Protein 8B5V (pdb70)

Structure (mmCIF, N/CA/C/O backbone):
data_8B5V
#
_entry.id   8B5V
#
_cell.length_a   40.398
_cell.length_b   83.427
_cell.length_c   152.131
_cell.angle_alpha   90.000
_cell.angle_beta   90.000
_cell.angle_gamma   90.000
#
_symmetry.space_group_name_H-M   'P 21 21 21'
#
loop_
_entity.id
_entity.type
_entity.pdbx_description
1 polymer Phosphomannomutase
2 non-polymer 'MAGNESIUM ION'
3 non-polymer 'PHOSPHATE ION'
4 water water
#
loop_
_atom_site.group_PDB
_atom_site.id
_atom_site.type_symbol
_atom_site.label_atom_id
_atom_site.label_alt_id
_atom_site.label_comp_id
_atom_site.label_asym_id
_atom_site.label_entity_id
_atom_site.label_seq_id
_atom_site.pdbx_PDB_ins_code
_atom_site.Cartn_x
_atom_site.Cartn_y
_atom_site.Cartn_z
_atom_site.occupancy
_atom_site.B_iso_or_equiv
_atom_site.auth_seq_id
_atom_site.auth_comp_id
_atom_site.auth_asym_id
_atom_site.auth_atom_id
_atom_site.pdbx_PDB_model_num
ATOM 1 N N . MET A 1 1 ? -0.806 -16.625 -1.425 1.00 55.89 1 MET A N 1
ATOM 2 C CA . MET A 1 1 ? -1.677 -15.428 -1.169 1.00 53.60 1 MET A CA 1
ATOM 3 C C . MET A 1 1 ? -1.853 -15.247 0.341 1.00 49.36 1 MET A C 1
ATOM 4 O O . MET A 1 1 ? -2.688 -15.965 0.937 1.00 46.77 1 MET A O 1
ATOM 9 N N . LYS A 1 2 ? -1.097 -14.317 0.927 1.00 45.80 2 LYS A N 1
ATOM 10 C CA . LYS A 1 2 ? -1.324 -13.814 2.310 1.00 46.36 2 LYS A CA 1
ATOM 11 C C . LYS A 1 2 ? -0.874 -12.351 2.381 1.00 43.29 2 LYS A C 1
ATOM 12 O O . LYS A 1 2 ? 0.009 -11.970 1.590 1.00 45.11 2 LYS A O 1
ATOM 18 N N . LYS A 1 3 ? -1.494 -11.563 3.265 1.00 40.01 3 LYS A N 1
ATOM 19 C CA . LYS A 1 3 ? -1.050 -10.180 3.612 1.00 37.68 3 LYS A CA 1
ATOM 20 C C . LYS A 1 3 ? -0.099 -10.282 4.816 1.00 31.75 3 LYS A C 1
ATOM 21 O O . LYS A 1 3 ? -0.514 -10.874 5.813 1.00 26.61 3 LYS A O 1
ATOM 27 N N . VAL A 1 4 ? 1.146 -9.825 4.691 1.00 27.38 4 VAL A N 1
ATOM 28 C CA . VAL A 1 4 ? 2.140 -9.859 5.802 1.00 26.25 4 VAL A CA 1
ATOM 29 C C . VAL A 1 4 ? 2.557 -8.428 6.166 1.00 24.57 4 VAL A C 1
ATOM 30 O O . VAL A 1 4 ? 2.918 -7.664 5.274 1.00 21.55 4 VAL A O 1
ATOM 34 N N . LEU A 1 5 ? 2.557 -8.103 7.464 1.00 23.64 5 LEU A N 1
ATOM 35 C CA . LEU A 1 5 ? 3.079 -6.807 7.991 1.00 22.69 5 LEU A CA 1
ATOM 36 C C . LEU A 1 5 ? 4.399 -7.046 8.720 1.00 20.48 5 LEU A C 1
ATOM 37 O O . LEU A 1 5 ? 4.465 -7.986 9.526 1.00 22.16 5 LEU A O 1
ATOM 42 N N . LEU A 1 6 ? 5.392 -6.220 8.435 1.00 19.32 6 LEU A N 1
ATOM 43 C CA . LEU A 1 6 ? 6.692 -6.155 9.146 1.00 19.85 6 LEU A CA 1
ATOM 44 C C . LEU A 1 6 ? 6.683 -4.854 9.951 1.00 20.02 6 LEU A C 1
ATOM 45 O O . LEU A 1 6 ? 6.626 -3.789 9.313 1.00 18.63 6 LEU A O 1
ATOM 50 N N . LEU A 1 7 ? 6.771 -4.951 11.282 1.00 19.70 7 LEU A N 1
ATOM 51 C CA . LEU A 1 7 ? 6.836 -3.776 12.186 1.00 17.50 7 LEU A CA 1
ATOM 52 C C . LEU A 1 7 ? 8.226 -3.663 12.799 1.00 17.42 7 LEU A C 1
ATOM 53 O O . LEU A 1 7 ? 8.727 -4.658 13.314 1.00 17.06 7 LEU A O 1
ATOM 58 N N . PHE A 1 8 ? 8.804 -2.475 12.752 1.00 16.61 8 PHE A N 1
ATOM 59 C CA . PHE A 1 8 ? 10.188 -2.209 13.189 1.00 17.87 8 PHE A CA 1
ATOM 60 C C . PHE A 1 8 ? 10.176 -1.189 14.329 1.00 19.14 8 PHE A C 1
ATOM 61 O O . PHE A 1 8 ? 9.662 -0.101 14.132 1.00 18.84 8 PHE A O 1
ATOM 69 N N . ASP A 1 9 ? 10.833 -1.526 15.441 1.00 22.30 9 ASP A N 1
ATOM 70 C CA . ASP A 1 9 ? 11.394 -0.512 16.373 1.00 23.80 9 ASP A CA 1
ATOM 71 C C . ASP A 1 9 ? 12.380 0.341 15.557 1.00 25.17 9 ASP A C 1
ATOM 72 O O . ASP A 1 9 ? 12.771 -0.120 14.442 1.00 24.82 9 ASP A O 1
ATOM 77 N N . ILE A 1 10 ? 12.785 1.524 16.011 1.00 23.52 10 ILE A N 1
ATOM 78 C CA . ILE A 1 10 ? 13.638 2.421 15.175 1.00 26.70 10 ILE A CA 1
ATOM 79 C C . ILE A 1 10 ? 15.082 2.416 15.690 1.00 31.19 10 ILE A C 1
ATOM 80 O O . ILE A 1 10 ? 15.962 1.908 14.991 1.00 30.73 10 ILE A O 1
ATOM 85 N N . ASP A 1 11 ? 15.326 2.936 16.887 1.00 28.77 11 ASP A N 1
ATOM 86 C CA . ASP A 1 11 ? 16.714 3.032 17.415 1.00 32.60 11 ASP A CA 1
ATOM 87 C C . ASP A 1 11 ? 17.279 1.628 17.624 1.00 30.56 11 ASP A C 1
ATOM 88 O O . ASP A 1 11 ? 16.613 0.818 18.294 1.00 31.87 11 ASP A O 1
ATOM 93 N N . GLY A 1 12 ? 18.457 1.343 17.047 1.00 31.61 12 GLY A N 1
ATOM 94 C CA . GLY A 1 12 ? 19.158 0.054 17.199 1.00 30.35 12 GLY A CA 1
ATOM 95 C C . GLY A 1 12 ? 18.555 -1.066 16.360 1.00 32.71 12 GLY A C 1
ATOM 96 O O . GLY A 1 12 ? 19.051 -2.224 16.445 1.00 35.17 12 GLY A O 1
ATOM 97 N N . THR A 1 13 ? 17.501 -0.777 15.591 1.00 29.81 13 THR A N 1
ATOM 98 C CA . THR A 1 13 ? 16.799 -1.784 14.754 1.00 27.93 13 THR A CA 1
ATOM 99 C C . THR A 1 13 ? 16.960 -1.337 13.298 1.00 28.94 13 THR A C 1
ATOM 100 O O . THR A 1 13 ? 17.384 -2.186 12.484 1.00 31.29 13 THR A O 1
ATOM 104 N N . LEU A 1 14 ? 16.632 -0.080 12.996 1.00 26.62 14 LEU A N 1
ATOM 105 C CA . LEU A 1 14 ? 16.754 0.551 11.649 1.00 29.39 14 LEU A CA 1
ATOM 106 C C . LEU A 1 14 ? 17.988 1.453 11.600 1.00 29.68 14 LEU A C 1
ATOM 107 O O . LEU A 1 14 ? 18.250 2.061 10.538 1.00 29.45 14 LEU A O 1
ATOM 112 N N . THR A 1 15 ? 18.653 1.642 12.745 1.00 33.83 15 THR A N 1
ATOM 113 C CA . THR A 1 15 ? 19.738 2.638 12.903 1.00 35.29 15 THR A CA 1
ATOM 114 C C . THR A 1 15 ? 20.837 2.054 13.781 1.00 36.29 15 THR A C 1
ATOM 115 O O . THR A 1 15 ? 20.585 1.124 14.548 1.00 32.25 15 THR A O 1
ATOM 119 N N . PRO A 1 16 ? 22.089 2.565 13.659 1.00 40.12 16 PRO A N 1
ATOM 120 C CA . PRO A 1 16 ? 23.129 2.315 14.654 1.00 42.74 16 PRO A CA 1
ATOM 121 C C . PRO A 1 16 ? 22.681 3.072 15.898 1.00 43.60 16 PRO A C 1
ATOM 122 O O . PRO A 1 16 ? 21.950 4.052 15.779 1.00 41.62 16 PRO A O 1
ATOM 126 N N . PRO A 1 17 ? 23.123 2.698 17.116 1.00 44.09 17 PRO A N 1
ATOM 127 C CA . PRO A 1 17 ? 22.591 3.332 18.328 1.00 41.93 17 PRO A CA 1
ATOM 128 C C . PRO A 1 17 ? 22.712 4.868 18.278 1.00 38.92 17 PRO A C 1
ATOM 129 O O . PRO A 1 17 ? 23.781 5.375 18.024 1.00 40.25 17 PRO A O 1
ATOM 133 N N . ARG A 1 18 ? 21.591 5.575 18.461 1.00 34.31 18 ARG A N 1
ATOM 134 C CA . ARG A 1 18 ? 21.509 7.060 18.573 1.00 36.19 18 ARG A CA 1
ATOM 135 C C . ARG A 1 18 ? 21.796 7.764 17.238 1.00 37.71 18 ARG A C 1
ATOM 136 O O . ARG A 1 18 ? 21.821 9.008 17.231 1.00 36.30 18 ARG A O 1
ATOM 144 N N . LEU A 1 19 ? 22.003 7.036 16.136 1.00 38.67 19 LEU A N 1
ATOM 145 C CA . LEU A 1 19 ? 22.275 7.663 14.812 1.00 41.83 19 LEU A CA 1
ATOM 146 C C . LEU A 1 19 ? 21.120 7.387 13.833 1.00 40.15 19 LEU A C 1
ATOM 147 O O . LEU A 1 19 ? 20.131 6.750 14.238 1.00 40.47 19 LEU A O 1
ATOM 152 N N . SER A 1 20 ? 21.234 7.915 12.611 1.00 39.85 20 SER A N 1
ATOM 153 C CA . SER A 1 20 ? 20.168 7.946 11.575 1.00 38.56 20 SER A CA 1
ATOM 154 C C . SER A 1 20 ? 20.227 6.686 10.708 1.00 35.74 20 SER A C 1
ATOM 155 O O . SER A 1 20 ? 21.209 5.919 10.781 1.00 36.34 20 SER A O 1
ATOM 158 N N . GLN A 1 21 ? 19.152 6.463 9.963 1.00 31.03 21 GLN A N 1
ATOM 159 C CA . GLN A 1 21 ? 18.989 5.302 9.059 1.00 31.61 21 GLN A CA 1
ATOM 160 C C . GLN A 1 21 ? 20.101 5.276 8.011 1.00 28.95 21 GLN A C 1
ATOM 161 O O . GLN A 1 21 ? 20.257 6.229 7.263 1.00 30.98 21 GLN A O 1
ATOM 167 N N . PRO A 1 22 ? 20.889 4.188 7.936 1.00 29.76 22 PRO A N 1
ATOM 168 C CA . PRO A 1 22 ? 21.844 3.998 6.846 1.00 33.64 22 PRO A CA 1
ATOM 169 C C . PRO A 1 22 ? 21.164 3.654 5.513 1.00 36.20 22 PRO A C 1
ATOM 170 O O . PRO A 1 22 ? 20.175 2.913 5.536 1.00 32.45 22 PRO A O 1
ATOM 174 N N . ASP A 1 23 ? 21.750 4.111 4.395 1.00 38.87 23 ASP A N 1
ATOM 175 C CA . ASP A 1 23 ? 21.238 3.837 3.020 1.00 40.37 23 ASP A CA 1
ATOM 176 C C . ASP A 1 23 ? 20.949 2.342 2.854 1.00 32.25 23 ASP A C 1
ATOM 177 O O . ASP A 1 23 ? 19.979 2.003 2.159 1.00 37.55 23 ASP A O 1
ATOM 182 N N . GLU A 1 24 ? 21.742 1.469 3.461 1.00 28.63 24 GLU A N 1
ATOM 183 C CA . GLU A 1 24 ? 21.531 0.009 3.350 1.00 28.92 24 GLU A CA 1
ATOM 184 C C . GLU A 1 24 ? 20.157 -0.378 3.884 1.00 31.05 24 GLU A C 1
ATOM 185 O O . GLU A 1 24 ? 19.512 -1.250 3.298 1.00 29.81 24 GLU A O 1
ATOM 191 N N . VAL A 1 25 ? 19.783 0.175 5.039 1.00 27.80 25 VAL A N 1
ATOM 192 C CA . VAL A 1 25 ? 18.480 -0.147 5.668 1.00 26.71 25 VAL A CA 1
ATOM 193 C C . VAL A 1 25 ? 17.366 0.393 4.768 1.00 22.87 25 VAL A C 1
ATOM 194 O O . VAL A 1 25 ? 16.426 -0.351 4.546 1.00 27.80 25 VAL A O 1
ATOM 198 N N . ARG A 1 26 ? 17.493 1.618 4.270 1.00 29.15 26 ARG A N 1
ATOM 199 C CA . ARG A 1 26 ? 16.562 2.227 3.285 1.00 29.40 26 ARG A CA 1
ATOM 200 C C . ARG A 1 26 ? 16.329 1.217 2.157 1.00 31.65 26 ARG A C 1
ATOM 201 O O . ARG A 1 26 ? 15.164 1.008 1.770 1.00 28.36 26 ARG A O 1
ATOM 209 N N . GLU A 1 27 ? 17.404 0.591 1.671 1.00 29.00 27 GLU A N 1
ATOM 210 C CA . GLU A 1 27 ? 17.372 -0.375 0.530 1.00 30.25 27 GLU A CA 1
ATOM 211 C C . GLU A 1 27 ? 16.567 -1.618 0.929 1.00 28.32 27 GLU A C 1
ATOM 212 O O . GLU A 1 27 ? 15.679 -2.003 0.158 1.00 26.73 27 GLU A O 1
ATOM 218 N N . VAL A 1 28 ? 16.834 -2.209 2.103 1.00 27.23 28 VAL A N 1
ATOM 219 C CA . VAL A 1 28 ? 16.196 -3.490 2.524 1.00 26.71 28 VAL A CA 1
ATOM 220 C C . VAL A 1 28 ? 14.696 -3.271 2.725 1.00 24.97 28 VAL A C 1
ATOM 221 O O . VAL A 1 28 ? 13.931 -4.223 2.470 1.00 24.51 28 VAL A O 1
ATOM 225 N N . ILE A 1 29 ? 14.283 -2.091 3.203 1.00 24.00 29 ILE A N 1
ATOM 226 C CA . ILE A 1 29 ? 12.837 -1.800 3.431 1.00 23.06 29 ILE A CA 1
ATOM 227 C C . ILE A 1 29 ? 12.184 -1.676 2.043 1.00 22.01 29 ILE A C 1
ATOM 228 O O . ILE A 1 29 ? 11.096 -2.226 1.829 1.00 20.31 29 ILE A O 1
ATOM 233 N N . ARG A 1 30 ? 12.858 -1.013 1.111 1.00 24.29 30 ARG A N 1
ATOM 234 C CA . ARG A 1 30 ? 12.355 -0.911 -0.279 1.00 24.67 30 ARG A CA 1
ATOM 235 C C . ARG A 1 30 ? 12.214 -2.329 -0.838 1.00 22.86 30 ARG A C 1
ATOM 236 O O . ARG A 1 30 ? 11.177 -2.610 -1.479 1.00 24.40 30 ARG A O 1
ATOM 244 N N . ARG A 1 31 ? 13.198 -3.188 -0.610 1.00 23.78 31 ARG A N 1
ATOM 245 C CA . ARG A 1 31 ? 13.189 -4.563 -1.185 1.00 23.78 31 ARG A CA 1
ATOM 246 C C . ARG A 1 31 ? 12.066 -5.384 -0.531 1.00 23.92 31 ARG A C 1
ATOM 247 O O . ARG A 1 31 ? 11.420 -6.200 -1.219 1.00 21.77 31 ARG A O 1
ATOM 255 N N . ALA A 1 32 ? 11.773 -5.171 0.763 1.00 22.38 32 ALA A N 1
ATOM 256 C CA . ALA A 1 32 ? 10.669 -5.869 1.454 1.00 20.77 32 ALA A CA 1
ATOM 257 C C . ALA A 1 32 ? 9.318 -5.438 0.848 1.00 18.94 32 ALA A C 1
ATOM 258 O O . ALA A 1 32 ? 8.424 -6.316 0.662 1.00 19.90 32 ALA A O 1
ATOM 260 N N . LYS A 1 33 ? 9.132 -4.146 0.589 1.00 19.17 33 LYS A N 1
ATOM 261 C CA . LYS A 1 33 ? 7.873 -3.629 -0.017 1.00 22.02 33 LYS A CA 1
ATOM 262 C C . LYS A 1 33 ? 7.711 -4.242 -1.413 1.00 20.89 33 LYS A C 1
ATOM 263 O O . LYS A 1 33 ? 6.611 -4.739 -1.744 1.00 20.82 33 LYS A O 1
ATOM 269 N N . SER A 1 34 ? 8.800 -4.297 -2.165 1.00 24.11 34 SER A N 1
ATOM 270 C CA . SER A 1 34 ? 8.802 -4.860 -3.539 1.00 24.49 34 SER A CA 1
ATOM 271 C C . SER A 1 34 ? 8.420 -6.342 -3.485 1.00 23.98 34 SER A C 1
ATOM 272 O O . SER A 1 34 ? 7.701 -6.815 -4.384 1.00 23.18 34 SER A O 1
ATOM 275 N N . ALA A 1 35 ? 8.831 -7.056 -2.437 1.00 22.92 35 ALA A N 1
ATOM 276 C CA . ALA A 1 35 ? 8.537 -8.494 -2.262 1.00 23.30 35 ALA A CA 1
ATOM 277 C C . ALA A 1 35 ? 7.078 -8.694 -1.819 1.00 20.95 35 ALA A C 1
ATOM 278 O O . ALA A 1 35 ? 6.628 -9.845 -1.797 1.00 25.88 35 ALA A O 1
ATOM 280 N N . GLY A 1 36 ? 6.340 -7.629 -1.475 1.00 20.39 36 GLY A N 1
ATOM 281 C CA . GLY A 1 36 ? 4.904 -7.730 -1.166 1.00 20.99 36 GLY A CA 1
ATOM 282 C C . GLY A 1 36 ? 4.608 -7.528 0.317 1.00 21.04 36 GLY A C 1
ATOM 283 O O . GLY A 1 36 ? 3.454 -7.686 0.708 1.00 24.30 36 GLY A O 1
ATOM 284 N N . PHE A 1 37 ? 5.620 -7.223 1.118 1.00 21.24 37 PHE A N 1
ATOM 285 C CA . PHE A 1 37 ? 5.427 -6.937 2.567 1.00 20.09 37 PHE A CA 1
ATOM 286 C C . PHE A 1 37 ? 4.864 -5.526 2.731 1.00 21.08 37 PHE A C 1
ATOM 287 O O . PHE A 1 37 ? 5.335 -4.580 2.040 1.00 19.47 37 PHE A O 1
ATOM 295 N N . THR A 1 38 ? 3.932 -5.375 3.672 1.00 19.02 38 THR A N 1
ATOM 296 C CA . THR A 1 38 ? 3.546 -4.040 4.205 1.00 18.22 38 THR A CA 1
ATOM 297 C C . THR A 1 38 ? 4.511 -3.758 5.362 1.00 16.36 38 THR A C 1
ATOM 298 O O . THR A 1 38 ? 4.922 -4.745 6.030 1.00 16.68 38 THR A O 1
ATOM 302 N N . VAL A 1 39 ? 4.980 -2.529 5.480 1.00 16.28 39 VAL A N 1
ATOM 303 C CA . VAL A 1 39 ? 5.996 -2.217 6.515 1.00 16.38 39 VAL A CA 1
ATOM 304 C C . VAL A 1 39 ? 5.514 -1.067 7.384 1.00 15.19 39 VAL A C 1
ATOM 305 O O . VAL A 1 39 ? 4.789 -0.161 6.923 1.00 15.67 39 VAL A O 1
ATOM 309 N N . GLY A 1 40 ? 5.892 -1.110 8.648 1.00 15.55 40 GLY A N 1
ATOM 310 C CA . GLY A 1 40 ? 5.592 0.024 9.540 1.00 15.11 40 GLY A CA 1
ATOM 311 C C . GLY A 1 40 ? 6.656 0.186 10.611 1.00 14.46 40 GLY A C 1
ATOM 312 O O . GLY A 1 40 ? 7.398 -0.754 10.875 1.00 13.58 40 GLY A O 1
ATOM 313 N N . THR A 1 41 ? 6.674 1.367 11.207 1.00 13.82 41 THR A N 1
ATOM 314 C CA . THR A 1 41 ? 7.542 1.707 12.347 1.00 15.71 41 THR A CA 1
ATOM 315 C C . THR A 1 41 ? 6.696 1.799 13.597 1.00 16.37 41 THR A C 1
ATOM 316 O O . THR A 1 41 ? 5.549 2.169 13.499 1.00 14.19 41 THR A O 1
ATOM 320 N N . VAL A 1 42 ? 7.287 1.490 14.732 1.00 17.23 42 VAL A N 1
ATOM 321 C CA . VAL A 1 42 ? 6.624 1.750 16.039 1.00 18.00 42 VAL A CA 1
ATOM 322 C C . VAL A 1 42 ? 7.713 2.257 16.988 1.00 18.07 42 VAL A C 1
ATOM 323 O O . VAL A 1 42 ? 8.602 1.476 17.445 1.00 19.94 42 VAL A O 1
ATOM 327 N N . GLY A 1 43 ? 7.690 3.557 17.184 1.00 18.26 43 GLY A N 1
ATOM 328 C CA . GLY A 1 43 ? 8.585 4.286 18.080 1.00 19.16 43 GLY A CA 1
ATOM 329 C C . GLY A 1 43 ? 7.866 4.681 19.339 1.00 20.89 43 GLY A C 1
ATOM 330 O O . GLY A 1 43 ? 6.636 4.875 19.271 1.00 19.90 43 GLY A O 1
ATOM 331 N N . GLY A 1 44 ? 8.620 4.781 20.438 1.00 22.22 44 GLY A N 1
ATOM 332 C CA . GLY A 1 44 ? 8.123 5.275 21.734 1.00 25.11 44 GLY A CA 1
ATOM 333 C C . GLY A 1 44 ? 8.200 6.786 21.811 1.00 27.88 44 GLY A C 1
ATOM 334 O O . GLY A 1 44 ? 7.534 7.376 22.649 1.00 31.02 44 GLY A O 1
ATOM 335 N N . SER A 1 45 ? 8.963 7.425 20.938 1.00 31.05 45 SER A N 1
ATOM 336 C CA . SER A 1 45 ? 9.200 8.880 21.035 1.00 32.51 45 SER A CA 1
ATOM 337 C C . SER A 1 45 ? 8.218 9.601 20.113 1.00 30.25 45 SER A C 1
ATOM 338 O O . SER A 1 45 ? 7.390 8.933 19.447 1.00 30.43 45 SER A O 1
ATOM 341 N N . ASP A 1 46 ? 8.307 10.926 20.072 1.00 29.15 46 ASP A N 1
ATOM 342 C CA . ASP A 1 46 ? 7.474 11.786 19.202 1.00 29.80 46 ASP A CA 1
ATOM 343 C C . ASP A 1 46 ? 7.834 11.550 17.731 1.00 27.31 46 ASP A C 1
ATOM 344 O O . ASP A 1 46 ? 8.872 10.904 17.440 1.00 24.29 46 ASP A O 1
ATOM 349 N N . LEU A 1 47 ? 6.954 12.004 16.850 1.00 27.40 47 LEU A N 1
ATOM 350 C CA . LEU A 1 47 ? 7.081 11.878 15.381 1.00 28.33 47 LEU A CA 1
ATOM 351 C C . LEU A 1 47 ? 8.338 12.618 14.907 1.00 30.31 47 LEU A C 1
ATOM 352 O O . LEU A 1 47 ? 9.077 12.067 14.066 1.00 31.35 47 LEU A O 1
ATOM 357 N N . ALA A 1 48 ? 8.599 13.818 15.440 1.00 30.47 48 ALA A N 1
ATOM 358 C CA . ALA A 1 48 ? 9.770 14.634 15.034 1.00 27.94 48 ALA A CA 1
ATOM 359 C C . ALA A 1 48 ? 11.060 13.834 15.231 1.00 29.29 48 ALA A C 1
ATOM 360 O O . ALA A 1 48 ? 11.969 13.964 14.395 1.00 28.91 48 ALA A O 1
ATOM 362 N N . LYS A 1 49 ? 11.148 13.026 16.282 1.00 31.30 49 LYS A N 1
ATOM 363 C CA . LYS A 1 49 ? 12.32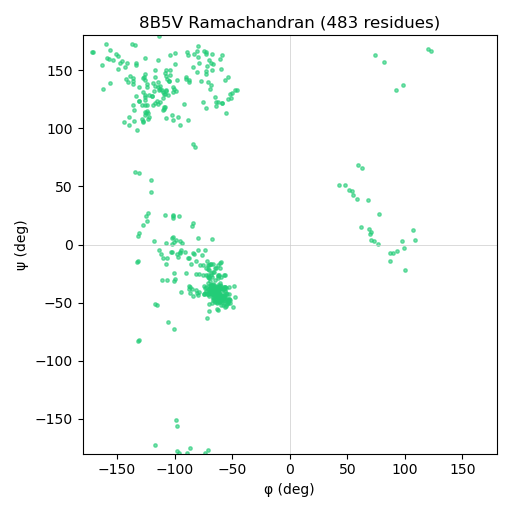7 12.159 16.514 1.00 31.17 49 LYS A CA 1
ATOM 364 C C . LYS A 1 49 ? 12.428 11.123 15.386 1.00 31.07 49 LYS A C 1
ATOM 365 O O . LYS A 1 49 ? 13.574 10.831 14.946 1.00 29.76 49 LYS A O 1
ATOM 371 N N . GLN A 1 50 ? 11.308 10.536 14.966 1.00 29.38 50 GLN A N 1
ATOM 372 C CA . GLN A 1 50 ? 11.315 9.525 13.874 1.00 31.30 50 GLN A CA 1
ATOM 373 C C . GLN A 1 50 ? 11.823 10.157 12.586 1.00 30.75 50 GLN A C 1
ATOM 374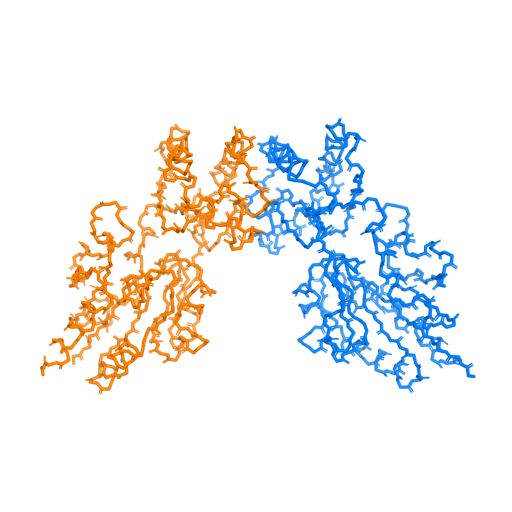 O O . GLN A 1 50 ? 12.571 9.478 11.874 1.00 32.95 50 GLN A O 1
ATOM 380 N N . ILE A 1 51 ? 11.387 11.379 12.286 1.00 31.76 51 ILE A N 1
ATOM 381 C CA . ILE A 1 51 ? 11.827 12.150 11.084 1.00 36.26 51 ILE A CA 1
ATOM 382 C C . ILE A 1 51 ? 13.346 12.398 11.160 1.00 39.79 51 ILE A C 1
ATOM 383 O O . ILE A 1 51 ? 14.014 12.271 10.120 1.00 38.01 51 ILE A O 1
ATOM 388 N N . GLU A 1 52 ? 13.886 12.734 12.334 1.00 38.82 52 GLU A N 1
ATOM 389 C CA . GLU A 1 52 ? 15.353 12.908 12.513 1.00 41.56 52 GLU A CA 1
ATOM 390 C C . GLU A 1 52 ? 16.048 11.575 12.202 1.00 38.56 52 GLU A C 1
ATOM 391 O O . GLU A 1 52 ? 17.003 11.581 11.425 1.00 42.31 52 GLU A O 1
ATOM 397 N N . GLN A 1 53 ? 15.561 10.469 12.765 1.00 34.42 53 GLN A N 1
ATOM 398 C CA . GLN A 1 53 ? 16.166 9.113 12.647 1.00 33.86 53 GLN A CA 1
ATOM 399 C C . GLN A 1 53 ? 16.035 8.555 11.221 1.00 33.06 53 GLN A C 1
ATOM 400 O O . GLN A 1 53 ? 16.979 7.863 10.776 1.00 35.13 53 GLN A O 1
ATOM 406 N N . LEU A 1 54 ? 14.895 8.759 10.561 1.00 32.30 54 LEU A N 1
ATOM 407 C CA . LEU A 1 54 ? 14.557 8.018 9.311 1.00 32.05 54 LEU A CA 1
ATOM 408 C C . LEU A 1 54 ? 14.567 8.939 8.087 1.00 33.29 54 LEU A C 1
ATOM 409 O O . LEU A 1 54 ? 14.848 8.422 6.992 1.00 33.46 54 LEU A O 1
ATOM 414 N N . GLY A 1 55 ? 14.244 10.223 8.251 1.00 32.91 55 GLY A N 1
ATOM 415 C CA . GLY A 1 55 ? 14.293 11.251 7.197 1.00 32.71 55 GLY A CA 1
ATOM 416 C C . GLY A 1 55 ? 12.934 11.874 6.965 1.00 32.81 55 GLY A C 1
ATOM 417 O O . GLY A 1 55 ? 11.939 11.281 7.417 1.00 32.43 55 GLY A O 1
ATOM 418 N N . GLU A 1 56 ? 12.877 12.981 6.219 1.00 35.00 56 GLU A N 1
ATOM 419 C CA . GLU A 1 56 ? 11.642 13.797 6.019 1.00 38.81 56 GLU A CA 1
ATOM 420 C C . GLU A 1 56 ? 10.587 13.003 5.231 1.00 35.41 56 GLU A C 1
ATOM 421 O O . GLU A 1 56 ? 9.401 13.388 5.261 1.00 32.99 56 GLU A O 1
ATOM 427 N N . ASP A 1 57 ? 10.983 11.925 4.553 1.00 34.61 57 ASP A N 1
ATOM 428 C CA . ASP A 1 57 ? 10.092 11.128 3.673 1.00 32.96 57 ASP A CA 1
ATOM 429 C C . ASP A 1 57 ? 9.645 9.852 4.404 1.00 28.81 57 ASP A C 1
ATOM 430 O O . ASP A 1 57 ? 9.251 8.896 3.749 1.00 28.68 57 ASP A O 1
ATOM 435 N N . VAL A 1 58 ? 9.668 9.825 5.740 1.00 27.10 58 VAL A N 1
ATOM 436 C CA . VAL A 1 58 ? 9.328 8.590 6.506 1.00 24.52 58 VAL A CA 1
ATOM 437 C C . VAL A 1 58 ? 7.931 8.099 6.092 1.00 22.25 58 VAL A C 1
ATOM 438 O O . VAL A 1 58 ? 7.740 6.865 6.056 1.00 23.82 58 VAL A O 1
ATOM 442 N N . PHE A 1 59 ? 6.975 8.987 5.827 1.00 24.83 59 PHE A N 1
ATOM 443 C CA . PHE A 1 59 ? 5.573 8.590 5.517 1.00 25.70 59 PHE A CA 1
ATOM 444 C C . PHE A 1 59 ? 5.485 7.911 4.143 1.00 26.42 59 PHE A C 1
ATOM 445 O O . PHE A 1 59 ? 4.522 7.173 3.932 1.00 25.10 59 PHE A O 1
ATOM 453 N N . GLN A 1 60 ? 6.449 8.150 3.262 1.00 27.30 60 GLN A N 1
ATOM 454 C CA . GLN A 1 60 ? 6.561 7.409 1.974 1.00 29.74 60 GLN A CA 1
ATOM 455 C C . GLN A 1 60 ? 7.371 6.121 2.174 1.00 27.26 60 GLN A C 1
ATOM 456 O O . GLN A 1 60 ? 7.028 5.140 1.535 1.00 28.72 60 GLN A O 1
ATOM 462 N N . GLN A 1 61 ? 8.393 6.115 3.029 1.00 22.27 61 GLN A N 1
ATOM 463 C CA . GLN A 1 61 ? 9.193 4.893 3.301 1.00 22.54 61 GLN A CA 1
ATOM 464 C C . GLN A 1 61 ? 8.299 3.782 3.861 1.00 21.64 61 GLN A C 1
ATOM 465 O O . GLN A 1 61 ? 8.482 2.630 3.457 1.00 21.92 61 GLN A O 1
ATOM 471 N N . PHE A 1 62 ? 7.403 4.099 4.803 1.00 19.18 62 PHE A N 1
ATOM 472 C CA . PHE A 1 62 ? 6.629 3.100 5.569 1.00 17.33 62 PHE A CA 1
ATOM 473 C C . PHE A 1 62 ? 5.137 3.278 5.318 1.00 16.50 62 PHE A C 1
ATOM 474 O O . PHE A 1 62 ? 4.694 4.410 5.225 1.00 19.91 62 PHE A O 1
ATOM 482 N N . ASP A 1 63 ? 4.415 2.181 5.169 1.00 16.39 63 ASP A N 1
ATOM 483 C CA . ASP A 1 63 ? 2.938 2.179 5.053 1.00 16.60 63 ASP A CA 1
ATOM 484 C C . ASP A 1 63 ? 2.321 2.726 6.357 1.00 16.98 63 ASP A C 1
ATOM 485 O O . ASP A 1 63 ? 1.448 3.608 6.308 1.00 18.48 63 ASP A O 1
ATOM 490 N N . TYR A 1 64 ?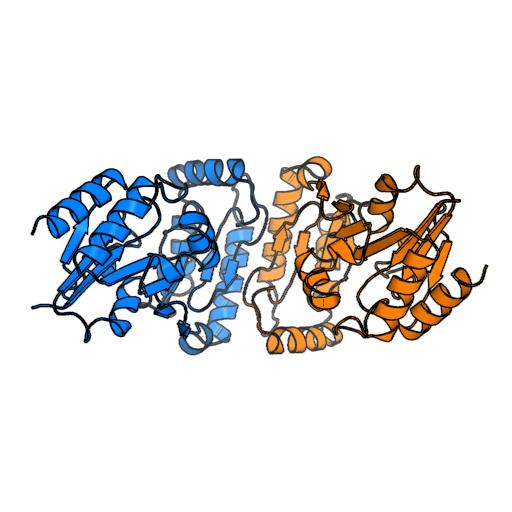 2.754 2.209 7.493 1.00 15.87 64 TYR A N 1
ATOM 491 C CA . TYR A 1 64 ? 2.275 2.687 8.821 1.00 16.15 64 TYR A CA 1
ATOM 492 C C . TYR A 1 64 ? 3.425 3.374 9.549 1.00 15.24 64 TYR A C 1
ATOM 493 O O . TYR A 1 64 ? 4.523 2.860 9.576 1.00 14.14 64 TYR A O 1
ATOM 502 N N . VAL A 1 65 ? 3.135 4.505 10.165 1.00 14.95 65 VAL A N 1
ATOM 503 C CA . VAL A 1 65 ? 4.068 5.162 11.104 1.00 14.75 65 VAL A CA 1
ATOM 504 C C . VAL A 1 65 ? 3.327 5.307 12.434 1.00 13.08 65 VAL A C 1
ATOM 505 O O . VAL A 1 65 ? 2.340 6.030 12.475 1.00 14.11 65 VAL A O 1
ATOM 509 N N . PHE A 1 66 ? 3.800 4.593 13.446 1.00 13.13 66 PHE A N 1
ATOM 510 C CA . PHE A 1 66 ? 3.264 4.600 14.830 1.00 13.08 66 PHE A CA 1
ATOM 511 C C . PHE A 1 66 ? 4.271 5.344 15.720 1.00 14.12 66 PHE A C 1
ATOM 512 O O . PHE A 1 66 ? 5.398 4.872 15.835 1.00 16.37 66 PHE A O 1
ATOM 520 N N . ALA A 1 67 ? 3.918 6.540 16.170 1.00 14.21 67 ALA A N 1
ATOM 521 C CA . ALA A 1 67 ? 4.738 7.301 17.127 1.00 13.97 67 ALA A CA 1
ATOM 522 C C . ALA A 1 67 ? 4.069 7.197 18.496 1.00 13.48 67 ALA A C 1
ATOM 523 O O . ALA A 1 67 ? 2.876 6.846 18.559 1.00 14.38 67 ALA A O 1
ATOM 525 N N . GLU A 1 68 ? 4.806 7.513 19.555 1.00 14.63 68 GLU A N 1
ATOM 526 C CA . GLU A 1 68 ? 4.280 7.348 20.942 1.00 14.65 68 GLU A CA 1
ATOM 527 C C . GLU A 1 68 ? 3.547 6.027 21.028 1.00 13.92 68 GLU A C 1
ATOM 528 O O . GLU A 1 68 ? 2.428 5.979 21.532 1.00 13.22 68 GLU A O 1
ATOM 534 N N . ASN A 1 69 ? 4.201 4.954 20.590 1.00 12.44 69 ASN A N 1
ATOM 535 C CA . ASN A 1 69 ? 3.709 3.564 20.817 1.00 13.15 69 ASN A CA 1
ATOM 536 C C . ASN A 1 69 ? 2.474 3.260 19.981 1.00 13.13 69 ASN A C 1
ATOM 537 O O . ASN A 1 69 ? 1.847 2.244 20.268 1.00 15.49 69 ASN A O 1
ATOM 542 N N . GLY A 1 70 ? 2.118 4.122 19.039 1.00 12.53 70 GLY A N 1
ATOM 543 C CA . GLY A 1 70 ? 0.837 3.978 18.334 1.00 13.94 70 GLY A CA 1
ATOM 544 C C . GLY A 1 70 ? -0.258 4.854 18.913 1.00 15.01 70 GLY A C 1
ATOM 545 O O . GLY A 1 70 ? -1.364 4.819 18.354 1.00 14.18 70 GLY A O 1
ATOM 546 N N . LEU A 1 71 ? 0.029 5.694 19.920 1.00 13.76 71 LEU A N 1
ATOM 547 C CA . LEU A 1 71 ? -0.984 6.660 20.423 1.00 14.11 71 LEU A CA 1
ATOM 548 C C . LEU A 1 71 ? -1.120 7.812 19.429 1.00 15.91 71 LEU A C 1
ATOM 549 O O . LEU A 1 71 ? -2.100 8.553 19.485 1.00 17.29 71 LEU A O 1
ATOM 554 N N . LEU A 1 72 ? -0.141 7.970 18.539 1.00 15.96 72 LEU A N 1
ATOM 555 C CA . LEU A 1 72 ? -0.273 8.827 17.343 1.00 17.40 72 LEU A CA 1
ATOM 556 C C . LEU A 1 72 ? 0.035 7.942 16.144 1.00 18.92 72 LEU A C 1
ATOM 557 O O . LEU A 1 72 ? 1.146 7.409 16.096 1.00 17.65 72 LEU A O 1
ATOM 562 N N . ALA A 1 73 ? -0.942 7.707 15.280 1.00 16.07 73 ALA A N 1
ATOM 563 C CA . ALA A 1 73 ? -0.793 6.685 14.222 1.00 17.27 73 ALA A CA 1
ATOM 564 C C . ALA A 1 73 ? -1.032 7.318 12.859 1.00 17.16 73 ALA A C 1
ATOM 565 O O . ALA A 1 73 ? -2.008 8.073 12.694 1.00 18.28 73 ALA A O 1
ATOM 567 N N . TYR A 1 74 ? -0.207 6.943 11.890 1.00 16.38 74 TYR A N 1
ATOM 568 C CA . TYR A 1 74 ? -0.375 7.380 10.482 1.00 17.77 74 TYR A CA 1
ATOM 569 C C . TYR A 1 74 ? -0.395 6.172 9.564 1.00 18.41 74 TYR A C 1
ATOM 570 O O . TYR A 1 74 ? 0.313 5.195 9.793 1.00 18.13 74 TYR A O 1
ATOM 579 N N . LYS A 1 75 ? -1.213 6.257 8.519 1.00 19.07 75 LYS A N 1
ATOM 580 C CA . LYS A 1 75 ? -1.217 5.263 7.427 1.00 21.18 75 LYS A CA 1
ATOM 581 C C . LYS A 1 75 ? -1.170 6.057 6.133 1.00 21.41 75 LYS A C 1
ATOM 582 O O . LYS A 1 75 ? -2.040 6.937 5.994 1.00 20.85 75 LYS A O 1
ATOM 588 N N . HIS A 1 76 ? -0.167 5.778 5.294 1.00 24.17 76 HIS A N 1
ATOM 589 C CA . HIS A 1 76 ? 0.129 6.516 4.031 1.00 24.85 76 HIS A CA 1
ATOM 590 C C . HIS A 1 76 ? 0.119 8.026 4.301 1.00 27.40 76 HIS A C 1
ATOM 591 O O . HIS A 1 76 ? -0.603 8.769 3.587 1.00 26.33 76 HIS A O 1
ATOM 598 N N . GLY A 1 77 ? 0.861 8.464 5.327 1.00 27.54 77 GLY A N 1
ATOM 599 C CA . GLY A 1 77 ? 1.000 9.880 5.708 1.00 29.57 77 GLY A CA 1
ATOM 600 C C . GLY A 1 77 ? -0.308 10.544 6.132 1.00 29.10 77 GLY A C 1
ATOM 601 O O . GLY A 1 77 ? -0.312 11.790 6.212 1.00 31.37 77 GLY A O 1
ATOM 602 N N . LYS A 1 78 ? -1.371 9.781 6.415 1.00 27.05 78 LYS A N 1
ATOM 603 C CA . LYS A 1 78 ? -2.636 10.342 6.948 1.00 28.35 78 LYS A CA 1
ATOM 604 C C . LYS A 1 78 ? -2.788 9.911 8.414 1.00 24.52 78 LYS A C 1
ATOM 605 O O . LYS A 1 78 ? -2.683 8.717 8.695 1.00 20.91 78 LYS A O 1
ATOM 611 N N . GLU A 1 79 ? -3.063 10.868 9.290 1.00 24.04 79 GLU A N 1
ATOM 612 C CA . GLU A 1 79 ? -3.335 10.583 10.723 1.00 23.32 79 GLU A CA 1
ATOM 613 C C . GLU A 1 79 ? -4.610 9.748 10.813 1.00 22.85 79 GLU A C 1
ATOM 614 O O . GLU A 1 79 ? -5.645 10.180 10.297 1.00 24.82 79 GLU A O 1
ATOM 620 N N . ILE A 1 80 ? -4.523 8.571 11.416 1.00 19.63 80 ILE A N 1
ATOM 621 C CA . ILE A 1 80 ? -5.677 7.677 11.667 1.00 20.88 80 ILE A CA 1
ATOM 622 C C . ILE A 1 80 ? -5.981 7.632 13.169 1.00 21.14 80 ILE A C 1
ATOM 623 O O . ILE A 1 80 ? -6.991 7.042 13.507 1.00 23.07 80 ILE A O 1
ATOM 628 N N . HIS A 1 81 ? -5.110 8.139 14.034 1.00 20.20 81 HIS A N 1
ATOM 629 C CA . HIS A 1 81 ? -5.380 8.007 15.497 1.00 19.00 81 HIS A CA 1
ATOM 630 C C . HIS A 1 81 ? -4.531 8.992 16.262 1.00 18.22 81 HIS A C 1
ATOM 631 O O . HIS A 1 81 ? -3.336 9.093 15.971 1.00 16.78 81 HIS A O 1
ATOM 638 N N . ARG A 1 82 ? -5.158 9.693 17.210 1.00 18.65 82 ARG A N 1
ATOM 639 C CA . ARG A 1 82 ? -4.400 10.515 18.171 1.00 19.29 82 ARG A CA 1
ATOM 640 C C . ARG A 1 82 ? -5.044 10.354 19.536 1.00 20.36 82 ARG A C 1
ATOM 641 O O . ARG A 1 82 ? -6.169 10.825 19.730 1.00 22.44 82 ARG A O 1
ATOM 649 N N . GLN A 1 83 ? -4.352 9.671 20.433 1.00 17.87 83 GLN A N 1
ATOM 650 C CA . GLN A 1 83 ? -4.914 9.416 21.763 1.00 18.09 83 GLN A CA 1
ATOM 651 C C . GLN A 1 83 ? -4.701 10.668 22.599 1.00 18.01 83 GLN A C 1
ATOM 652 O O . GLN A 1 83 ? -3.944 11.588 22.192 1.00 18.26 83 GLN A O 1
ATOM 658 N N . ASN A 1 84 ? -5.390 10.714 23.735 1.00 17.26 84 ASN A N 1
ATOM 659 C CA . ASN A 1 84 ? -5.362 11.870 24.648 1.00 18.95 84 ASN A CA 1
ATOM 660 C C . ASN A 1 84 ? -5.227 11.300 26.055 1.00 14.20 84 ASN A C 1
ATOM 661 O O . ASN A 1 84 ? -6.141 10.633 26.546 1.00 16.32 84 ASN A O 1
ATOM 666 N N . LEU A 1 85 ? -4.157 11.657 26.743 1.00 13.32 85 LEU A N 1
ATOM 667 C CA . LEU A 1 85 ? -3.924 11.207 28.116 1.00 11.79 85 LEU A CA 1
ATOM 668 C C . LEU A 1 85 ? -4.955 11.789 29.073 1.00 11.10 85 LEU A C 1
ATOM 669 O O . LEU A 1 85 ? -5.188 11.167 30.092 1.00 11.06 85 LEU A O 1
ATOM 674 N N . LEU A 1 86 ? -5.373 13.045 28.858 1.00 11.16 86 LEU A N 1
ATOM 675 C CA . LEU A 1 86 ? -6.309 13.730 29.777 1.00 12.89 86 LEU A CA 1
ATOM 676 C C . LEU A 1 86 ? -7.593 12.894 29.864 1.00 13.56 86 LEU A C 1
ATOM 677 O O . LEU A 1 86 ? -8.128 12.776 30.962 1.00 12.65 86 LEU A O 1
ATOM 682 N N . LYS A 1 87 ? -8.062 12.302 28.781 1.00 14.07 87 LYS A N 1
ATOM 683 C CA . LYS A 1 87 ? -9.353 11.583 28.910 1.00 15.40 87 LYS A CA 1
ATOM 684 C C . LYS A 1 87 ? -9.160 10.319 29.748 1.00 15.08 87 LYS A C 1
ATOM 685 O O . LYS A 1 87 ? -10.140 9.901 30.474 1.00 16.63 87 LYS A O 1
ATOM 691 N N . GLU A 1 88 ? -7.962 9.755 29.768 1.00 13.55 88 GLU A N 1
ATOM 692 C CA . GLU A 1 88 ? -7.714 8.541 30.556 1.00 14.55 88 GLU A CA 1
ATOM 693 C C . GLU A 1 88 ? -7.502 8.855 32.031 1.00 16.03 88 GLU A C 1
ATOM 694 O O . GLU A 1 88 ? -7.958 8.073 32.850 1.00 17.71 88 GLU A O 1
ATOM 700 N N . LEU A 1 89 ? -6.726 9.886 32.383 1.00 12.38 89 LEU A N 1
ATOM 701 C CA . LEU A 1 89 ? -6.316 10.131 33.790 1.00 13.45 89 LEU A CA 1
ATOM 702 C C . LEU A 1 89 ? -7.177 11.205 34.453 1.00 11.67 89 LEU A C 1
ATOM 703 O O . LEU A 1 89 ? -7.274 11.170 35.718 1.00 11.73 89 LEU A O 1
ATOM 708 N N . GLY A 1 90 ? -7.700 12.165 33.673 1.00 11.25 90 GLY A N 1
ATOM 709 C CA . GLY A 1 90 ? -8.321 13.394 34.162 1.00 10.63 90 GLY A CA 1
ATOM 710 C C . GLY A 1 90 ? -7.318 14.407 34.687 1.00 10.93 90 GLY A C 1
ATOM 711 O O . GLY A 1 90 ? -6.129 14.083 34.983 1.00 9.69 90 GLY A O 1
ATOM 712 N N . ASN A 1 91 ? -7.771 15.626 34.814 1.00 11.59 91 ASN A N 1
ATOM 713 C CA . ASN A 1 91 ? -6.880 16.753 35.172 1.00 11.15 91 ASN A CA 1
ATOM 714 C C . ASN A 1 91 ? -6.293 16.588 36.570 1.00 9.83 91 ASN A C 1
ATOM 715 O O . ASN A 1 91 ? -5.121 16.870 36.752 1.00 12.02 91 ASN A O 1
ATOM 720 N N . GLU A 1 92 ? -7.076 16.204 37.552 1.00 12.22 92 GLU A N 1
ATOM 721 C CA . GLU A 1 92 ? -6.595 16.108 38.948 1.00 13.99 92 GLU A CA 1
ATOM 722 C C . GLU A 1 92 ? -5.349 15.208 39.002 1.00 12.98 92 GLU A C 1
ATOM 723 O O . GLU A 1 92 ? -4.351 15.595 39.607 1.00 13.69 92 GLU A O 1
ATOM 729 N N . ARG A 1 93 ? -5.424 14.022 38.441 1.00 12.11 93 ARG A N 1
ATOM 730 C CA . ARG A 1 93 ? -4.284 13.094 38.523 1.00 10.88 93 ARG A CA 1
ATOM 731 C C . ARG A 1 93 ? -3.103 13.640 37.726 1.00 11.53 93 ARG A C 1
ATOM 732 O O . ARG A 1 93 ? -1.954 13.507 38.232 1.00 9.92 93 ARG A O 1
ATOM 740 N N . ILE A 1 94 ? -3.326 14.245 36.572 1.00 9.37 94 ILE A N 1
ATOM 741 C CA . ILE A 1 94 ? -2.164 14.779 35.796 1.00 9.33 94 ILE A CA 1
ATOM 742 C C . ILE A 1 94 ? -1.472 15.848 36.647 1.00 9.33 94 ILE A C 1
ATOM 743 O O . ILE A 1 94 ? -0.217 15.880 36.756 1.00 8.37 94 ILE A O 1
ATOM 748 N N . VAL A 1 95 ? -2.232 16.772 37.200 1.00 9.85 95 VAL A N 1
ATOM 749 C CA . VAL A 1 95 ? -1.634 17.879 37.994 1.00 10.28 95 VAL A CA 1
ATOM 750 C C . VAL A 1 95 ? -0.893 17.311 39.218 1.00 10.34 95 VAL A C 1
ATOM 751 O O . VAL A 1 95 ? 0.241 17.742 39.474 1.00 9.71 95 VAL A O 1
ATOM 755 N N . LYS A 1 96 ? -1.451 16.336 39.955 1.00 9.41 96 LYS A N 1
ATOM 756 C CA . LYS A 1 96 ? -0.772 15.782 41.160 1.00 10.72 96 LYS A CA 1
ATOM 757 C C . LYS A 1 96 ? 0.504 15.080 40.693 1.00 9.49 96 LYS A C 1
ATOM 758 O O . LYS A 1 96 ? 1.523 15.234 41.334 1.00 8.73 96 LYS A O 1
ATOM 764 N N . PHE A 1 97 ? 0.423 14.402 39.564 1.00 9.17 97 PHE A N 1
ATOM 765 C CA . PHE A 1 97 ? 1.558 13.618 39.031 1.00 8.57 97 PHE A CA 1
ATOM 766 C C . PHE A 1 97 ? 2.684 14.587 38.716 1.00 8.88 97 PHE A C 1
ATOM 767 O O . PHE A 1 97 ? 3.854 14.410 39.145 1.00 9.01 97 PHE A O 1
ATOM 775 N N . VAL A 1 98 ? 2.383 15.586 37.906 1.00 8.27 98 VAL A N 1
ATOM 776 C CA . VAL A 1 98 ? 3.479 16.473 37.416 1.00 8.17 98 VAL A CA 1
ATOM 777 C C . VAL A 1 98 ? 4.024 17.303 38.591 1.00 8.84 98 VAL A C 1
ATOM 778 O O . VAL A 1 98 ? 5.263 17.499 38.663 1.00 8.40 98 VAL A O 1
ATOM 782 N N . ARG A 1 99 ? 3.218 17.732 39.539 1.00 9.03 99 ARG A N 1
ATOM 783 C CA . ARG A 1 99 ? 3.743 18.409 40.758 1.00 10.44 99 ARG A CA 1
ATOM 784 C C . ARG A 1 99 ? 4.652 17.51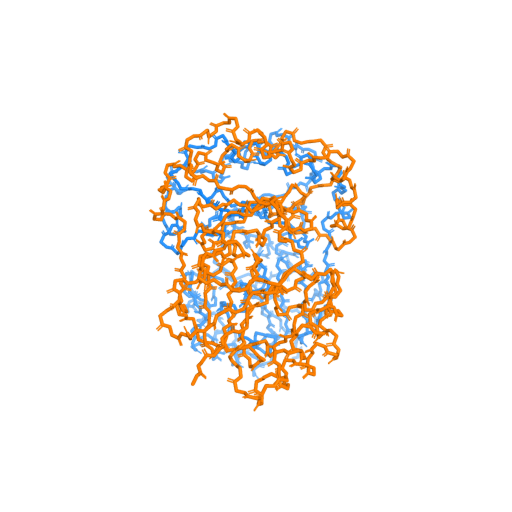8 41.589 1.00 9.04 99 ARG A C 1
ATOM 785 O O . ARG A 1 99 ? 5.711 17.983 42.043 1.00 9.96 99 ARG A O 1
ATOM 793 N N . ARG A 1 100 ? 4.366 16.228 41.680 1.00 8.52 100 ARG A N 1
ATOM 794 C CA . ARG A 1 100 ? 5.209 15.316 42.450 1.00 9.43 100 ARG A CA 1
ATOM 795 C C . ARG A 1 100 ? 6.493 15.105 41.654 1.00 7.99 100 ARG A C 1
ATOM 796 O O . ARG A 1 100 ? 7.556 15.104 42.275 1.00 8.94 100 ARG A O 1
ATOM 804 N N . ALA A 1 101 ? 6.399 14.976 40.327 1.00 7.34 101 ALA A N 1
ATOM 805 C CA . ALA A 1 101 ? 7.601 14.808 39.468 1.00 7.54 101 ALA A CA 1
ATOM 806 C C . ALA A 1 101 ? 8.473 16.037 39.638 1.00 6.98 101 ALA A C 1
ATOM 807 O O . ALA A 1 101 ? 9.697 15.890 39.793 1.00 8.57 101 ALA A O 1
ATOM 809 N N . LEU A 1 102 ? 7.881 17.218 39.558 1.00 7.85 102 LEU A N 1
ATOM 810 C CA . LEU A 1 102 ? 8.683 18.460 39.691 1.00 7.86 102 LEU A CA 1
ATOM 811 C C . LEU A 1 102 ? 9.404 18.485 41.042 1.00 7.57 102 LEU A C 1
ATOM 812 O O . LEU A 1 102 ? 10.563 18.895 41.101 1.00 7.80 102 LEU A O 1
ATOM 817 N N . ARG A 1 103 ? 8.748 18.090 42.106 1.00 7.86 103 ARG A N 1
ATOM 818 C CA . ARG A 1 103 ? 9.326 18.083 43.467 1.00 7.97 103 ARG A CA 1
ATOM 819 C C . ARG A 1 103 ? 10.532 17.124 43.442 1.00 8.55 103 ARG A C 1
ATOM 820 O O . ARG A 1 103 ? 11.606 17.472 43.931 1.00 9.00 103 ARG A O 1
ATOM 828 N N . LEU A 1 104 ? 10.335 15.949 42.928 1.00 7.93 104 LEU A N 1
ATOM 829 C CA . LEU A 1 104 ? 11.417 14.942 42.892 1.00 8.27 104 LEU A CA 1
ATOM 830 C C . LEU A 1 104 ? 12.587 15.401 42.041 1.00 7.90 104 LEU A C 1
ATOM 831 O O . LEU A 1 104 ? 13.764 15.166 42.452 1.00 8.30 104 LEU A O 1
ATOM 836 N N . LEU A 1 105 ? 12.326 15.984 40.885 1.00 8.01 105 LEU A N 1
ATOM 837 C CA . LEU A 1 105 ? 13.405 16.540 40.045 1.00 8.20 105 LEU A CA 1
ATOM 838 C C . LEU A 1 105 ? 14.129 17.633 40.817 1.00 8.29 105 LEU A C 1
ATOM 839 O O . LEU A 1 105 ? 15.354 17.741 40.676 1.00 7.34 105 LEU A O 1
ATOM 844 N N . SER A 1 106 ? 13.451 18.410 41.652 1.00 8.48 106 SER A N 1
ATOM 845 C CA . SER A 1 106 ? 14.085 19.530 42.395 1.00 8.02 106 SER A CA 1
ATOM 846 C C . SER A 1 106 ? 15.038 19.031 43.476 1.00 9.75 106 SER A C 1
ATOM 847 O O . SER A 1 106 ? 15.927 19.826 43.895 1.00 11.26 106 SER A O 1
ATOM 850 N N . GLU A 1 107 ? 14.932 17.752 43.879 1.00 10.25 107 GLU A N 1
ATOM 851 C CA . GLU A 1 107 ? 15.636 17.183 45.046 1.00 12.83 107 GLU A CA 1
ATOM 852 C C . GLU A 1 107 ? 16.829 16.381 44.521 1.00 12.98 107 GLU A C 1
ATOM 853 O O . GLU A 1 107 ? 17.592 15.847 45.364 1.00 14.98 107 GLU A O 1
ATOM 859 N N . LEU A 1 108 ? 17.029 16.346 43.197 1.00 11.28 108 LEU A N 1
ATOM 860 C CA . LEU A 1 108 ? 18.178 15.597 42.645 1.00 11.81 108 LEU A CA 1
ATOM 861 C C . LEU A 1 108 ? 19.479 16.317 42.997 1.00 12.52 108 LEU A C 1
ATOM 862 O O . LEU A 1 108 ? 19.490 17.559 43.238 1.00 13.85 108 LEU A O 1
ATOM 867 N N . ASP A 1 109 ? 20.537 15.520 42.941 1.00 15.91 109 ASP A N 1
ATOM 868 C CA . ASP A 1 109 ? 21.912 15.958 43.258 1.00 19.79 109 ASP A CA 1
ATOM 869 C C . ASP A 1 109 ? 22.801 15.643 42.054 1.00 18.67 109 ASP A C 1
ATOM 870 O O . ASP A 1 109 ? 24.040 15.639 42.220 1.00 23.18 109 ASP A O 1
ATOM 875 N N . ILE A 1 110 ? 22.240 15.541 40.853 1.00 14.73 110 ILE A N 1
ATOM 876 C CA . ILE A 1 110 ? 22.981 15.146 39.627 1.00 13.35 110 ILE A CA 1
ATOM 877 C C . ILE A 1 110 ? 23.764 16.362 39.132 1.00 13.73 110 ILE A C 1
ATOM 878 O O . ILE A 1 110 ? 23.492 17.501 39.507 1.00 14.33 110 ILE A O 1
ATOM 883 N N . PRO A 1 111 ? 24.845 16.138 38.382 1.00 13.69 111 PRO A N 1
ATOM 884 C CA . PRO A 1 111 ? 25.764 17.235 38.132 1.00 15.14 111 PRO A CA 1
ATOM 885 C C . PRO A 1 111 ? 25.284 18.270 37.128 1.00 12.49 111 PRO A C 1
ATOM 886 O O . PRO A 1 111 ? 25.693 19.429 37.222 1.00 14.81 111 PRO A O 1
ATOM 890 N N . VAL A 1 112 ? 24.413 17.872 36.211 1.00 11.79 112 VAL A N 1
ATOM 891 C CA . VAL A 1 112 ? 23.952 18.756 35.120 1.00 11.32 112 VAL A CA 1
ATOM 892 C C . VAL A 1 112 ? 22.437 18.654 35.024 1.00 10.12 112 VAL A C 1
ATOM 893 O O . VAL A 1 112 ? 21.917 17.540 34.878 1.00 11.41 112 VAL A O 1
ATOM 897 N N . GLN A 1 113 ? 21.767 19.801 35.048 1.00 10.22 113 GLN A N 1
ATOM 898 C CA . GLN A 1 113 ? 20.338 19.934 34.682 1.00 10.06 113 GLN A CA 1
ATOM 899 C C . GLN A 1 113 ? 20.146 21.195 33.877 1.00 10.40 113 GLN A C 1
ATOM 900 O O . GLN A 1 113 ? 20.893 22.164 34.125 1.00 11.19 113 GLN A O 1
ATOM 906 N N . ARG A 1 114 ? 19.239 21.146 32.929 1.00 10.29 114 ARG A N 1
ATOM 907 C CA . ARG A 1 114 ? 19.053 22.268 31.980 1.00 10.72 114 ARG A CA 1
ATOM 908 C C . ARG A 1 114 ? 17.590 22.642 31.858 1.00 11.53 114 ARG A C 1
ATOM 909 O O . ARG A 1 114 ? 17.185 23.588 32.500 1.00 12.59 114 ARG A O 1
ATOM 917 N N . GLY A 1 115 ? 16.818 21.948 31.041 1.00 12.26 115 GLY A N 1
ATOM 918 C CA . GLY A 1 115 ? 15.406 22.321 30.812 1.00 13.02 115 GLY A CA 1
ATOM 919 C C . GLY A 1 115 ? 14.666 21.297 30.000 1.00 14.89 115 GLY A C 1
ATOM 920 O O . GLY A 1 115 ? 15.341 20.428 29.405 1.00 16.35 115 GLY A O 1
ATOM 921 N N . THR A 1 116 ? 13.327 21.393 29.980 1.00 13.49 116 THR A N 1
ATOM 922 C CA . THR A 1 116 ? 12.338 20.409 29.407 1.00 12.45 116 THR A CA 1
ATOM 923 C C . THR A 1 116 ? 12.548 19.088 30.141 1.00 11.09 116 THR A C 1
ATOM 924 O O . THR A 1 116 ? 12.912 18.071 29.507 1.00 11.74 116 THR A O 1
ATOM 928 N N . PHE A 1 117 ? 12.202 19.116 31.398 1.00 9.34 117 PHE A N 1
ATOM 929 C CA . PHE A 1 117 ? 12.225 17.945 32.301 1.00 8.53 117 PHE A CA 1
ATOM 930 C C . PHE A 1 117 ? 11.014 17.051 32.064 1.00 9.33 117 PHE A C 1
ATOM 931 O O . PHE A 1 117 ? 11.109 15.826 32.268 1.00 10.39 117 PHE A O 1
ATOM 939 N N . ILE A 1 118 ? 9.869 17.642 31.860 1.00 9.12 118 ILE A N 1
ATOM 940 C CA . ILE A 1 118 ? 8.543 16.971 31.841 1.00 10.35 118 ILE A CA 1
ATOM 941 C C . ILE A 1 118 ? 7.919 17.357 30.515 1.00 11.87 118 ILE A C 1
ATOM 942 O O . ILE A 1 118 ? 7.599 18.514 30.355 1.00 15.55 118 ILE A O 1
ATOM 947 N N . GLU A 1 119 ? 7.764 16.413 29.608 1.00 10.98 119 GLU A N 1
ATOM 948 C CA . GLU A 1 119 ? 7.144 16.669 28.307 1.00 11.87 119 GLU A CA 1
ATOM 949 C C . GLU A 1 119 ? 5.790 15.983 28.293 1.00 11.99 119 GLU A C 1
ATOM 950 O O . GLU A 1 119 ? 5.733 14.753 28.425 1.00 12.33 119 GLU A O 1
ATOM 956 N N . TYR A 1 120 ? 4.737 16.769 28.186 1.00 11.67 120 TYR A N 1
ATOM 957 C CA . TYR A 1 120 ? 3.348 16.267 28.088 1.00 11.49 120 TYR A CA 1
ATOM 958 C C . TYR A 1 120 ? 3.061 16.033 26.603 1.00 12.23 120 TYR A C 1
ATOM 959 O O . TYR A 1 120 ? 2.977 16.995 25.820 1.00 12.39 120 TYR A O 1
ATOM 968 N N . ARG A 1 121 ? 2.995 14.771 26.177 1.00 11.49 121 ARG A N 1
ATOM 969 C CA . ARG A 1 121 ? 2.802 14.418 24.760 1.00 12.58 121 ARG A CA 1
ATOM 970 C C . ARG A 1 121 ? 1.331 14.099 24.487 1.00 15.71 121 ARG A C 1
ATOM 971 O O . ARG A 1 121 ? 0.461 14.667 25.180 1.00 21.06 121 ARG A O 1
ATOM 979 N N . ASN A 1 122 ? 1.033 13.320 23.444 1.00 16.48 122 ASN A N 1
ATOM 980 C CA . ASN A 1 122 ? -0.385 12.997 23.141 1.00 16.72 122 ASN A CA 1
ATOM 981 C C . ASN A 1 122 ? -0.948 12.063 24.209 1.00 18.08 122 ASN A C 1
ATOM 982 O O . ASN A 1 122 ? -1.982 12.384 24.835 1.00 21.74 122 ASN A O 1
ATOM 987 N N . GLY A 1 123 ? -0.317 10.931 24.405 1.00 17.12 123 GLY A N 1
ATOM 988 C CA . GLY A 1 123 ? -0.864 9.914 25.320 1.00 14.95 123 GLY A CA 1
ATOM 989 C C . GLY A 1 123 ? 0.140 9.474 26.354 1.00 13.40 123 GLY A C 1
ATOM 990 O O . GLY A 1 123 ? -0.072 8.460 26.984 1.00 14.38 123 GLY A O 1
ATOM 991 N N . MET A 1 124 ? 1.209 10.228 26.561 1.00 12.51 124 MET A N 1
ATOM 992 C CA . MET A 1 124 ? 2.203 9.844 27.590 1.00 11.87 124 MET A CA 1
ATOM 993 C C . MET A 1 124 ? 2.885 11.092 28.137 1.00 10.65 124 MET A C 1
ATOM 994 O O . MET A 1 124 ? 2.757 12.175 27.537 1.00 11.81 124 MET A O 1
ATOM 999 N N . ILE A 1 125 ? 3.534 10.916 29.260 1.00 9.33 125 ILE A N 1
ATOM 1000 C CA . ILE A 1 125 ? 4.395 11.967 29.857 1.00 9.81 125 ILE A CA 1
ATOM 1001 C C . ILE A 1 125 ? 5.827 11.465 29.800 1.00 9.65 125 ILE A C 1
ATOM 1002 O O . ILE A 1 125 ? 6.089 10.284 30.190 1.00 11.66 125 ILE A O 1
ATOM 1007 N N . ASN A 1 126 ? 6.745 12.318 29.349 1.00 8.61 126 ASN A N 1
ATOM 1008 C CA . ASN A 1 126 ? 8.166 11.916 29.248 1.00 9.65 126 ASN A CA 1
ATOM 1009 C C . ASN A 1 126 ? 8.882 12.681 30.354 1.00 9.11 126 ASN A C 1
ATOM 1010 O O . ASN A 1 126 ? 8.678 13.913 30.483 1.00 9.20 126 ASN A O 1
ATOM 1015 N N . VAL A 1 127 ? 9.664 12.011 31.164 1.00 8.23 127 VAL A N 1
ATOM 1016 C CA . VAL A 1 127 ? 10.403 12.603 32.298 1.00 8.70 127 VAL A CA 1
ATOM 1017 C C . VAL A 1 127 ? 11.890 12.441 32.022 1.00 9.14 127 VAL A C 1
ATOM 1018 O O . VAL A 1 127 ? 12.357 11.327 31.783 1.00 9.09 127 VAL A O 1
ATOM 1022 N N . CYS A 1 128 ? 12.593 13.574 31.989 1.00 9.85 128 CYS A N 1
ATOM 1023 C CA . CYS A 1 128 ? 14.010 13.584 31.605 1.00 9.47 128 CYS A CA 1
ATOM 1024 C C . CYS A 1 128 ? 14.758 14.308 32.725 1.00 10.15 128 CYS A C 1
ATOM 1025 O O . CYS A 1 128 ? 14.646 15.521 32.846 1.00 10.42 128 CYS A O 1
ATOM 1028 N N . PRO A 1 129 ? 15.513 13.630 33.600 1.00 8.83 129 PRO A N 1
ATOM 1029 C CA . PRO A 1 129 ? 16.108 14.268 34.780 1.00 9.76 129 PRO A CA 1
ATOM 1030 C C . PRO A 1 129 ? 17.092 15.413 34.474 1.00 9.25 129 PRO A C 1
ATOM 1031 O O . PRO A 1 129 ? 17.095 16.406 35.201 1.00 9.87 129 PRO A O 1
ATOM 1035 N N . ILE A 1 130 ? 17.890 15.256 33.414 1.00 9.24 130 ILE A N 1
ATOM 1036 C CA . ILE A 1 130 ? 18.838 16.316 32.990 1.00 11.05 130 ILE A CA 1
ATOM 1037 C C . ILE A 1 130 ? 18.087 17.401 32.230 1.00 9.84 130 ILE A C 1
ATOM 1038 O O . ILE A 1 130 ? 18.572 18.548 32.234 1.00 11.04 130 ILE A O 1
ATOM 1043 N N . GLY A 1 131 ? 16.952 17.110 31.613 1.00 10.10 131 GLY A N 1
ATOM 1044 C CA . GLY A 1 131 ? 16.225 18.005 30.716 1.00 11.13 131 GLY A CA 1
ATOM 1045 C C . GLY A 1 131 ? 16.650 17.792 29.274 1.00 12.60 131 GLY A C 1
ATOM 1046 O O . GLY A 1 131 ? 17.895 17.722 29.005 1.00 11.59 131 GLY A O 1
ATOM 1047 N N . ARG A 1 132 ? 15.676 17.676 28.379 1.00 12.22 132 ARG A N 1
ATOM 1048 C CA . ARG A 1 132 ? 15.794 17.410 26.931 1.00 14.96 132 ARG A CA 1
ATOM 1049 C C . ARG A 1 132 ? 16.567 18.549 26.260 1.00 15.87 132 ARG A C 1
ATOM 1050 O O . ARG A 1 132 ? 17.091 18.314 25.161 1.00 16.00 132 ARG A O 1
ATOM 1058 N N . ASN A 1 133 ? 16.698 19.736 26.906 1.00 13.46 133 ASN A N 1
ATOM 1059 C CA . ASN A 1 133 ? 17.391 20.889 26.293 1.00 15.47 133 ASN A CA 1
ATOM 1060 C C . ASN A 1 133 ? 18.903 20.848 26.498 1.00 17.62 133 ASN A C 1
ATOM 1061 O O . ASN A 1 133 ? 19.559 21.887 26.262 1.00 26.31 133 ASN A O 1
ATOM 1066 N N . CYS A 1 134 ? 19.483 19.726 26.882 1.00 17.25 134 CYS A N 1
ATOM 1067 C CA . CYS A 1 134 ? 20.951 19.610 27.053 1.00 16.54 134 CYS A CA 1
ATOM 1068 C C . CYS A 1 134 ? 21.655 19.336 25.715 1.00 16.86 134 CYS A C 1
ATOM 1069 O O . CYS A 1 134 ? 21.000 18.931 24.726 1.00 17.72 134 CYS A O 1
ATOM 1072 N N . THR A 1 135 ? 22.977 19.541 25.680 1.00 15.40 135 THR A N 1
ATOM 1073 C CA . THR A 1 135 ? 23.796 19.252 24.477 1.00 17.00 135 THR A CA 1
ATOM 1074 C C . THR A 1 135 ? 23.971 17.748 24.262 1.00 19.63 135 THR A C 1
ATOM 1075 O O . THR A 1 135 ? 23.747 16.933 25.184 1.00 15.85 135 THR A O 1
ATOM 1079 N N . GLN A 1 136 ? 24.423 17.378 23.073 1.00 18.20 136 GLN A N 1
ATOM 1080 C CA . GLN A 1 136 ? 24.746 15.961 22.768 1.00 20.01 136 GLN A CA 1
ATOM 1081 C C . GLN A 1 136 ? 25.719 15.396 23.808 1.00 16.58 136 GLN A C 1
ATOM 1082 O O . GLN A 1 136 ? 25.498 14.278 24.304 1.00 13.47 136 GLN A O 1
ATOM 1088 N N . SER A 1 137 ? 26.816 16.108 24.063 1.00 16.66 137 SER A N 1
ATOM 1089 C CA . SER A 1 137 ? 27.837 15.716 25.049 1.00 17.24 137 SER A CA 1
ATOM 1090 C C . SER A 1 137 ? 27.155 15.496 26.400 1.00 14.45 137 SER A C 1
ATOM 1091 O O . SER A 1 137 ? 27.434 14.508 27.015 1.00 12.87 137 SER A O 1
ATOM 1094 N N . GLU A 1 138 ? 26.288 16.420 26.823 1.00 13.46 138 GLU A N 1
ATOM 1095 C CA . GLU A 1 138 ? 25.643 16.339 28.162 1.00 12.39 138 GLU A CA 1
ATOM 1096 C C . GLU A 1 138 ? 24.685 15.125 28.210 1.00 11.79 138 GLU A C 1
ATOM 1097 O O . GLU A 1 138 ? 24.600 14.471 29.229 1.00 11.30 138 GLU A O 1
ATOM 1103 N N . ARG A 1 139 ? 24.040 14.830 27.096 1.00 11.66 139 ARG A N 1
ATOM 1104 C CA . ARG A 1 139 ? 23.136 13.663 26.971 1.00 11.78 139 ARG A CA 1
ATOM 1105 C C . ARG A 1 139 ? 23.960 12.378 27.101 1.00 11.09 139 ARG A C 1
ATOM 1106 O O . ARG A 1 139 ? 23.620 11.473 27.898 1.00 10.37 139 ARG A O 1
ATOM 1114 N N . ASP A 1 140 ? 25.073 12.298 26.402 1.00 9.81 140 ASP A N 1
ATOM 1115 C CA . ASP A 1 140 ? 25.894 11.073 26.419 1.00 11.89 140 ASP A CA 1
ATOM 1116 C C . ASP A 1 140 ? 26.508 10.888 27.803 1.00 9.89 140 ASP A C 1
ATOM 1117 O O . ASP A 1 140 ? 26.615 9.756 28.279 1.00 10.62 140 ASP A O 1
ATOM 1122 N N . GLU A 1 141 ? 26.906 11.992 28.429 1.00 9.40 141 GLU A N 1
ATOM 1123 C CA . GLU A 1 141 ? 27.412 11.966 29.814 1.00 10.15 141 GLU A CA 1
ATOM 1124 C C . GLU A 1 141 ? 26.338 11.462 30.781 1.00 10.72 141 GLU A C 1
ATOM 1125 O O . GLU A 1 141 ? 26.642 10.680 31.682 1.00 9.78 141 GLU A O 1
ATOM 1131 N N . PHE A 1 142 ? 25.118 11.951 30.663 1.00 9.68 142 PHE A N 1
ATOM 1132 C CA . PHE A 1 142 ? 24.054 11.527 31.587 1.00 10.08 142 PHE A CA 1
ATOM 1133 C C . PHE A 1 142 ? 23.734 10.029 31.373 1.00 9.05 142 PHE A C 1
ATOM 1134 O O . PHE A 1 142 ? 23.459 9.358 32.380 1.00 9.36 142 PHE A O 1
ATOM 1142 N N . GLU A 1 143 ? 23.755 9.515 30.145 1.00 9.15 143 GLU A N 1
ATOM 1143 C CA . GLU A 1 143 ? 23.488 8.073 29.902 1.00 11.33 143 GLU A CA 1
ATOM 1144 C C . GLU A 1 143 ? 24.453 7.299 30.803 1.00 10.76 143 GLU A C 1
ATOM 1145 O O . GLU A 1 143 ? 24.061 6.329 31.507 1.00 11.63 143 GLU A O 1
ATOM 1151 N N . VAL A 1 144 ? 25.727 7.642 30.767 1.00 10.32 144 VAL A N 1
ATOM 1152 C CA . VAL A 1 144 ? 26.707 6.899 31.589 1.00 10.55 144 VAL A CA 1
ATOM 1153 C C . VAL A 1 144 ? 26.442 7.079 33.079 1.00 10.02 144 VAL A C 1
ATOM 1154 O O . VAL A 1 144 ? 26.533 6.144 33.864 1.00 10.74 144 VAL A O 1
ATOM 1158 N N . TYR A 1 145 ? 26.157 8.303 33.489 1.00 8.98 145 TYR A N 1
ATOM 1159 C CA . TYR A 1 145 ? 25.898 8.644 34.896 1.00 8.80 145 TYR A CA 1
ATOM 1160 C C . TYR A 1 145 ? 24.722 7.789 35.403 1.00 9.25 145 TYR A C 1
ATOM 1161 O O . TYR A 1 145 ? 24.751 7.263 36.508 1.00 9.37 145 TYR A O 1
ATOM 1170 N N . ASP A 1 146 ? 23.668 7.698 34.603 1.00 10.61 146 ASP A N 1
ATOM 1171 C CA . ASP A 1 146 ? 22.416 7.003 35.021 1.00 10.55 146 ASP A CA 1
ATOM 1172 C C . ASP A 1 146 ? 22.660 5.498 35.101 1.00 11.83 146 ASP A C 1
ATOM 1173 O O . ASP A 1 146 ? 21.990 4.809 35.922 1.00 10.52 146 ASP A O 1
ATOM 1178 N N . LYS A 1 147 ? 23.605 4.986 34.314 1.00 11.32 147 LYS A N 1
ATOM 1179 C CA . LYS A 1 147 ? 23.929 3.545 34.388 1.00 13.75 147 LYS A CA 1
ATOM 1180 C C . LYS A 1 147 ? 24.559 3.250 35.747 1.00 13.60 147 LYS A C 1
ATOM 1181 O O . LYS A 1 147 ? 24.326 2.160 36.304 1.00 14.99 147 LYS A O 1
ATOM 1187 N N . GLU A 1 148 ? 25.310 4.186 36.284 1.00 12.40 148 GLU A N 1
ATOM 1188 C CA . GLU A 1 148 ? 25.982 4.023 37.594 1.00 13.27 148 GLU A CA 1
ATOM 1189 C C . GLU A 1 148 ? 25.042 4.391 38.749 1.00 13.80 148 GLU A C 1
ATOM 1190 O O . GLU A 1 148 ? 25.158 3.758 39.797 1.00 14.81 148 GLU A O 1
ATOM 1196 N N . HIS A 1 149 ? 24.196 5.435 38.633 1.00 11.25 149 HIS A N 1
ATOM 1197 C CA . HIS A 1 149 ? 23.532 6.062 39.796 1.00 11.54 149 HIS A CA 1
ATOM 1198 C C . HIS A 1 149 ? 22.030 5.799 39.762 1.00 10.50 149 HIS A C 1
ATOM 1199 O O . HIS A 1 149 ? 21.365 6.065 40.790 1.00 11.32 149 HIS A O 1
ATOM 1206 N N . HIS A 1 150 ? 21.528 5.234 38.666 1.00 9.44 150 HIS A N 1
ATOM 1207 C CA . HIS A 1 150 ? 20.129 4.761 38.569 1.00 9.73 150 HIS A CA 1
ATOM 1208 C C . HIS A 1 150 ? 19.126 5.844 38.904 1.00 9.27 150 HIS A C 1
ATOM 1209 O O . HIS A 1 150 ? 18.151 5.587 39.642 1.00 9.05 150 HIS A O 1
ATOM 1216 N N . VAL A 1 151 ? 19.374 7.040 38.399 1.00 8.95 151 VAL A N 1
ATOM 1217 C CA . VAL A 1 151 ? 18.518 8.219 38.662 1.00 8.73 151 VAL A CA 1
ATOM 1218 C C . VAL A 1 151 ? 17.094 7.930 38.172 1.00 8.09 151 VAL A C 1
ATOM 1219 O O . VAL A 1 151 ? 16.099 8.223 38.876 1.00 8.09 151 VAL A O 1
ATOM 1223 N N . ARG A 1 152 ? 16.944 7.501 36.926 1.00 7.82 152 ARG A N 1
ATOM 1224 C CA . ARG A 1 152 ? 15.584 7.279 36.374 1.00 7.79 152 ARG A CA 1
ATOM 1225 C C . ARG A 1 152 ? 14.870 6.219 37.211 1.00 7.88 152 ARG A C 1
ATOM 1226 O O . ARG A 1 152 ? 13.688 6.343 37.521 1.00 7.61 152 ARG A O 1
ATOM 1234 N N . GLU A 1 153 ? 15.546 5.105 37.449 1.00 9.89 153 GLU A N 1
ATOM 1235 C CA . GLU A 1 153 ? 14.935 3.976 38.182 1.00 11.04 153 GLU A CA 1
ATOM 1236 C C . GLU A 1 153 ? 14.500 4.429 39.590 1.00 9.62 153 GLU A C 1
ATOM 1237 O O . GLU A 1 153 ? 13.383 4.069 40.008 1.00 9.57 153 GLU A O 1
ATOM 1243 N N . LYS A 1 154 ? 15.249 5.296 40.269 1.00 10.17 154 LYS A N 1
ATOM 1244 C CA . LYS A 1 154 ? 14.862 5.769 41.617 1.00 10.09 154 LYS A CA 1
ATOM 1245 C C . LYS A 1 154 ? 13.691 6.756 41.518 1.00 8.62 154 LYS A C 1
ATOM 1246 O O . LYS A 1 154 ? 12.835 6.734 42.422 1.00 9.06 154 LYS A O 1
ATOM 1252 N N . LEU A 1 155 ? 13.646 7.621 40.498 1.00 7.84 155 LEU A N 1
ATOM 1253 C CA . LEU A 1 155 ? 12.466 8.516 40.329 1.00 8.28 155 LEU A CA 1
ATOM 1254 C C . LEU A 1 155 ? 11.213 7.659 40.092 1.00 8.51 155 LEU A C 1
ATOM 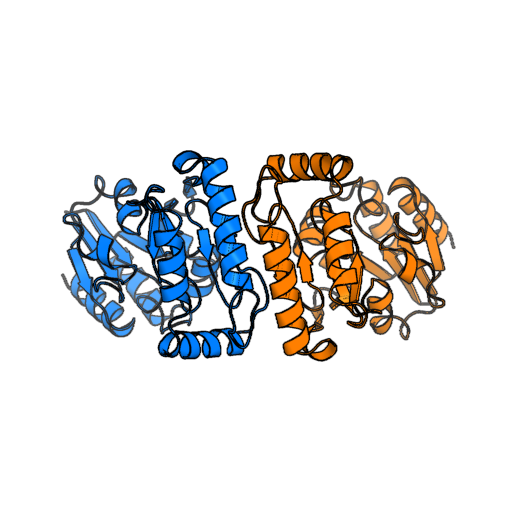1255 O O . LEU A 1 155 ? 10.150 7.950 40.593 1.00 8.14 155 LEU A O 1
ATOM 1260 N N . ILE A 1 156 ? 11.304 6.651 39.236 1.00 7.94 156 ILE A N 1
ATOM 1261 C CA . ILE A 1 156 ? 10.162 5.742 38.943 1.00 8.36 156 ILE A CA 1
ATOM 1262 C C . ILE A 1 156 ? 9.700 5.109 40.256 1.00 8.53 156 ILE A C 1
ATOM 1263 O O . ILE A 1 156 ? 8.514 5.078 40.486 1.00 9.00 156 ILE A O 1
ATOM 1268 N N . LYS A 1 157 ? 10.598 4.626 41.094 1.00 9.34 157 LYS A N 1
ATOM 1269 C CA . LYS A 1 157 ? 10.234 4.018 42.398 1.00 10.96 157 LYS A CA 1
ATOM 1270 C C . LYS A 1 157 ? 9.467 5.028 43.241 1.00 11.21 157 LYS A C 1
ATOM 1271 O O . LYS A 1 157 ? 8.427 4.639 43.758 1.00 11.16 157 LYS A O 1
ATOM 1277 N N . GLU A 1 158 ? 9.921 6.276 43.342 1.00 10.51 158 GLU A N 1
ATOM 1278 C CA . GLU A 1 158 ? 9.242 7.323 44.130 1.00 12.67 158 GLU A CA 1
ATOM 1279 C C . GLU A 1 158 ? 7.861 7.609 43.537 1.00 10.95 158 GLU A C 1
ATOM 1280 O O . GLU A 1 158 ? 6.895 7.705 44.304 1.00 11.27 158 GLU A O 1
ATOM 1286 N N . LEU A 1 159 ? 7.736 7.678 42.207 1.00 8.75 159 LEU A N 1
ATOM 1287 C CA . LEU A 1 159 ? 6.442 8.007 41.576 1.00 9.26 159 LEU A CA 1
ATOM 1288 C C . LEU A 1 159 ? 5.479 6.860 41.778 1.00 9.39 159 LEU A C 1
ATOM 1289 O O . LEU A 1 159 ? 4.311 7.110 42.110 1.00 10.37 159 LEU A O 1
ATOM 1294 N N . GLN A 1 160 ? 5.953 5.647 41.673 1.00 10.52 160 GLN A N 1
ATOM 1295 C CA . GLN A 1 160 ? 5.137 4.448 41.942 1.00 14.10 160 GLN A CA 1
ATOM 1296 C C . GLN A 1 160 ? 4.651 4.410 43.385 1.00 14.78 160 GLN A C 1
ATOM 1297 O O . GLN A 1 160 ? 3.459 4.021 43.594 1.00 16.40 160 GLN A O 1
ATOM 1303 N N . ASN A 1 161 ? 5.500 4.773 44.330 1.00 14.27 161 ASN A N 1
ATOM 1304 C CA . ASN A 1 161 ? 5.162 4.814 45.783 1.00 18.01 161 ASN A CA 1
ATOM 1305 C C . ASN A 1 161 ? 4.102 5.895 46.025 1.00 16.01 161 ASN A C 1
ATOM 1306 O O . ASN A 1 161 ? 3.135 5.674 46.792 1.00 17.21 161 ASN A O 1
ATOM 1311 N N . SER A 1 162 ? 4.231 7.026 45.349 1.00 12.79 162 SER A N 1
ATOM 1312 C CA . SER A 1 162 ? 3.306 8.171 45.490 1.00 11.40 162 SER A CA 1
ATOM 1313 C C . SER A 1 162 ? 1.928 7.861 44.896 1.00 11.21 162 SER A C 1
ATOM 1314 O O . SER A 1 162 ? 0.956 8.400 45.426 1.00 12.12 162 SER A O 1
ATOM 1317 N N . PHE A 1 163 ? 1.845 7.115 43.808 1.00 11.46 163 PHE A N 1
ATOM 1318 C CA . PHE A 1 163 ? 0.624 6.962 42.984 1.00 10.87 163 PHE A CA 1
ATOM 1319 C C . PHE A 1 163 ? 0.313 5.498 42.684 1.00 13.45 163 PHE A C 1
ATOM 1320 O O . PHE A 1 163 ? 0.209 5.125 41.527 1.00 13.32 163 PHE A O 1
ATOM 1328 N N . PRO A 1 164 ? 0.065 4.668 43.715 1.00 15.79 164 PRO A N 1
ATOM 1329 C CA . PRO A 1 164 ? -0.184 3.243 43.503 1.00 18.71 164 PRO A CA 1
ATOM 1330 C C . PRO A 1 164 ? -1.431 2.955 42.674 1.00 18.05 164 PRO A C 1
ATOM 1331 O O . PRO A 1 164 ? -1.442 1.905 42.071 1.00 21.57 164 PRO A O 1
ATOM 1335 N N . ASP A 1 165 ? -2.425 3.832 42.664 1.00 17.98 165 ASP A N 1
ATOM 1336 C CA . ASP A 1 165 ? -3.758 3.611 42.041 1.00 20.98 165 ASP A CA 1
ATOM 1337 C C . ASP A 1 165 ? -3.901 4.300 40.691 1.00 19.19 165 ASP A C 1
ATOM 1338 O O . ASP A 1 165 ? -5.031 4.328 40.166 1.00 22.59 165 ASP A O 1
ATOM 1343 N N . TYR A 1 166 ? -2.848 4.901 40.113 1.00 15.05 166 TYR A N 1
ATOM 1344 C CA . TYR A 1 166 ? -3.083 5.753 38.942 1.00 14.28 166 TYR A CA 1
ATOM 1345 C C . TYR A 1 166 ? -3.156 4.930 37.650 1.00 12.41 166 TYR A C 1
ATOM 1346 O O . TYR A 1 166 ? -3.495 5.479 36.634 1.00 15.76 166 TYR A O 1
ATOM 1355 N N . GLY A 1 167 ? -2.853 3.643 37.707 1.00 12.55 167 GLY A N 1
ATOM 1356 C CA . GLY A 1 167 ? -2.942 2.772 36.531 1.00 12.55 167 GLY A CA 1
ATOM 1357 C C . GLY A 1 167 ? -1.910 3.133 35.493 1.00 10.77 167 GLY A C 1
ATOM 1358 O O . GLY A 1 167 ? -2.231 3.034 34.302 1.00 11.19 167 GLY A O 1
ATOM 1359 N N . LEU A 1 168 ? -0.716 3.492 35.954 1.00 11.77 168 LEU A N 1
ATOM 1360 C CA . LEU A 1 168 ? 0.370 3.895 35.033 1.00 10.17 168 LEU A CA 1
ATOM 1361 C C . LEU A 1 168 ? 1.458 2.851 34.944 1.00 10.95 168 LEU A C 1
ATOM 1362 O O . LEU A 1 168 ? 1.812 2.208 35.952 1.00 10.90 168 LEU A O 1
ATOM 1367 N N . LYS A 1 169 ? 2.016 2.801 33.761 1.00 10.41 169 LYS A N 1
ATOM 1368 C CA . LYS A 1 169 ? 3.205 2.012 33.401 1.00 11.95 169 LYS A CA 1
ATOM 1369 C C . LYS A 1 169 ? 4.357 2.988 33.281 1.00 11.35 169 LYS A C 1
ATOM 1370 O O . LYS A 1 169 ? 4.200 4.064 32.687 1.00 9.90 169 LYS A O 1
ATOM 1376 N N . TYR A 1 170 ? 5.521 2.571 33.744 1.00 10.21 170 TYR A N 1
ATOM 1377 C CA . TYR A 1 170 ? 6.754 3.383 33.695 1.00 10.77 170 TYR A CA 1
ATOM 1378 C C . TYR A 1 170 ? 7.765 2.646 32.858 1.00 11.48 170 TYR A C 1
ATOM 1379 O O . TYR A 1 170 ? 8.008 1.486 33.194 1.00 14.66 170 TYR A O 1
ATOM 1388 N N . SER A 1 171 ? 8.224 3.242 31.789 1.00 10.59 171 SER A N 1
ATOM 1389 C CA . SER A 1 171 ? 9.061 2.595 30.766 1.00 12.12 171 SER A CA 1
ATOM 1390 C C . SER A 1 171 ? 10.352 3.359 30.533 1.00 13.05 171 SER A C 1
ATOM 1391 O O . SER A 1 171 ? 10.270 4.462 30.025 1.00 12.01 171 SER A O 1
ATOM 1394 N N . ILE A 1 172 ? 11.497 2.770 30.873 1.00 14.75 172 ILE A N 1
ATOM 1395 C CA . ILE A 1 172 ? 12.804 3.410 30.602 1.00 17.23 172 ILE A CA 1
ATOM 1396 C C . ILE A 1 172 ? 13.176 3.063 29.159 1.00 21.30 172 ILE A C 1
ATOM 1397 O O . ILE A 1 172 ? 13.937 2.116 28.960 1.00 27.23 172 ILE A O 1
ATOM 1402 N N . GLY A 1 173 ? 12.704 3.860 28.206 1.00 24.38 173 GLY A N 1
ATOM 1403 C CA . GLY A 1 173 ? 12.883 3.630 26.759 1.00 27.02 173 GLY A CA 1
ATOM 1404 C C . GLY A 1 173 ? 14.087 4.360 26.196 1.00 26.95 173 GLY A C 1
ATOM 1405 O O . GLY A 1 173 ? 14.783 3.804 25.340 1.00 31.63 173 GLY A O 1
ATOM 1406 N N . GLY A 1 174 ? 14.303 5.592 26.627 1.00 23.45 174 GLY A N 1
ATOM 1407 C CA . GLY A 1 174 ? 15.191 6.518 25.931 1.00 24.54 174 GLY A CA 1
ATOM 1408 C C . GLY A 1 174 ? 16.613 6.394 26.426 1.00 19.67 174 GLY A C 1
ATOM 1409 O O . GLY A 1 174 ? 16.898 5.623 27.356 1.00 18.00 174 GLY A O 1
ATOM 1410 N N . GLN A 1 175 ? 17.444 7.210 25.835 1.00 17.13 175 GLN A N 1
ATOM 1411 C CA . GLN A 1 175 ? 18.817 7.426 26.270 1.00 15.06 175 GLN A CA 1
ATOM 1412 C C . GLN A 1 175 ? 18.850 8.130 27.629 1.00 14.39 175 GLN A C 1
ATOM 1413 O O . GLN A 1 175 ? 19.622 7.681 28.466 1.00 16.63 175 GLN A O 1
ATOM 1419 N N . ILE A 1 176 ? 18.008 9.156 27.859 1.00 13.09 176 ILE A N 1
ATOM 1420 C CA . ILE A 1 176 ? 18.106 10.016 29.070 1.00 12.77 176 ILE A CA 1
ATOM 1421 C C . ILE A 1 176 ? 16.744 10.192 29.735 1.00 11.95 176 ILE A C 1
ATOM 1422 O O . ILE A 1 176 ? 16.687 10.964 30.668 1.00 12.41 176 ILE A O 1
ATOM 1427 N N . SER A 1 177 ? 15.709 9.478 29.288 1.00 10.03 177 SER A N 1
ATOM 1428 C CA . SER A 1 177 ? 14.349 9.773 29.804 1.00 10.45 177 SER A CA 1
ATOM 1429 C C . SER A 1 177 ? 13.630 8.478 30.157 1.00 9.01 177 SER A C 1
ATOM 1430 O O . SER A 1 177 ? 14.132 7.403 29.808 1.00 9.69 177 SER A O 1
ATOM 1433 N N . PHE A 1 178 ? 12.469 8.608 30.790 1.00 8.86 178 PHE A N 1
ATOM 1434 C CA . PHE A 1 178 ? 11.487 7.516 30.870 1.00 8.54 178 PHE A CA 1
ATOM 1435 C C . PHE A 1 178 ? 10.122 8.055 30.539 1.00 8.57 178 PHE A C 1
ATOM 1436 O O . PHE A 1 178 ? 9.862 9.213 30.623 1.00 10.24 178 PHE A O 1
ATOM 1444 N N . ASP A 1 179 ? 9.302 7.135 30.068 1.00 9.17 179 ASP A N 1
ATOM 1445 C CA . ASP A 1 179 ? 7.924 7.427 29.641 1.00 10.98 179 ASP A CA 1
ATOM 1446 C C . ASP A 1 179 ? 6.964 6.935 30.716 1.00 10.33 179 ASP A C 1
ATOM 1447 O O . ASP A 1 179 ? 7.215 5.907 31.343 1.00 10.00 179 ASP A O 1
ATOM 1452 N N . VAL A 1 180 ? 5.875 7.655 30.877 1.00 8.79 180 VAL A N 1
ATOM 1453 C CA . VAL A 1 180 ? 4.786 7.257 31.794 1.00 9.30 180 VAL A CA 1
ATOM 1454 C C . VAL A 1 180 ? 3.498 7.245 31.001 1.00 8.66 180 VAL A C 1
ATOM 1455 O O . VAL A 1 180 ? 3.143 8.218 30.335 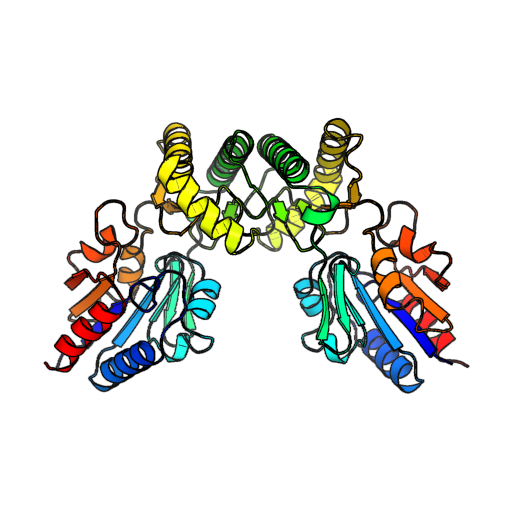1.00 8.68 180 VAL A O 1
ATOM 1459 N N . PHE A 1 181 ? 2.784 6.142 31.044 1.00 8.35 181 PHE A N 1
ATOM 1460 C CA . PHE A 1 181 ? 1.538 6.075 30.277 1.00 8.55 181 PHE A CA 1
ATOM 1461 C C . PHE A 1 181 ? 0.623 5.038 30.876 1.00 8.69 181 PHE A C 1
ATOM 1462 O O . PHE A 1 181 ? 1.063 4.191 31.638 1.00 10.05 181 PHE A O 1
ATOM 1470 N N . PRO A 1 182 ? -0.681 5.121 30.592 1.00 8.80 182 PRO A N 1
ATOM 1471 C CA . PRO A 1 182 ? -1.601 4.099 31.082 1.00 9.35 182 PRO A CA 1
ATOM 1472 C C . PRO A 1 182 ? -1.171 2.695 30.704 1.00 8.25 182 PRO A C 1
ATOM 1473 O O . PRO A 1 182 ? -0.698 2.435 29.619 1.00 8.29 182 PRO A O 1
ATOM 1477 N N . VAL A 1 183 ? -1.420 1.780 31.621 1.00 8.92 183 VAL A N 1
ATOM 1478 C CA . VAL A 1 183 ? -1.271 0.329 31.385 1.00 10.21 183 VAL A CA 1
ATOM 1479 C C . VAL A 1 183 ? -2.026 -0.008 30.096 1.00 10.14 183 VAL A C 1
ATOM 1480 O O . VAL A 1 183 ? -3.212 0.395 29.958 1.00 11.62 183 VAL A O 1
ATOM 1484 N N . GLY A 1 184 ? -1.359 -0.715 29.206 1.00 12.78 184 GLY A N 1
ATOM 1485 C CA . GLY A 1 184 ? -1.903 -1.111 27.896 1.00 13.08 184 GLY A CA 1
ATOM 1486 C C . GLY A 1 184 ? -1.544 -0.125 26.814 1.00 13.54 184 GLY A C 1
ATOM 1487 O O . GLY A 1 184 ? -1.849 -0.388 25.622 1.00 15.70 184 GLY A O 1
ATOM 1488 N N . TRP A 1 185 ? -0.902 1.012 27.136 1.00 10.91 185 TRP A N 1
ATOM 1489 C CA . TRP A 1 185 ? -0.498 1.989 26.106 1.00 10.57 185 TRP A CA 1
ATOM 1490 C C . TRP A 1 185 ? 0.990 1.869 25.765 1.00 10.84 185 TRP A C 1
ATOM 1491 O O . TRP A 1 185 ? 1.548 2.834 25.278 1.00 12.57 185 TRP A O 1
ATOM 1502 N N . ASP A 1 186 ? 1.567 0.674 25.973 1.00 11.44 186 ASP A N 1
ATOM 1503 C CA . ASP A 1 186 ? 2.900 0.304 25.490 1.00 13.94 186 ASP A CA 1
ATOM 1504 C C . ASP A 1 186 ? 2.830 0.071 23.972 1.00 13.63 186 ASP A C 1
ATOM 1505 O O . ASP A 1 186 ? 1.776 0.258 23.376 1.00 13.87 186 ASP A O 1
ATOM 1510 N N . LYS A 1 187 ? 3.943 -0.293 23.358 1.00 13.12 187 LYS A N 1
ATOM 1511 C CA . LYS A 1 187 ? 4.044 -0.460 21.882 1.00 14.66 187 LYS A CA 1
ATOM 1512 C C . LYS A 1 187 ? 3.016 -1.456 21.353 1.00 16.38 187 LYS A C 1
ATOM 1513 O O . LYS A 1 187 ? 2.710 -1.350 20.164 1.00 16.15 187 LYS A O 1
ATOM 1519 N N . SER A 1 188 ? 2.545 -2.421 22.140 1.00 14.77 188 SER A N 1
ATOM 1520 C CA . SER A 1 188 ? 1.461 -3.346 21.707 1.00 17.74 188 SER A CA 1
ATOM 1521 C C . SER A 1 188 ? 0.163 -2.590 21.372 1.00 16.48 188 SER A C 1
ATOM 1522 O O . SER A 1 188 ? -0.736 -3.167 20.741 1.00 16.67 188 SER A O 1
ATOM 1525 N N . TYR A 1 189 ? 0.025 -1.337 21.792 1.00 13.50 189 TYR A N 1
ATOM 1526 C CA . TYR A 1 189 ? -1.181 -0.531 21.555 1.00 12.77 189 TYR A CA 1
ATOM 1527 C C . TYR A 1 189 ? -1.429 -0.477 20.034 1.00 12.43 189 TYR A C 1
ATOM 1528 O O . TYR A 1 189 ? -2.614 -0.448 19.640 1.00 13.19 189 TYR A O 1
ATOM 1537 N N . CYS A 1 190 ? -0.367 -0.377 19.240 1.00 13.44 190 CYS A N 1
ATOM 1538 C CA . CYS A 1 190 ? -0.476 -0.123 17.786 1.00 14.02 190 CYS A CA 1
ATOM 1539 C C . CYS A 1 190 ? -1.191 -1.304 17.125 1.00 15.90 190 CYS A C 1
ATOM 1540 O O . CYS A 1 190 ? -1.715 -1.095 16.014 1.00 15.90 190 CYS A O 1
ATOM 1543 N N . LEU A 1 191 ? -1.245 -2.474 17.750 1.00 16.43 191 LEU A N 1
ATOM 1544 C CA . LEU A 1 191 ? -1.747 -3.699 17.064 1.00 18.52 191 LEU A CA 1
ATOM 1545 C C . LEU A 1 191 ? -3.246 -3.585 16.792 1.00 21.86 191 LEU A C 1
ATOM 1546 O O . LEU A 1 191 ? -3.705 -4.236 15.822 1.00 21.51 191 LEU A O 1
ATOM 1551 N N . ARG A 1 192 ? -3.977 -2.772 17.565 1.00 19.17 192 ARG A N 1
ATOM 1552 C CA . ARG A 1 192 ? -5.433 -2.548 17.344 1.00 20.47 192 ARG A CA 1
ATOM 1553 C C . ARG A 1 192 ? -5.698 -2.018 15.919 1.00 20.39 192 ARG A C 1
ATOM 1554 O O . ARG A 1 192 ? -6.828 -2.193 15.426 1.00 23.40 192 ARG A O 1
ATOM 1562 N N . PHE A 1 193 ? -4.753 -1.345 15.282 1.00 18.94 193 PHE A N 1
ATOM 1563 C CA . PHE A 1 193 ? -4.991 -0.677 13.968 1.00 21.76 193 PHE A CA 1
ATOM 1564 C C . PHE A 1 193 ? -4.724 -1.636 12.823 1.00 21.80 193 PHE A C 1
ATOM 1565 O O . PHE A 1 193 ? -5.050 -1.242 11.688 1.00 24.98 193 PHE A O 1
ATOM 1573 N N . VAL A 1 194 ? -4.118 -2.781 13.098 1.00 20.37 194 VAL A N 1
ATOM 1574 C CA . VAL A 1 194 ? -3.602 -3.685 12.026 1.00 22.33 194 VAL A CA 1
ATOM 1575 C C . VAL A 1 194 ? -4.048 -5.135 12.259 1.00 25.45 194 VAL A C 1
ATOM 1576 O O . VAL A 1 194 ? -3.878 -5.916 11.326 1.00 25.35 194 VAL A O 1
ATOM 1580 N N . GLU A 1 195 ? -4.550 -5.519 13.441 1.00 23.63 195 GLU A N 1
ATOM 1581 C CA . GLU A 1 195 ? -4.617 -6.949 13.822 1.00 26.47 195 GLU A CA 1
ATOM 1582 C C . GLU A 1 195 ? -5.598 -7.686 12.899 1.00 26.69 195 GLU A C 1
ATOM 1583 O O . GLU A 1 195 ? -5.455 -8.909 12.765 1.00 28.73 195 GLU A O 1
ATOM 1589 N N . ASN A 1 196 ? -6.545 -6.975 12.294 1.00 25.95 196 ASN A N 1
ATOM 1590 C CA . ASN A 1 196 ? -7.634 -7.617 11.515 1.00 29.53 196 ASN A CA 1
ATOM 1591 C C . ASN A 1 196 ? -7.333 -7.542 10.020 1.00 35.26 196 ASN A C 1
ATOM 1592 O O . ASN A 1 196 ? -8.211 -7.963 9.252 1.00 39.03 196 ASN A O 1
ATOM 1597 N N . ASP A 1 197 ? -6.179 -6.994 9.626 1.00 33.91 197 ASP A N 1
ATOM 1598 C CA . ASP A 1 197 ? -5.884 -6.647 8.207 1.00 33.67 197 ASP A CA 1
ATOM 1599 C C . ASP A 1 197 ? -4.756 -7.522 7.677 1.00 31.56 197 ASP A C 1
ATOM 1600 O O . ASP A 1 197 ? -4.468 -7.417 6.463 1.00 37.47 197 ASP A O 1
ATOM 1605 N N . PHE A 1 198 ? -4.147 -8.353 8.526 1.00 29.95 198 PHE A N 1
ATOM 1606 C CA . PHE A 1 198 ? -2.931 -9.128 8.182 1.00 30.76 198 PHE A CA 1
ATOM 1607 C C . PHE A 1 198 ? -3.058 -10.562 8.679 1.00 35.10 198 PHE A C 1
ATOM 1608 O O . PHE A 1 198 ? -3.552 -10.776 9.798 1.00 36.41 198 PHE A O 1
ATOM 1616 N N . ASP A 1 199 ? -2.628 -11.501 7.829 1.00 35.68 199 ASP A N 1
ATOM 1617 C CA . ASP A 1 199 ? -2.556 -12.948 8.147 1.00 39.12 199 ASP A CA 1
ATOM 1618 C C . ASP A 1 199 ? -1.431 -13.156 9.162 1.00 37.44 199 ASP A C 1
ATOM 1619 O O . ASP A 1 199 ? -1.575 -14.011 10.049 1.00 40.13 199 ASP A O 1
ATOM 1624 N N . GLU A 1 200 ? -0.337 -12.417 8.999 1.00 34.17 200 GLU A N 1
ATOM 1625 C CA . GLU A 1 200 ? 0.888 -12.507 9.826 1.00 33.02 200 GLU A CA 1
ATOM 1626 C C . GLU A 1 200 ? 1.426 -11.095 10.063 1.00 30.31 200 GLU A C 1
ATOM 1627 O O . GLU A 1 200 ? 1.435 -10.259 9.088 1.00 24.00 200 GLU A O 1
ATOM 1633 N N . ILE A 1 201 ? 1.891 -10.852 11.290 1.00 28.46 201 ILE A N 1
ATOM 1634 C CA . ILE A 1 201 ? 2.592 -9.603 11.698 1.00 26.34 201 ILE A CA 1
ATOM 1635 C C . ILE A 1 201 ? 3.903 -10.007 12.387 1.00 26.63 201 ILE A C 1
ATOM 1636 O O . ILE A 1 201 ? 3.854 -10.767 13.389 1.00 29.30 201 ILE A O 1
ATOM 1641 N N . HIS A 1 202 ? 5.021 -9.558 11.830 1.00 23.76 202 HIS A N 1
ATOM 1642 C CA . HIS A 1 202 ? 6.406 -9.695 12.334 1.00 25.19 202 HIS A CA 1
ATOM 1643 C C . HIS A 1 202 ? 6.803 -8.404 13.064 1.00 25.69 202 HIS A C 1
ATOM 1644 O O . HIS A 1 202 ? 6.391 -7.339 12.640 1.00 22.50 202 HIS A O 1
ATOM 1651 N N . PHE A 1 203 ? 7.537 -8.523 14.166 1.00 22.93 203 PHE A N 1
ATOM 1652 C CA . PHE A 1 203 ? 8.102 -7.370 14.897 1.00 23.02 203 PHE A CA 1
ATOM 1653 C C . PHE A 1 203 ? 9.584 -7.627 15.075 1.00 21.10 203 PHE A C 1
ATOM 1654 O O . PHE A 1 203 ? 9.918 -8.755 15.464 1.00 27.09 203 PHE A O 1
ATOM 1662 N N . PHE A 1 204 ? 10.387 -6.625 14.749 1.00 21.22 204 PHE A N 1
ATOM 1663 C CA . PHE A 1 204 ? 11.854 -6.566 14.873 1.00 24.43 204 PHE A CA 1
ATOM 1664 C C . PHE A 1 204 ? 12.183 -5.499 15.911 1.00 24.41 204 PHE A C 1
ATOM 1665 O O . PHE A 1 204 ? 11.848 -4.331 15.726 1.00 25.12 204 PHE A O 1
ATOM 1673 N N . GLY A 1 205 ? 12.872 -5.881 16.972 1.00 28.31 205 GLY A N 1
ATOM 1674 C CA . GLY A 1 205 ? 13.369 -4.872 17.920 1.00 27.23 205 GLY A CA 1
ATOM 1675 C C . GLY A 1 205 ? 14.517 -5.416 18.737 1.00 29.20 205 GLY A C 1
ATOM 1676 O O . GLY A 1 205 ? 14.619 -6.648 18.855 1.00 26.65 205 GLY A O 1
ATOM 1677 N N . ASP A 1 206 ? 15.284 -4.502 19.323 1.00 31.57 206 ASP A N 1
ATOM 1678 C CA . ASP A 1 206 ? 16.493 -4.796 20.139 1.00 34.90 206 ASP A CA 1
ATOM 1679 C C . ASP A 1 206 ? 16.181 -4.812 21.646 1.00 34.60 206 ASP A C 1
ATOM 1680 O O . ASP A 1 206 ? 17.063 -5.244 22.398 1.00 34.11 206 ASP A O 1
ATOM 1685 N N . LYS A 1 207 ? 15.009 -4.367 22.105 1.00 31.43 207 LYS A N 1
ATOM 1686 C CA . LYS A 1 207 ? 14.753 -4.214 23.569 1.00 31.36 207 LYS A CA 1
ATOM 1687 C C . LYS A 1 207 ? 13.568 -5.080 23.959 1.00 27.71 207 LYS A C 1
ATOM 1688 O O . LYS A 1 207 ? 12.615 -4.536 24.525 1.00 29.60 207 LYS A O 1
ATOM 1694 N N . THR A 1 208 ? 13.653 -6.376 23.650 1.00 24.83 208 THR A N 1
ATOM 1695 C CA . THR A 1 208 ? 12.566 -7.381 23.706 1.00 26.76 208 THR A CA 1
ATOM 1696 C C . THR A 1 208 ? 12.631 -8.124 25.032 1.00 25.24 208 THR A C 1
ATOM 1697 O O . THR A 1 208 ? 11.755 -8.931 25.292 1.00 28.54 208 THR A O 1
ATOM 1701 N N . HIS A 1 209 ? 13.667 -7.879 25.816 1.00 31.55 209 HIS A N 1
ATOM 1702 C CA . HIS A 1 209 ? 13.810 -8.414 27.195 1.00 34.17 209 HIS A CA 1
ATOM 1703 C C . HIS A 1 209 ? 12.842 -7.673 28.124 1.00 32.47 209 HIS A C 1
ATOM 1704 O O . HIS A 1 209 ? 12.537 -6.477 27.842 1.00 31.04 209 HIS A O 1
ATOM 1711 N N . ALA A 1 210 ? 12.363 -8.365 29.160 1.00 35.03 210 ALA A N 1
ATOM 1712 C CA . ALA A 1 210 ? 11.568 -7.791 30.276 1.00 32.11 210 ALA A CA 1
ATOM 1713 C C . ALA A 1 210 ? 12.247 -6.500 30.740 1.00 29.46 210 ALA A C 1
ATOM 1714 O O . ALA A 1 210 ? 13.491 -6.470 30.819 1.00 28.97 210 ALA A O 1
ATOM 1716 N N . GLY A 1 211 ? 11.466 -5.439 30.905 1.00 29.58 211 GLY A N 1
ATOM 1717 C CA . GLY A 1 211 ? 11.962 -4.100 31.249 1.00 29.41 211 GLY A CA 1
ATOM 1718 C C . GLY A 1 211 ? 12.359 -3.296 30.031 1.00 27.89 211 GLY A C 1
ATOM 1719 O O . GLY A 1 211 ? 12.540 -2.077 30.181 1.00 32.19 211 GLY A O 1
ATOM 1720 N N . GLY A 1 212 ? 12.503 -3.927 28.852 1.00 26.30 212 GLY A N 1
ATOM 1721 C CA . GLY A 1 212 ? 12.700 -3.203 27.587 1.00 23.24 212 GLY A CA 1
ATOM 1722 C C . GLY A 1 212 ? 11.386 -2.687 27.015 1.00 18.63 212 GLY A C 1
ATOM 1723 O O . GLY A 1 212 ? 10.374 -3.332 27.235 1.00 23.15 212 GLY A O 1
ATOM 1724 N N . ASN A 1 213 ? 11.436 -1.562 26.323 1.00 22.45 213 ASN A N 1
ATOM 1725 C CA . ASN A 1 213 ? 10.222 -0.905 25.763 1.00 23.10 213 ASN A CA 1
ATOM 1726 C C . ASN A 1 213 ? 9.700 -1.689 24.531 1.00 23.79 213 ASN A C 1
ATOM 1727 O O . ASN A 1 213 ? 8.589 -1.352 24.063 1.00 21.88 213 ASN A O 1
ATOM 1732 N N . ASP A 1 214 ? 10.376 -2.748 24.050 1.00 23.61 214 ASP A N 1
ATOM 1733 C CA . ASP A 1 214 ? 9.768 -3.648 23.017 1.00 23.63 214 ASP A CA 1
ATOM 1734 C C . ASP A 1 214 ? 9.242 -4.956 23.598 1.00 22.98 214 ASP A C 1
ATOM 1735 O O . ASP A 1 214 ? 8.811 -5.852 22.803 1.00 22.43 214 ASP A O 1
ATOM 1740 N N . TYR A 1 215 ? 9.255 -5.120 24.920 1.00 21.55 215 TYR A N 1
ATOM 1741 C CA . TYR A 1 215 ? 8.913 -6.425 25.523 1.00 22.79 215 TYR A CA 1
ATOM 1742 C C . TYR A 1 215 ? 7.462 -6.817 25.224 1.00 23.08 215 TYR A C 1
ATOM 1743 O O . TYR A 1 215 ? 7.209 -7.967 24.782 1.00 21.45 215 TYR A O 1
ATOM 1752 N N . GLU A 1 216 ? 6.500 -5.914 25.465 1.00 20.00 216 GLU A N 1
ATOM 1753 C CA . GLU A 1 216 ? 5.066 -6.293 25.405 1.00 20.88 216 GLU A CA 1
ATOM 1754 C C . GLU A 1 216 ? 4.679 -6.643 23.959 1.00 20.29 216 GLU A C 1
ATOM 1755 O O . GLU A 1 216 ? 3.923 -7.594 23.796 1.00 21.79 216 GLU A O 1
ATOM 1761 N N . ILE A 1 217 ? 5.216 -5.933 22.974 1.00 19.68 217 ILE A N 1
ATOM 1762 C CA . ILE A 1 217 ? 4.865 -6.188 21.544 1.00 20.14 217 ILE A CA 1
ATOM 1763 C C . ILE A 1 217 ? 5.563 -7.480 21.100 1.00 23.09 217 ILE A C 1
ATOM 1764 O O . ILE A 1 217 ? 4.869 -8.357 20.518 1.00 22.06 217 ILE A O 1
ATOM 1769 N N . TYR A 1 218 ? 6.818 -7.671 21.481 1.00 23.28 218 TYR A N 1
ATOM 1770 C CA . TYR A 1 218 ? 7.570 -8.901 21.120 1.00 30.07 218 TYR A CA 1
ATOM 1771 C C . TYR A 1 218 ? 6.815 -10.141 21.590 1.00 32.46 218 TYR A C 1
ATOM 1772 O O . TYR A 1 218 ? 6.817 -11.159 20.860 1.00 30.83 218 TYR A O 1
ATOM 1781 N N . THR A 1 219 ? 6.224 -10.089 22.788 1.00 30.93 219 THR A N 1
ATOM 1782 C CA . THR A 1 219 ? 5.613 -11.258 23.468 1.00 32.51 219 THR A CA 1
ATOM 1783 C C . THR A 1 219 ? 4.110 -11.337 23.193 1.00 32.35 219 THR A C 1
ATOM 1784 O O . THR A 1 219 ? 3.496 -12.262 23.697 1.00 32.35 219 THR A O 1
ATOM 1788 N N . ASP A 1 220 ? 3.540 -10.442 22.378 1.00 28.10 220 ASP A N 1
ATOM 1789 C CA . ASP A 1 220 ? 2.098 -10.495 22.050 1.00 30.44 220 ASP A CA 1
ATOM 1790 C C . ASP A 1 220 ? 1.836 -11.740 21.189 1.00 32.65 220 ASP A C 1
ATOM 1791 O O . ASP A 1 220 ? 2.664 -12.024 20.311 1.00 37.00 220 ASP A O 1
ATOM 1796 N N . LYS A 1 221 ? 0.749 -12.468 21.465 1.00 36.45 221 LYS A N 1
ATOM 1797 C CA . LYS A 1 221 ? 0.394 -13.737 20.764 1.00 39.49 221 LYS A CA 1
ATOM 1798 C C . LYS A 1 221 ? -0.020 -13.433 19.312 1.00 38.33 221 LYS A C 1
ATOM 1799 O O . LYS A 1 221 ? -0.056 -14.377 18.510 1.00 37.18 221 LYS A O 1
ATOM 1805 N N . ARG A 1 222 ? -0.338 -12.177 18.976 1.00 33.90 222 ARG A N 1
ATOM 1806 C CA . ARG A 1 222 ? -0.671 -11.772 17.582 1.00 32.00 222 ARG A CA 1
ATOM 1807 C C . ARG A 1 222 ? 0.597 -11.573 16.739 1.00 31.41 222 ARG A C 1
ATOM 1808 O O . ARG A 1 222 ? 0.466 -11.311 15.516 1.00 33.62 222 ARG A O 1
ATOM 1816 N N . ILE A 1 223 ? 1.777 -11.681 17.348 1.00 28.91 223 ILE A N 1
ATOM 1817 C CA . ILE A 1 223 ? 3.087 -11.251 16.783 1.00 29.52 223 ILE A CA 1
ATOM 1818 C C . ILE A 1 223 ? 3.954 -12.481 16.569 1.00 32.98 223 ILE A C 1
ATOM 1819 O O . ILE A 1 223 ? 3.931 -13.372 17.441 1.00 38.48 223 ILE A O 1
ATOM 1824 N N . ILE A 1 224 ? 4.682 -12.496 15.453 1.00 32.06 224 ILE A N 1
ATOM 1825 C CA . ILE A 1 224 ? 5.913 -13.302 15.253 1.00 32.60 224 ILE A CA 1
ATOM 1826 C C . ILE A 1 224 ? 7.091 -12.378 15.541 1.00 30.06 224 ILE A C 1
ATOM 1827 O O . ILE A 1 224 ? 7.362 -11.471 14.733 1.00 32.37 224 ILE A O 1
ATOM 1832 N N . GLY A 1 225 ? 7.785 -12.629 16.653 1.00 29.79 225 GLY A N 1
ATOM 1833 C CA . GLY A 1 225 ? 8.854 -11.774 17.188 1.00 29.12 225 GLY A CA 1
ATOM 1834 C C . GLY A 1 225 ? 10.223 -12.141 16.664 1.00 32.15 225 GLY A C 1
ATOM 1835 O O . GLY A 1 225 ? 10.509 -13.334 16.548 1.00 36.85 225 GLY A O 1
ATOM 1836 N N . HIS A 1 226 ? 11.054 -11.132 16.406 1.00 32.12 226 HIS A N 1
ATOM 1837 C CA . HIS A 1 226 ? 12.445 -11.255 15.906 1.00 34.22 226 HIS A CA 1
ATOM 1838 C C . HIS A 1 226 ? 13.328 -10.345 16.766 1.00 36.21 226 HIS A C 1
ATOM 1839 O O . HIS A 1 226 ? 13.338 -9.122 16.535 1.00 37.13 226 HIS A O 1
ATOM 1846 N N . ALA A 1 227 ? 14.018 -10.909 17.757 1.00 38.15 227 ALA A N 1
ATOM 1847 C CA . ALA A 1 227 ? 15.009 -10.193 18.588 1.00 36.74 227 ALA A CA 1
ATOM 1848 C C . ALA A 1 227 ? 16.257 -9.941 17.746 1.00 37.62 227 ALA A C 1
ATOM 1849 O O . ALA A 1 227 ? 16.841 -10.933 17.330 1.00 43.45 227 ALA A O 1
ATOM 1851 N N . VAL A 1 228 ? 16.628 -8.682 17.496 1.00 35.59 228 VAL A N 1
ATOM 1852 C CA . VAL A 1 228 ? 17.824 -8.268 16.707 1.00 37.42 228 VAL A CA 1
ATOM 1853 C C . VAL A 1 228 ? 18.745 -7.500 17.656 1.00 42.09 228 VAL A C 1
ATOM 1854 O O . VAL A 1 228 ? 18.215 -6.913 18.604 1.00 39.48 228 VAL A O 1
ATOM 1858 N N . LYS A 1 229 ? 20.065 -7.532 17.445 1.00 40.31 229 LYS A N 1
ATOM 1859 C CA . LYS A 1 229 ? 21.052 -6.840 18.319 1.00 41.21 229 LYS A CA 1
ATOM 1860 C C . LYS A 1 229 ? 21.485 -5.531 17.662 1.00 38.48 229 LYS A C 1
ATOM 1861 O O . LYS A 1 229 ? 21.962 -4.632 18.376 1.00 38.78 229 LYS A O 1
ATOM 1867 N N . SER A 1 230 ? 21.382 -5.449 16.336 1.00 33.03 230 SER A N 1
ATOM 1868 C CA . SER A 1 230 ? 21.843 -4.291 15.533 1.00 32.28 230 SER A CA 1
ATOM 1869 C C . SER A 1 230 ? 21.071 -4.268 14.208 1.00 28.72 230 SER A C 1
ATOM 1870 O O . SER A 1 230 ? 20.383 -5.261 13.903 1.00 31.39 230 SER A O 1
ATOM 1873 N N . TYR A 1 231 ? 21.176 -3.159 13.482 1.00 31.68 231 TYR A N 1
ATOM 1874 C CA . TYR A 1 231 ? 20.546 -2.968 12.151 1.00 35.84 231 TYR A CA 1
ATOM 1875 C C . TYR A 1 231 ? 21.128 -3.992 11.163 1.00 38.95 231 TYR A C 1
ATOM 1876 O O . TYR A 1 231 ? 20.387 -4.416 10.261 1.00 36.18 231 TYR A O 1
ATOM 1885 N N . LYS A 1 232 ? 22.362 -4.458 11.388 1.00 40.68 232 LYS A N 1
ATOM 1886 C CA . LYS A 1 232 ? 22.958 -5.542 10.569 1.00 42.90 232 LYS A CA 1
ATOM 1887 C C . LYS A 1 232 ? 22.112 -6.806 10.720 1.00 41.46 232 LYS A C 1
ATOM 1888 O O . LYS A 1 232 ? 21.845 -7.457 9.689 1.00 40.60 232 LYS A O 1
ATOM 1894 N N . ASP A 1 233 ? 21.673 -7.134 11.938 1.00 37.37 233 ASP A N 1
ATOM 1895 C CA . ASP A 1 233 ? 20.823 -8.332 12.192 1.00 39.12 233 ASP A CA 1
ATOM 1896 C C . ASP A 1 233 ? 19.438 -8.106 11.575 1.00 37.27 233 ASP A C 1
ATOM 1897 O O . ASP A 1 233 ? 18.790 -9.092 11.192 1.00 38.18 233 ASP A O 1
ATOM 1902 N N . THR A 1 234 ? 18.977 -6.853 11.539 1.00 34.84 234 THR A N 1
ATOM 1903 C CA . THR A 1 234 ? 17.652 -6.521 10.954 1.00 34.30 234 THR A CA 1
ATOM 1904 C C . THR A 1 234 ? 17.734 -6.779 9.445 1.00 30.89 234 THR A C 1
ATOM 1905 O O . THR A 1 234 ? 16.848 -7.501 8.949 1.00 34.76 234 THR A O 1
ATOM 1909 N N . VAL A 1 235 ? 18.757 -6.237 8.781 1.00 36.46 235 VAL A N 1
ATOM 1910 C CA . VAL A 1 235 ? 19.026 -6.507 7.333 1.00 35.49 235 VAL A CA 1
ATOM 1911 C C . VAL A 1 235 ? 18.988 -8.029 7.126 1.00 37.37 235 VAL A C 1
ATOM 1912 O O . VAL A 1 235 ? 18.156 -8.495 6.312 1.00 36.59 235 VAL A O 1
ATOM 1916 N N . ASP A 1 236 ? 19.765 -8.784 7.907 1.00 38.90 236 ASP A N 1
ATOM 1917 C CA . ASP A 1 236 ? 19.853 -10.265 7.803 1.00 43.36 236 ASP A CA 1
ATOM 1918 C C . ASP A 1 236 ? 18.465 -10.893 7.895 1.00 42.01 236 ASP A C 1
ATOM 1919 O O . ASP A 1 236 ? 18.182 -11.771 7.083 1.00 42.69 236 ASP A O 1
ATOM 1924 N N . GLU A 1 237 ? 17.659 -10.480 8.877 1.00 41.44 237 GLU A N 1
ATOM 1925 C CA . GLU A 1 237 ? 16.396 -11.168 9.256 1.00 41.91 237 GLU A CA 1
ATOM 1926 C C . GLU A 1 237 ? 15.326 -10.872 8.199 1.00 35.74 237 GLU A C 1
ATOM 1927 O O . GLU A 1 237 ? 14.500 -11.766 7.937 1.00 35.58 237 GLU A O 1
ATOM 1933 N N . VAL A 1 238 ? 15.340 -9.657 7.647 1.00 34.89 238 VAL A N 1
ATOM 1934 C CA . VAL A 1 238 ? 14.391 -9.212 6.579 1.00 34.38 238 VAL A CA 1
ATOM 1935 C C . VAL A 1 238 ? 14.804 -9.905 5.267 1.00 34.53 238 VAL A C 1
ATOM 1936 O O . VAL A 1 238 ? 13.922 -10.417 4.602 1.00 35.18 238 VAL A O 1
ATOM 1940 N N . ASN A 1 239 ? 16.102 -9.990 4.983 1.00 38.96 239 ASN A N 1
ATOM 1941 C CA . ASN A 1 239 ? 16.659 -10.761 3.831 1.00 39.60 239 ASN A CA 1
ATOM 1942 C C . ASN A 1 239 ? 16.128 -12.202 3.850 1.00 43.68 239 ASN A C 1
ATOM 1943 O O . ASN A 1 239 ? 15.743 -12.700 2.764 1.00 46.94 239 ASN A O 1
ATOM 1948 N N . LYS A 1 240 ? 16.067 -12.845 5.019 1.00 42.38 240 LYS A N 1
ATOM 1949 C CA . LYS A 1 240 ? 15.572 -14.237 5.162 1.00 44.73 240 LYS A CA 1
ATOM 1950 C C . LYS A 1 240 ? 14.105 -14.309 4.734 1.00 43.95 240 LYS A C 1
ATOM 1951 O O . LYS A 1 240 ? 13.770 -15.242 3.989 1.00 46.78 240 LYS A O 1
ATOM 1957 N N . LEU A 1 241 ? 13.266 -13.370 5.185 1.00 33.93 241 LEU A N 1
ATOM 1958 C CA . LEU A 1 241 ? 11.823 -13.310 4.819 1.00 36.02 241 LEU A CA 1
ATOM 1959 C C . LEU A 1 241 ? 11.641 -13.050 3.315 1.00 27.92 241 LEU A C 1
ATOM 1960 O O . LEU A 1 241 ? 10.742 -13.674 2.743 1.00 33.19 241 LEU A O 1
ATOM 1965 N N . ILE A 1 242 ? 12.415 -12.128 2.737 1.00 33.61 242 ILE A N 1
ATOM 1966 C CA . ILE A 1 242 ? 12.389 -11.801 1.279 1.00 31.47 242 ILE A CA 1
ATOM 1967 C C . ILE A 1 242 ? 12.708 -13.097 0.500 1.00 38.36 242 ILE A C 1
ATOM 1968 O O . ILE A 1 242 ? 11.886 -13.485 -0.332 1.00 33.27 242 ILE A O 1
ATOM 1973 N N . SER A 1 243 ? 13.748 -13.834 0.906 1.00 42.32 243 SER A N 1
ATOM 1974 C CA . SER A 1 243 ? 14.211 -15.117 0.292 1.00 44.76 243 SER A CA 1
ATOM 1975 C C . SER A 1 243 ? 13.218 -16.281 0.485 1.00 45.22 243 SER A C 1
ATOM 1976 O O . SER A 1 243 ? 13.556 -17.401 0.065 1.00 47.91 243 SER A O 1
ATOM 1979 N N . SER A 1 244 ? 12.034 -16.064 1.065 1.00 49.89 244 SER A N 1
ATOM 1980 C CA . SER A 1 244 ? 10.909 -17.039 1.028 1.00 52.50 244 SER A CA 1
ATOM 1981 C C . SER A 1 244 ? 9.567 -16.299 1.097 1.00 57.20 244 SER A C 1
ATOM 1982 O O . SER A 1 244 ? 8.629 -16.630 0.379 1.00 60.52 244 SER A O 1
ATOM 1985 N N . LYS B 1 2 ? 24.246 56.681 2.668 1.00 34.93 2 LYS B N 1
ATOM 1986 C CA . LYS B 1 2 ? 23.531 56.694 4.025 1.00 36.85 2 LYS B CA 1
ATOM 1987 C C . LYS B 1 2 ? 22.854 55.341 4.281 1.00 36.49 2 LYS B C 1
ATOM 1988 O O . LYS B 1 2 ? 22.017 54.921 3.439 1.00 34.21 2 LYS B O 1
ATOM 1990 N N . LYS B 1 3 ? 23.173 54.688 5.407 1.00 32.95 3 LYS B N 1
ATOM 1991 C CA . LYS B 1 3 ? 22.588 53.367 5.768 1.00 28.90 3 LYS B CA 1
ATOM 1992 C C . LYS B 1 3 ? 21.713 53.576 6.997 1.00 24.45 3 LYS B C 1
ATOM 1993 O O . LYS B 1 3 ? 22.227 54.077 8.002 1.00 24.40 3 LYS B O 1
ATOM 1999 N N . VAL B 1 4 ? 20.446 53.218 6.876 1.00 24.08 4 VAL B N 1
ATOM 2000 C CA . VAL B 1 4 ? 19.483 53.346 8.004 1.00 23.82 4 VAL B CA 1
ATOM 2001 C C . VAL B 1 4 ? 18.815 51.991 8.245 1.00 21.95 4 VAL B C 1
ATOM 2002 O O . VAL B 1 4 ? 18.175 51.473 7.301 1.00 20.64 4 VAL B O 1
ATOM 2006 N N . LEU B 1 5 ? 18.927 51.502 9.494 1.00 20.30 5 LEU B N 1
ATOM 2007 C CA . LEU B 1 5 ? 18.290 50.248 9.945 1.00 17.88 5 LEU B CA 1
ATOM 2008 C C . LEU B 1 5 ? 17.005 50.598 10.688 1.00 18.01 5 LEU B C 1
ATOM 2009 O O . LEU B 1 5 ? 17.048 51.495 11.557 1.00 20.53 5 LEU B O 1
ATOM 2014 N N . LEU B 1 6 ? 15.910 49.932 10.355 1.00 16.44 6 LEU B N 1
ATOM 2015 C CA . LEU B 1 6 ? 14.626 49.996 11.106 1.00 16.73 6 LEU B CA 1
ATOM 2016 C C . LEU B 1 6 ? 14.419 48.645 11.804 1.00 16.67 6 LEU B C 1
ATOM 2017 O O . LEU B 1 6 ? 14.316 47.615 11.127 1.00 16.19 6 LEU B O 1
ATOM 2022 N N . LEU B 1 7 ? 14.418 48.656 13.147 1.00 15.02 7 LEU B N 1
ATOM 2023 C CA . LEU B 1 7 ? 14.229 47.465 13.996 1.00 15.73 7 LEU B CA 1
ATOM 2024 C C . LEU B 1 7 ? 12.847 47.522 14.636 1.00 14.21 7 LEU B C 1
ATOM 2025 O O . LEU B 1 7 ? 12.470 48.558 15.211 1.00 13.39 7 LEU B O 1
ATOM 2030 N N . PHE B 1 8 ? 12.123 46.419 14.562 1.00 14.15 8 PHE B N 1
ATOM 2031 C CA . PHE B 1 8 ? 10.723 46.324 15.000 1.00 14.84 8 PHE B CA 1
ATOM 2032 C C . PHE B 1 8 ? 10.611 45.246 16.053 1.00 14.16 8 PHE B C 1
ATOM 2033 O O . PHE B 1 8 ? 11.006 44.117 15.796 1.00 12.96 8 PHE B O 1
ATOM 2041 N N . ASP B 1 9 ? 10.008 45.578 17.176 1.00 15.82 9 ASP B N 1
ATOM 2042 C CA . ASP B 1 9 ? 9.349 44.552 18.019 1.00 17.24 9 ASP B CA 1
ATOM 2043 C C . ASP B 1 9 ? 8.252 43.905 17.171 1.00 17.22 9 ASP B C 1
ATOM 2044 O O . ASP B 1 9 ? 7.842 44.536 16.186 1.00 16.25 9 ASP B O 1
ATOM 2049 N N . ILE B 1 10 ? 7.785 42.708 17.500 1.00 17.77 10 ILE B N 1
ATOM 2050 C CA . ILE B 1 10 ? 6.767 42.053 16.630 1.00 19.85 10 ILE B CA 1
ATOM 2051 C C . ILE B 1 10 ? 5.367 42.209 17.226 1.00 20.84 10 ILE B C 1
ATOM 2052 O O . ILE B 1 10 ? 4.531 42.963 16.639 1.00 19.38 10 ILE B O 1
ATOM 2057 N N . ASP B 1 11 ? 5.059 41.484 18.304 1.00 22.78 11 ASP B N 1
ATOM 2058 C CA . ASP B 1 11 ? 3.668 41.451 18.836 1.00 25.50 11 ASP B CA 1
ATOM 2059 C C . ASP B 1 11 ? 3.281 42.861 19.267 1.00 24.16 11 ASP B C 1
ATOM 2060 O O . ASP B 1 11 ? 4.031 43.456 20.050 1.00 26.47 11 ASP B O 1
ATOM 2065 N N . GLY B 1 12 ? 2.197 43.398 18.702 1.00 23.28 12 GLY B N 1
ATOM 2066 C CA . GLY B 1 12 ? 1.671 44.712 19.073 1.00 23.01 12 GLY B CA 1
ATOM 2067 C C . GLY B 1 12 ? 2.291 45.855 18.314 1.00 20.77 12 GLY B C 1
ATOM 2068 O O . GLY B 1 12 ? 1.813 46.974 18.501 1.00 23.68 12 GLY B O 1
ATOM 2069 N N . THR B 1 13 ? 3.325 45.602 17.508 1.00 20.37 13 THR B N 1
ATOM 2070 C CA . THR B 1 13 ? 4.096 46.588 16.730 1.00 20.06 13 THR B CA 1
ATOM 2071 C C . THR B 1 13 ? 3.897 46.319 15.230 1.00 19.56 13 THR B C 1
ATOM 2072 O O . THR B 1 13 ? 3.592 47.248 14.486 1.00 19.63 13 THR B O 1
ATOM 2076 N N . LEU B 1 14 ? 4.119 45.084 14.820 1.00 19.27 14 LEU B N 1
ATOM 2077 C CA . LEU B 1 14 ? 3.949 44.656 13.401 1.00 19.60 14 LEU B CA 1
ATOM 2078 C C . LEU B 1 14 ? 2.639 43.894 13.296 1.00 22.57 14 LEU B C 1
ATOM 2079 O O . LEU B 1 14 ? 2.284 43.517 12.180 1.00 24.97 14 LEU B O 1
ATOM 2084 N N . THR B 1 15 ? 1.987 43.644 14.428 1.00 22.63 15 THR B N 1
ATOM 2085 C CA . THR B 1 15 ? 0.757 42.820 14.517 1.00 25.73 15 THR B CA 1
ATOM 2086 C C . THR B 1 15 ? -0.198 43.395 15.558 1.00 28.97 15 THR B C 1
ATOM 2087 O O . THR B 1 15 ? 0.228 44.107 16.467 1.00 27.71 15 THR B O 1
ATOM 2091 N N . PRO B 1 16 ? -1.518 43.152 15.400 1.00 30.47 16 PRO B N 1
ATOM 2092 C CA . PRO B 1 16 ? -2.457 43.233 16.522 1.00 31.22 16 PRO B CA 1
ATOM 2093 C C . PRO B 1 16 ? -2.039 42.241 17.603 1.00 32.90 16 PRO B C 1
ATOM 2094 O O . PRO B 1 16 ? -1.434 41.223 17.284 1.00 30.95 16 PRO B O 1
ATOM 2098 N N . PRO B 1 17 ? -2.322 42.479 18.909 1.00 35.74 17 PRO B N 1
ATOM 2099 C CA . PRO B 1 17 ? -1.932 41.523 19.949 1.00 41.64 17 PRO B CA 1
ATOM 2100 C C . PRO B 1 17 ? -2.377 40.079 19.650 1.00 45.04 17 PRO B C 1
ATOM 2101 O O . PRO B 1 17 ? -3.550 39.877 19.364 1.00 46.85 17 PRO B O 1
ATOM 2105 N N . ARG B 1 18 ? -1.426 39.137 19.682 1.00 46.64 18 ARG B N 1
ATOM 2106 C CA . ARG B 1 18 ? -1.631 37.658 19.586 1.00 50.16 18 ARG B CA 1
ATOM 2107 C C . ARG B 1 18 ? -2.090 37.228 18.184 1.00 50.89 18 ARG B C 1
ATOM 2108 O O . ARG B 1 18 ? -2.446 36.042 18.033 1.00 57.09 18 ARG B O 1
ATOM 2116 N N . LEU B 1 19 ? -2.085 38.123 17.195 1.00 45.97 19 LEU B N 1
ATOM 2117 C CA . LEU B 1 19 ? -2.503 37.795 15.806 1.00 44.21 19 LEU B CA 1
ATOM 2118 C C . LEU B 1 19 ? -1.316 37.970 14.852 1.00 43.81 19 LEU B C 1
ATOM 2119 O O . LEU B 1 19 ? -0.176 38.194 15.333 1.00 44.77 19 LEU B O 1
ATOM 2124 N N . SER B 1 20 ? -1.584 37.855 13.548 1.00 41.44 20 SER B N 1
ATOM 2125 C CA . SER B 1 20 ? -0.578 37.812 12.460 1.00 39.83 20 SER B CA 1
ATOM 2126 C C . SER B 1 20 ? -0.433 39.179 11.788 1.00 35.75 20 SER B C 1
ATOM 2127 O O . SER B 1 20 ? -1.270 40.071 12.001 1.00 35.81 20 SER B O 1
ATOM 2130 N N . GLN B 1 21 ? 0.642 39.344 11.018 1.00 33.84 21 GLN B N 1
ATOM 2131 C CA . GLN B 1 21 ? 0.991 40.599 10.324 1.00 29.21 21 GLN B CA 1
ATOM 2132 C C . GLN B 1 21 ? -0.133 41.006 9.372 1.00 33.77 21 GLN B C 1
ATOM 2133 O O . GLN B 1 21 ? -0.456 40.255 8.457 1.00 33.70 21 GLN B O 1
ATOM 2139 N N . PRO B 1 22 ? -0.731 42.211 9.517 1.00 30.54 22 PRO B N 1
ATOM 2140 C CA . PRO B 1 22 ? -1.705 42.710 8.538 1.00 32.22 22 PRO B CA 1
ATOM 2141 C C . PRO B 1 22 ? -1.081 43.198 7.217 1.00 32.22 22 PRO B C 1
ATOM 2142 O O . PRO B 1 22 ? 0.126 43.444 7.110 1.00 31.01 22 PRO B O 1
ATOM 2146 N N . ASP B 1 23 ? -1.930 43.391 6.200 1.00 32.82 23 ASP B N 1
ATOM 2147 C CA . ASP B 1 23 ? -1.457 43.724 4.838 1.00 29.19 23 ASP B CA 1
ATOM 2148 C C . ASP B 1 23 ? -0.809 45.103 4.854 1.00 29.22 23 ASP B C 1
ATOM 2149 O O . ASP B 1 23 ? 0.161 45.285 4.100 1.00 28.89 23 ASP B O 1
ATOM 2154 N N . GLU B 1 24 ? -1.331 46.033 5.663 1.00 29.56 24 GLU B N 1
ATOM 2155 C CA . GLU B 1 24 ? -0.839 47.429 5.736 1.00 32.12 24 GLU B CA 1
ATOM 2156 C C . GLU B 1 24 ? 0.616 47.423 6.222 1.00 29.24 24 GLU B C 1
ATOM 2157 O O . GLU B 1 24 ? 1.400 48.279 5.785 1.00 27.20 24 GLU B O 1
ATOM 2163 N N . VAL B 1 25 ? 0.933 46.507 7.133 1.00 27.56 25 VAL B N 1
ATOM 2164 C CA . VAL B 1 25 ? 2.308 46.351 7.678 1.00 26.03 25 VAL B CA 1
ATOM 2165 C C . VAL B 1 25 ? 3.215 45.772 6.583 1.00 23.75 25 VAL B C 1
ATOM 2166 O O . VAL B 1 25 ? 4.267 46.362 6.332 1.00 24.03 25 VAL B O 1
ATOM 2170 N N . ARG B 1 26 ? 2.815 44.669 5.937 1.00 25.47 26 ARG B N 1
ATOM 2171 C CA . ARG B 1 26 ? 3.599 44.079 4.816 1.00 27.42 26 ARG B CA 1
ATOM 2172 C C . ARG B 1 26 ? 3.869 45.170 3.785 1.00 26.47 26 ARG B C 1
ATOM 2173 O O . ARG B 1 26 ? 5.016 45.353 3.407 1.00 27.02 26 ARG B O 1
ATOM 2181 N N . GLU B 1 27 ? 2.836 45.934 3.429 1.00 30.04 27 GLU B N 1
ATOM 2182 C CA . GLU B 1 27 ? 2.967 47.022 2.431 1.00 32.92 27 GLU B CA 1
ATOM 2183 C C . GLU B 1 27 ? 4.074 47.983 2.874 1.00 30.08 27 GLU B C 1
ATOM 2184 O O . GLU B 1 27 ? 4.995 48.226 2.082 1.00 28.24 27 GLU B O 1
ATOM 2190 N N . VAL B 1 28 ? 4.027 48.512 4.109 1.00 27.44 28 VAL B N 1
ATOM 2191 C CA . VAL B 1 28 ? 4.961 49.598 4.527 1.00 25.38 28 VAL B CA 1
ATOM 2192 C C . VAL B 1 28 ? 6.387 49.050 4.622 1.00 23.07 28 VAL B C 1
ATOM 2193 O O . VAL B 1 28 ? 7.319 49.762 4.286 1.00 23.54 28 VAL B O 1
ATOM 2197 N N . ILE B 1 29 ? 6.557 47.800 5.030 1.00 22.56 29 ILE B N 1
ATOM 2198 C CA . ILE B 1 29 ? 7.905 47.171 5.096 1.00 23.81 29 ILE B CA 1
ATOM 2199 C C . ILE B 1 29 ? 8.467 47.022 3.664 1.00 23.71 29 ILE B C 1
ATOM 2200 O O . ILE B 1 29 ? 9.620 47.392 3.461 1.00 23.31 29 ILE B O 1
ATOM 2205 N N . ARG B 1 30 ? 7.672 46.495 2.728 1.00 28.38 30 ARG B N 1
ATOM 2206 C CA . ARG B 1 30 ? 8.023 46.421 1.274 1.00 28.16 30 ARG B CA 1
ATOM 2207 C C . ARG B 1 30 ? 8.454 47.809 0.786 1.00 29.00 30 ARG B C 1
ATOM 2208 O O . ARG B 1 30 ? 9.549 47.934 0.212 1.00 31.01 30 ARG B O 1
ATOM 2216 N N . ARG B 1 31 ? 7.658 48.839 1.054 1.00 30.28 31 ARG B N 1
ATOM 2217 C CA . ARG B 1 31 ? 7.956 50.218 0.581 1.00 33.03 31 ARG B CA 1
ATOM 2218 C C . ARG B 1 31 ? 9.215 50.752 1.284 1.00 30.81 31 ARG B C 1
ATOM 2219 O O . ARG B 1 31 ? 10.010 51.437 0.619 1.00 29.22 31 ARG B O 1
ATOM 2227 N N . ALA B 1 32 ? 9.461 50.435 2.571 1.00 25.80 32 ALA B N 1
ATOM 2228 C CA . ALA B 1 32 ? 10.683 50.920 3.255 1.00 24.46 32 ALA B CA 1
ATOM 2229 C C . ALA B 1 32 ? 11.928 50.314 2.612 1.00 22.03 32 ALA B C 1
ATOM 2230 O O . ALA B 1 32 ? 12.915 51.046 2.413 1.00 22.89 32 ALA B O 1
ATOM 2232 N N . LYS B 1 33 ? 11.887 49.016 2.307 1.00 22.67 33 LYS B N 1
ATOM 2233 C CA . LYS B 1 33 ? 13.034 48.322 1.673 1.00 25.25 33 LYS B CA 1
ATOM 2234 C C . LYS B 1 33 ? 13.285 48.921 0.272 1.00 24.32 33 LYS B C 1
ATOM 2235 O O . LYS B 1 33 ? 14.440 49.109 -0.023 1.00 24.02 33 LYS B O 1
ATOM 2241 N N . SER B 1 34 ? 12.245 49.277 -0.482 1.00 29.85 34 SER B N 1
ATOM 2242 C CA . SER B 1 34 ? 12.363 49.868 -1.854 1.00 30.59 34 SER B CA 1
ATOM 2243 C C . SER B 1 34 ? 13.048 51.238 -1.784 1.00 33.70 34 SER B C 1
ATOM 2244 O O . SER B 1 34 ? 13.783 51.596 -2.714 1.00 33.17 34 SER B O 1
ATOM 2247 N N . ALA B 1 35 ? 12.871 51.966 -0.684 1.00 28.84 35 ALA B N 1
ATOM 2248 C CA . ALA B 1 35 ? 13.484 53.299 -0.493 1.00 27.30 35 ALA B CA 1
ATOM 2249 C C . ALA B 1 35 ? 14.947 53.117 -0.116 1.00 27.73 35 ALA B C 1
ATOM 2250 O O . ALA B 1 35 ? 15.697 54.106 -0.170 1.00 32.30 35 ALA B O 1
ATOM 2252 N N . GLY B 1 36 ? 15.336 51.915 0.322 1.00 27.06 36 GLY B N 1
ATOM 2253 C CA . GLY B 1 36 ? 16.729 51.576 0.669 1.00 24.49 36 GLY B CA 1
ATOM 2254 C C . GLY B 1 36 ? 16.960 51.455 2.179 1.00 23.55 36 GLY B C 1
ATOM 2255 O O . GLY B 1 36 ? 18.099 51.428 2.586 1.00 25.79 36 GLY B O 1
ATOM 2256 N N . PHE B 1 37 ? 15.907 51.402 2.981 1.00 25.15 37 PHE B N 1
ATOM 2257 C CA . PHE B 1 37 ? 16.012 51.057 4.430 1.00 23.65 37 PHE B CA 1
ATOM 2258 C C . PHE B 1 37 ? 16.348 49.568 4.595 1.00 22.74 37 PHE B C 1
ATOM 2259 O O . PHE B 1 37 ? 15.802 48.715 3.874 1.00 25.01 37 PHE B O 1
ATOM 2267 N N . THR B 1 38 ? 17.222 49.266 5.543 1.00 23.02 38 THR B N 1
ATOM 2268 C CA . THR B 1 38 ? 17.437 47.873 6.022 1.00 19.91 38 THR B CA 1
ATOM 2269 C C . THR B 1 38 ? 16.405 47.654 7.126 1.00 20.42 38 THR B C 1
ATOM 2270 O O . THR B 1 38 ? 16.101 48.614 7.860 1.00 19.14 38 THR B O 1
ATOM 2274 N N . VAL B 1 39 ? 15.836 46.466 7.196 1.00 18.25 39 VAL B N 1
ATOM 2275 C CA . VAL B 1 39 ? 14.742 46.212 8.174 1.00 16.71 39 VAL B CA 1
ATOM 2276 C C . VAL B 1 39 ? 15.085 44.970 8.996 1.00 17.02 39 VAL B C 1
ATOM 2277 O O . VAL B 1 39 ? 15.713 44.017 8.489 1.00 17.77 39 VAL B O 1
ATOM 2281 N N . GLY B 1 40 ? 14.739 44.995 10.283 1.00 16.04 40 GLY B N 1
ATOM 2282 C CA . GLY B 1 40 ? 15.014 43.823 11.120 1.00 14.45 40 GLY B CA 1
ATOM 2283 C C . GLY B 1 40 ? 13.945 43.677 12.182 1.00 13.34 40 GLY B C 1
ATOM 2284 O O . GLY B 1 40 ? 13.212 44.646 12.459 1.00 14.10 40 GLY B O 1
ATOM 2285 N N . THR B 1 41 ? 13.779 42.459 12.680 1.00 14.16 41 THR B N 1
ATOM 2286 C CA . THR B 1 41 ? 12.867 42.169 13.804 1.00 14.34 41 THR B CA 1
ATOM 2287 C C . THR B 1 41 ? 13.681 41.879 15.064 1.00 13.54 41 THR B C 1
ATOM 2288 O O . THR B 1 41 ? 14.814 41.342 14.954 1.00 14.52 41 THR B O 1
ATOM 2292 N N . VAL B 1 42 ? 13.163 42.282 16.212 1.00 12.52 42 VAL B N 1
ATOM 2293 C CA . VAL B 1 42 ? 13.816 41.864 17.483 1.00 14.94 42 VAL B CA 1
ATOM 2294 C C . VAL B 1 42 ? 12.691 41.427 18.417 1.00 17.68 42 VAL B C 1
ATOM 2295 O O . VAL B 1 42 ? 11.966 42.282 18.951 1.00 19.34 42 VAL B O 1
ATOM 2299 N N . GLY B 1 43 ? 12.584 40.125 18.598 1.00 19.84 43 GLY B N 1
ATOM 2300 C CA . GLY B 1 43 ? 11.611 39.549 19.548 1.00 18.69 43 GLY B CA 1
ATOM 2301 C C . GLY B 1 43 ? 12.301 38.856 20.708 1.00 18.51 43 GLY B C 1
ATOM 2302 O O . GLY B 1 43 ? 13.492 38.465 20.546 1.00 17.47 43 GLY B O 1
ATOM 2303 N N . GLY B 1 44 ? 11.581 38.693 21.811 1.00 20.02 44 GLY B N 1
ATOM 2304 C CA . GLY B 1 44 ? 12.044 37.943 22.996 1.00 23.73 44 GLY B CA 1
ATOM 2305 C C . GLY B 1 44 ? 11.739 36.451 22.918 1.00 25.27 44 GLY B C 1
ATOM 2306 O O . GLY B 1 44 ? 12.258 35.699 23.759 1.00 27.55 44 GLY B O 1
ATOM 2307 N N . SER B 1 45 ? 10.916 36.017 21.961 1.00 28.12 45 SER B N 1
ATOM 2308 C CA . SER B 1 45 ? 10.466 34.606 21.822 1.00 33.88 45 SER B CA 1
ATOM 2309 C C . SER B 1 45 ? 11.490 33.814 21.001 1.00 34.71 45 SER B C 1
ATOM 2310 O O . SER B 1 45 ? 12.525 34.396 20.588 1.00 35.21 45 SER B O 1
ATOM 2313 N N . ASP B 1 46 ? 11.198 32.549 20.700 1.00 33.58 46 ASP B N 1
ATOM 2314 C CA . ASP B 1 46 ? 12.015 31.749 19.748 1.00 35.62 46 ASP B CA 1
ATOM 2315 C C . ASP B 1 46 ? 11.631 32.120 18.308 1.00 30.83 46 ASP B C 1
ATOM 2316 O O . ASP B 1 46 ? 10.652 32.862 18.084 1.00 27.56 46 ASP B O 1
ATOM 2321 N N . LEU B 1 47 ? 12.406 31.634 17.351 1.00 29.62 47 LEU B N 1
ATOM 2322 C CA . LEU B 1 47 ? 12.169 31.871 15.907 1.00 31.11 47 LEU B CA 1
ATOM 2323 C C . LEU B 1 47 ? 10.782 31.371 15.491 1.00 32.47 47 LEU B C 1
ATOM 2324 O O . LEU B 1 47 ? 10.106 32.069 14.716 1.00 36.24 47 LEU B O 1
ATOM 2329 N N . ALA B 1 48 ? 10.396 30.178 15.954 1.00 32.39 48 ALA B N 1
ATOM 2330 C CA . ALA B 1 48 ? 9.130 29.519 15.561 1.00 32.84 48 ALA B CA 1
ATOM 2331 C C . ALA B 1 48 ? 7.983 30.508 15.785 1.00 32.55 48 ALA B C 1
ATOM 2332 O O . ALA B 1 48 ? 7.044 30.550 14.962 1.00 31.98 48 ALA B O 1
ATOM 2334 N N . LYS B 1 49 ? 8.072 31.319 16.844 1.00 30.80 49 LYS B N 1
ATOM 2335 C CA . LYS B 1 49 ? 6.991 32.252 17.216 1.00 32.18 49 LYS B CA 1
ATOM 2336 C C . LYS B 1 49 ? 6.943 33.375 16.181 1.00 29.49 49 LYS B C 1
ATOM 2337 O O . LYS B 1 49 ? 5.821 33.772 15.815 1.00 31.22 49 LYS B O 1
ATOM 2343 N N . GLN B 1 50 ? 8.108 33.840 15.711 1.00 29.91 50 GLN B N 1
ATOM 2344 C CA . GLN B 1 50 ? 8.175 34.899 14.668 1.00 31.37 50 GLN B CA 1
ATOM 2345 C C . GLN B 1 50 ? 7.626 34.357 13.345 1.00 30.23 50 GLN B C 1
ATOM 2346 O O . GLN B 1 50 ? 6.963 35.122 12.630 1.00 27.45 50 GLN B O 1
ATOM 2352 N N . ILE B 1 51 ? 7.902 33.094 13.019 1.00 32.63 51 ILE B N 1
ATOM 2353 C CA . ILE B 1 51 ? 7.386 32.475 11.765 1.00 34.40 51 ILE B CA 1
ATOM 2354 C C . ILE B 1 51 ? 5.856 32.481 11.837 1.00 37.66 51 ILE B C 1
ATOM 2355 O O . ILE B 1 51 ? 5.215 32.768 10.826 1.00 36.91 51 ILE B O 1
ATOM 2360 N N . GLU B 1 52 ? 5.302 32.267 13.025 1.00 40.95 52 GLU B N 1
ATOM 2361 C CA . GLU B 1 52 ? 3.843 32.137 13.254 1.00 42.63 52 GLU B CA 1
ATOM 2362 C C . GLU B 1 52 ? 3.168 33.507 13.115 1.00 42.23 52 GLU B C 1
ATOM 2363 O O . GLU B 1 52 ? 2.035 33.560 12.594 1.00 35.60 52 GLU B O 1
ATOM 2369 N N . GLN B 1 53 ? 3.823 34.585 13.553 1.00 36.06 53 GLN B N 1
ATOM 2370 C CA . GLN B 1 53 ? 3.221 35.944 13.531 1.00 37.56 53 GLN B CA 1
ATOM 2371 C C . GLN B 1 53 ? 3.479 36.609 12.169 1.00 32.62 53 GLN B C 1
ATOM 2372 O O . GLN B 1 53 ? 2.584 37.318 11.676 1.00 34.46 53 GLN B O 1
ATOM 2378 N N . LEU B 1 54 ? 4.637 36.385 11.558 1.00 26.78 54 LEU B N 1
ATOM 2379 C CA . LEU B 1 54 ? 5.076 37.177 10.382 1.00 26.14 54 LEU B CA 1
ATOM 2380 C C . LEU B 1 54 ? 4.978 36.361 9.092 1.00 28.51 54 LEU B C 1
ATOM 2381 O O . LEU B 1 54 ? 4.750 36.995 8.037 1.00 30.05 54 LEU B O 1
ATOM 2386 N N . GLY B 1 55 ? 5.159 35.037 9.175 1.00 28.40 55 GLY B N 1
ATOM 2387 C CA . GLY B 1 55 ? 4.978 34.115 8.039 1.00 33.57 55 GLY B CA 1
ATOM 2388 C C . GLY B 1 55 ? 6.234 33.315 7.748 1.00 36.59 55 GLY B C 1
ATOM 2389 O O . GLY B 1 55 ? 7.331 33.696 8.234 1.00 33.88 55 GLY B O 1
ATOM 2390 N N . GLU B 1 56 ? 6.097 32.266 6.924 1.00 37.67 56 GLU B N 1
ATOM 2391 C CA . GLU B 1 56 ? 7.187 31.307 6.591 1.00 40.34 56 GLU B CA 1
ATOM 2392 C C . GLU B 1 56 ? 8.352 32.024 5.899 1.00 35.66 56 GLU B C 1
ATOM 2393 O O . GLU B 1 56 ? 9.462 31.532 6.031 1.00 39.37 56 GLU B O 1
ATOM 2399 N N . ASP B 1 57 ? 8.109 33.149 5.216 1.00 33.37 57 ASP B N 1
ATOM 2400 C CA . ASP B 1 57 ? 9.145 33.882 4.437 1.00 35.87 57 ASP B CA 1
ATOM 2401 C C . ASP B 1 57 ? 9.745 35.025 5.283 1.00 30.30 57 ASP B C 1
ATOM 2402 O O . ASP B 1 57 ? 10.267 35.988 4.702 1.00 25.69 57 ASP B O 1
ATOM 2407 N N . VAL B 1 58 ? 9.703 34.937 6.615 1.00 27.56 58 VAL B N 1
ATOM 2408 C CA . VAL B 1 58 ? 10.186 36.074 7.464 1.00 24.84 58 VAL B CA 1
ATOM 2409 C C . VAL B 1 58 ? 11.645 36.388 7.106 1.00 23.73 58 VAL B C 1
ATOM 2410 O O . VAL B 1 58 ? 11.979 37.575 7.080 1.00 21.04 58 VAL B O 1
ATOM 2414 N N . PHE B 1 59 ? 12.490 35.399 6.797 1.00 24.60 59 PHE B N 1
ATOM 2415 C CA . PHE B 1 59 ? 13.921 35.624 6.476 1.00 27.05 59 PHE B CA 1
ATOM 2416 C C . PHE B 1 59 ? 14.092 36.407 5.171 1.00 26.53 59 PHE B C 1
ATOM 2417 O O . PHE B 1 59 ? 15.157 37.026 4.996 1.00 28.61 59 PHE B O 1
ATOM 2425 N N . GLN B 1 60 ? 13.103 36.366 4.285 1.00 28.81 60 GLN B N 1
ATOM 2426 C CA . GLN B 1 60 ? 13.092 37.148 3.024 1.00 29.77 60 GLN B CA 1
ATOM 2427 C C . GLN B 1 60 ? 12.487 38.523 3.300 1.00 27.02 60 GLN B C 1
ATOM 2428 O O . GLN B 1 60 ? 12.964 39.472 2.699 1.00 29.31 60 GLN B O 1
ATOM 2434 N N . GLN B 1 61 ? 11.458 38.626 4.147 1.00 23.35 61 GLN B N 1
ATOM 2435 C CA . GLN B 1 61 ? 10.857 39.954 4.470 1.00 22.97 61 GLN B CA 1
ATOM 2436 C C . GLN B 1 61 ? 11.881 40.859 5.169 1.00 20.56 61 GLN B C 1
ATOM 2437 O O . GLN B 1 61 ? 11.931 42.042 4.839 1.00 19.28 61 GLN B O 1
ATOM 2443 N N . PHE B 1 62 ? 12.670 40.318 6.102 1.00 19.62 62 PHE B N 1
ATOM 2444 C CA . PHE B 1 62 ? 13.553 41.102 6.994 1.00 18.11 62 PHE B CA 1
ATOM 2445 C C . PHE B 1 62 ? 14.987 40.710 6.725 1.00 17.96 62 PHE B C 1
ATOM 2446 O O . PHE B 1 62 ? 15.272 39.505 6.606 1.00 22.13 62 PHE B O 1
ATOM 2454 N N . ASP B 1 63 ? 15.848 41.717 6.658 1.00 17.21 63 ASP B N 1
ATOM 2455 C CA . ASP B 1 63 ? 17.303 41.580 6.494 1.00 18.19 63 ASP B CA 1
ATOM 2456 C C . ASP B 1 63 ? 17.850 40.882 7.749 1.00 18.65 63 ASP B C 1
ATOM 2457 O O . ASP B 1 63 ? 18.613 39.907 7.619 1.00 19.40 63 ASP B O 1
ATOM 2462 N N . TYR B 1 64 ? 17.473 41.371 8.931 1.00 16.16 64 TYR B N 1
ATOM 2463 C CA . TYR B 1 64 ? 17.886 40.834 10.245 1.00 17.00 64 TYR B CA 1
ATOM 2464 C C . TYR B 1 64 ? 16.668 40.231 10.932 1.00 15.78 64 TYR B C 1
ATOM 2465 O O . TYR B 1 64 ? 15.610 40.856 10.983 1.00 14.61 64 TYR B O 1
ATOM 2474 N N . VAL B 1 65 ? 16.852 39.033 11.472 1.00 15.24 65 VAL B N 1
ATOM 2475 C CA . VAL B 1 65 ? 15.859 38.403 12.366 1.00 14.57 65 VAL B CA 1
ATOM 2476 C C . VAL B 1 65 ? 16.585 38.095 13.668 1.00 14.36 65 VAL B C 1
ATOM 2477 O O . VAL B 1 65 ? 17.442 37.222 13.674 1.00 13.67 65 VAL B O 1
ATOM 2481 N N . PHE B 1 66 ? 16.274 38.861 14.709 1.00 14.63 66 PHE B N 1
ATOM 2482 C CA . PHE B 1 66 ? 16.840 38.630 16.057 1.00 14.90 66 PHE B CA 1
ATOM 2483 C C . PHE B 1 66 ? 15.771 37.934 16.897 1.00 15.30 66 PHE B C 1
ATOM 2484 O O . PHE B 1 66 ? 14.680 38.496 17.150 1.00 17.52 66 PHE B O 1
ATOM 2492 N N . ALA B 1 67 ? 16.041 36.682 17.223 1.00 14.46 67 ALA B N 1
ATOM 2493 C CA . ALA B 1 67 ? 15.230 35.846 18.136 1.00 15.48 67 ALA B CA 1
ATOM 2494 C C . ALA B 1 67 ? 15.885 35.839 19.514 1.00 14.23 67 ALA B C 1
ATOM 2495 O O . ALA B 1 67 ? 17.071 36.142 19.621 1.00 14.34 67 ALA B O 1
ATOM 2497 N N . GLU B 1 68 ? 15.111 35.600 20.560 1.00 16.48 68 GLU B N 1
ATOM 2498 C CA . GLU B 1 68 ? 15.686 35.548 21.932 1.00 16.38 68 GLU B CA 1
ATOM 2499 C C . GLU B 1 68 ? 16.516 36.806 22.173 1.00 14.83 68 GLU B C 1
ATOM 2500 O O . GLU B 1 68 ? 17.637 36.700 22.619 1.00 13.65 68 GLU B O 1
ATOM 2506 N N . ASN B 1 69 ? 15.983 37.985 21.838 1.00 13.52 69 ASN B N 1
ATOM 2507 C CA . ASN B 1 69 ? 16.617 39.303 22.129 1.00 13.37 69 ASN B CA 1
ATOM 2508 C C . ASN B 1 69 ? 17.888 39.498 21.282 1.00 14.00 69 ASN B C 1
ATOM 2509 O O . ASN B 1 69 ? 18.679 40.382 21.603 1.00 16.58 69 ASN B O 1
ATOM 2514 N N . GLY B 1 70 ? 18.136 38.694 20.268 1.00 14.40 70 GLY B N 1
ATOM 2515 C CA . GLY B 1 70 ? 19.407 38.772 19.534 1.00 15.32 70 GLY B CA 1
ATOM 2516 C C . GLY B 1 70 ? 20.417 37.718 19.971 1.00 16.52 70 GLY B C 1
ATOM 2517 O O . GLY B 1 70 ? 21.516 37.661 19.383 1.00 14.19 70 GLY B O 1
ATOM 2518 N N . LEU B 1 71 ? 20.084 36.905 20.967 1.00 13.57 71 LEU B N 1
ATOM 2519 C CA . LEU B 1 71 ? 20.973 35.805 21.420 1.00 13.71 71 LEU B CA 1
ATOM 2520 C C . LEU B 1 71 ? 20.987 34.723 20.337 1.00 15.21 71 LEU B C 1
ATOM 2521 O O . LEU B 1 71 ? 21.894 33.866 20.330 1.00 16.66 71 LEU B O 1
ATOM 2526 N N . LEU B 1 72 ? 19.967 34.705 19.476 1.00 15.97 72 LEU B N 1
ATOM 2527 C CA . LEU B 1 72 ? 19.991 33.889 18.235 1.00 17.10 72 LEU B CA 1
ATOM 2528 C C . LEU B 1 72 ? 19.720 34.867 17.092 1.00 16.57 72 LEU B C 1
ATOM 2529 O O . LEU B 1 72 ? 18.702 35.523 17.126 1.00 15.91 72 LEU B O 1
ATOM 2534 N N . ALA B 1 73 ? 20.696 35.096 16.228 1.00 15.35 73 ALA B N 1
ATOM 2535 C CA . ALA B 1 73 ? 20.647 36.193 15.244 1.00 15.99 73 ALA B CA 1
ATOM 2536 C C . ALA B 1 73 ? 20.836 35.628 13.844 1.00 16.57 73 ALA B C 1
ATOM 2537 O O . ALA B 1 73 ? 21.708 34.750 13.669 1.00 14.86 73 ALA B O 1
ATOM 2539 N N . TYR B 1 74 ? 20.019 36.104 12.923 1.00 16.92 74 TYR B N 1
ATOM 2540 C CA . TYR B 1 74 ? 20.117 35.735 11.493 1.00 18.81 74 TYR B CA 1
ATOM 2541 C C . TYR B 1 74 ? 20.220 36.984 10.643 1.00 20.45 74 TYR B C 1
ATOM 2542 O O . TYR B 1 74 ? 19.540 37.967 10.911 1.00 16.67 74 TYR B O 1
ATOM 2551 N N . LYS B 1 75 ? 21.044 36.909 9.605 1.00 20.92 75 LYS B N 1
ATOM 2552 C CA . LYS B 1 75 ? 21.119 37.979 8.581 1.00 22.55 75 LYS B CA 1
ATOM 2553 C C . LYS B 1 75 ? 20.905 37.320 7.218 1.00 21.92 75 LYS B C 1
ATOM 2554 O O . LYS B 1 75 ? 21.659 36.389 6.930 1.00 21.45 75 LYS B O 1
ATOM 2560 N N . HIS B 1 76 ? 19.866 37.722 6.480 1.00 24.11 76 HIS B N 1
ATOM 2561 C CA . HIS B 1 76 ? 19.528 37.125 5.153 1.00 27.61 76 HIS B CA 1
ATOM 2562 C C . HIS B 1 76 ? 19.403 35.610 5.304 1.00 29.36 76 HIS B C 1
ATOM 2563 O O . HIS B 1 76 ? 20.076 34.889 4.528 1.00 30.22 76 HIS B O 1
ATOM 2570 N N . GLY B 1 77 ? 18.691 35.162 6.342 1.00 26.49 77 GLY B N 1
ATOM 2571 C CA . GLY B 1 77 ? 18.375 33.740 6.575 1.00 27.08 77 GLY B CA 1
ATOM 2572 C C . GLY B 1 77 ? 19.563 32.917 7.043 1.00 27.03 77 GLY B C 1
ATOM 2573 O O . GLY B 1 77 ? 19.361 31.715 7.210 1.00 31.93 77 GLY B O 1
ATOM 2574 N N . LYS B 1 78 ? 20.731 33.520 7.253 1.00 25.54 78 LYS B N 1
ATOM 2575 C CA . LYS B 1 78 ? 21.968 32.845 7.734 1.00 27.62 78 LYS B CA 1
ATOM 2576 C C . LYS B 1 78 ? 22.156 33.124 9.237 1.00 23.31 78 LYS B C 1
ATOM 2577 O O . LYS B 1 78 ? 22.199 34.300 9.603 1.00 20.94 78 LYS B O 1
ATOM 2583 N N . GLU B 1 79 ? 22.417 32.102 10.037 1.00 26.44 79 GLU B N 1
ATOM 2584 C CA . GLU B 1 79 ? 22.770 32.267 11.477 1.00 26.23 79 GLU B CA 1
ATOM 2585 C C . GLU B 1 79 ? 24.102 33.018 11.626 1.00 26.03 79 GLU B C 1
ATOM 2586 O O . GLU B 1 79 ? 25.152 32.524 11.149 1.00 26.45 79 GLU B O 1
ATOM 2592 N N . ILE B 1 80 ? 24.110 34.178 12.281 1.00 23.82 80 ILE B N 1
ATOM 2593 C CA . ILE B 1 80 ? 25.377 34.929 12.506 1.00 22.80 80 ILE B CA 1
ATOM 2594 C C . ILE B 1 80 ? 25.790 34.836 13.979 1.00 21.79 80 ILE B C 1
ATOM 2595 O O . ILE B 1 80 ? 26.908 35.216 14.289 1.00 22.82 80 ILE B O 1
ATOM 2600 N N . HIS B 1 81 ? 24.892 34.448 14.875 1.00 20.39 81 HIS B N 1
ATOM 2601 C CA . HIS B 1 81 ? 25.244 34.419 16.321 1.00 21.79 81 HIS B CA 1
ATOM 2602 C C . HIS B 1 81 ? 24.346 33.445 17.058 1.00 20.36 81 HIS B C 1
ATOM 2603 O O . HIS B 1 81 ? 23.147 33.385 16.777 1.00 18.04 81 HIS B O 1
ATOM 2610 N N . ARG B 1 82 ? 24.925 32.690 17.974 1.00 20.03 82 ARG B N 1
ATOM 2611 C CA . ARG B 1 82 ? 24.104 31.843 18.857 1.00 19.23 82 ARG B CA 1
ATOM 2612 C C . ARG B 1 82 ? 24.772 31.835 20.221 1.00 20.79 82 ARG B C 1
ATOM 2613 O O . ARG B 1 82 ? 25.782 31.128 20.399 1.00 22.42 82 ARG B O 1
ATOM 2621 N N . GLN B 1 83 ? 24.187 32.553 21.167 1.00 19.38 83 GLN B N 1
ATOM 2622 C CA . GLN B 1 83 ? 24.796 32.700 22.500 1.00 18.38 83 GLN B CA 1
ATOM 2623 C C . GLN B 1 83 ? 24.514 31.446 23.319 1.00 19.23 83 GLN B C 1
ATOM 2624 O O . GLN B 1 83 ? 23.572 30.713 23.012 1.00 18.24 83 GLN B O 1
ATOM 2630 N N . ASN B 1 84 ? 25.271 31.220 24.390 1.00 19.67 84 ASN B N 1
ATOM 2631 C CA . ASN B 1 84 ? 24.899 30.156 25.366 1.00 18.91 84 ASN B CA 1
ATOM 2632 C C . ASN B 1 84 ? 24.950 30.714 26.791 1.00 16.43 84 ASN B C 1
ATOM 2633 O O . ASN B 1 84 ? 25.874 31.430 27.197 1.00 16.67 84 ASN B O 1
ATOM 2638 N N . LEU B 1 85 ? 23.938 30.384 27.550 1.00 14.98 85 LEU B N 1
ATOM 2639 C CA . LEU B 1 85 ? 23.796 30.863 28.937 1.00 14.65 85 LEU B CA 1
ATOM 2640 C C . LEU B 1 85 ? 24.940 30.319 29.800 1.00 12.84 85 LEU B C 1
ATOM 2641 O O . LEU B 1 85 ? 25.288 30.925 30.743 1.00 14.38 85 LEU B O 1
ATOM 2646 N N . LEU B 1 86 ? 25.372 29.083 29.548 1.00 13.85 86 LEU B N 1
ATOM 2647 C CA . LEU B 1 86 ? 26.352 28.385 30.391 1.00 14.85 86 LEU B CA 1
ATOM 2648 C C . LEU B 1 86 ? 27.597 29.253 30.504 1.00 14.47 86 LEU B C 1
ATOM 2649 O O . LEU B 1 86 ? 28.131 29.383 31.592 1.00 13.72 86 LEU B O 1
ATOM 2654 N N . LYS B 1 87 ? 28.036 29.871 29.432 1.00 15.43 87 LYS B N 1
ATOM 2655 C CA . LYS B 1 87 ? 29.334 30.574 29.568 1.00 16.93 87 LYS B CA 1
ATOM 2656 C C . LYS B 1 87 ? 29.133 31.786 30.474 1.00 16.12 87 LYS B C 1
ATOM 2657 O O . LYS B 1 87 ? 30.045 32.141 31.187 1.00 16.73 87 LYS B O 1
ATOM 2663 N N . GLU B 1 88 ? 27.954 32.389 30.524 1.00 15.56 88 GLU B N 1
ATOM 2664 C CA . GLU B 1 88 ? 27.728 33.571 31.380 1.00 15.22 88 GLU B CA 1
ATOM 2665 C C . GLU B 1 88 ? 27.484 33.191 32.845 1.00 15.33 88 GLU B C 1
ATOM 2666 O O . GLU B 1 88 ? 27.963 33.931 33.742 1.00 16.24 88 GLU B O 1
ATOM 2672 N N . LEU B 1 89 ? 26.704 32.132 33.148 1.00 13.33 89 LEU B N 1
ATOM 2673 C CA . LEU B 1 89 ? 26.287 31.843 34.535 1.00 14.42 89 LEU B CA 1
ATOM 2674 C C . LEU B 1 89 ? 27.130 30.735 35.146 1.00 12.42 89 LEU B C 1
ATOM 2675 O O . LEU B 1 89 ? 27.239 30.710 36.386 1.00 14.10 89 LEU B O 1
ATOM 2680 N N . GLY B 1 90 ? 27.590 29.792 34.340 1.00 12.52 90 GLY B N 1
ATOM 2681 C CA . GLY B 1 90 ? 28.254 28.588 34.843 1.00 12.68 90 GLY B CA 1
ATOM 2682 C C . GLY B 1 90 ? 27.277 27.534 35.297 1.00 12.19 90 GLY B C 1
ATOM 2683 O O . GLY B 1 90 ? 26.103 27.786 35.592 1.00 11.98 90 GLY B O 1
ATOM 2684 N N . ASN B 1 91 ? 27.749 26.314 35.315 1.00 13.07 91 ASN B N 1
ATOM 2685 C CA . ASN B 1 91 ? 26.849 25.176 35.558 1.00 12.21 91 ASN B CA 1
ATOM 2686 C C . ASN B 1 91 ? 26.239 25.234 36.969 1.00 11.92 91 ASN B C 1
ATOM 2687 O O . ASN B 1 91 ? 25.049 24.897 37.140 1.00 12.48 91 ASN B O 1
ATOM 2692 N N . GLU B 1 92 ? 27.026 25.533 37.995 1.00 13.58 92 GLU B N 1
ATOM 2693 C CA . GLU B 1 92 ? 26.550 25.478 39.398 1.00 16.51 92 GLU B CA 1
ATOM 2694 C C . GLU B 1 92 ? 25.342 26.396 39.536 1.00 13.56 92 GLU B C 1
ATOM 2695 O O . GLU B 1 92 ? 24.355 25.938 40.124 1.00 15.09 92 GLU B O 1
ATOM 2701 N N . ARG B 1 93 ? 25.426 27.626 39.034 1.00 12.47 93 ARG B N 1
ATOM 2702 C CA . ARG B 1 93 ? 24.320 28.591 39.194 1.00 12.95 93 ARG B CA 1
ATOM 2703 C C . ARG B 1 93 ? 23.112 28.114 38.377 1.00 11.46 93 ARG B C 1
ATOM 2704 O O . ARG B 1 93 ? 21.978 28.255 38.861 1.00 9.81 93 ARG B O 1
ATOM 2712 N N . ILE B 1 94 ? 23.317 27.635 37.170 1.00 10.04 94 ILE B N 1
ATOM 2713 C CA . ILE B 1 94 ? 22.175 27.115 36.366 1.00 9.81 94 ILE B CA 1
ATOM 2714 C C . ILE B 1 94 ? 21.466 26.030 37.179 1.00 9.57 94 ILE B C 1
ATOM 2715 O O . ILE B 1 94 ? 20.212 25.983 37.248 1.00 9.06 94 ILE B O 1
ATOM 2720 N N . VAL B 1 95 ? 22.200 25.054 37.636 1.00 10.20 95 VAL B N 1
ATOM 2721 C CA . VAL B 1 95 ? 21.579 23.879 38.289 1.00 11.26 95 VAL B CA 1
ATOM 2722 C C . VAL B 1 95 ? 20.848 24.364 39.557 1.00 11.00 95 VAL B C 1
ATOM 2723 O O . VAL B 1 95 ? 19.708 23.943 39.795 1.00 9.56 95 VAL B O 1
ATOM 2727 N N . LYS B 1 96 ? 21.446 25.257 40.348 1.00 9.81 96 LYS B N 1
ATOM 2728 C CA . LYS B 1 96 ? 20.764 25.715 41.582 1.00 11.53 96 LYS B CA 1
ATOM 2729 C C . LYS B 1 96 ? 19.491 26.467 41.186 1.00 9.59 96 LYS B C 1
ATOM 2730 O O . LYS B 1 96 ? 18.472 26.317 41.894 1.00 9.69 96 LYS B O 1
ATOM 2736 N N . PHE B 1 97 ? 19.582 27.274 40.136 1.00 8.90 97 PHE B N 1
ATOM 2737 C CA . PHE B 1 97 ? 18.432 28.084 39.689 1.00 9.18 97 PHE B CA 1
ATOM 2738 C C . PHE B 1 97 ? 17.316 27.130 39.280 1.00 8.87 97 PHE B C 1
ATOM 2739 O O . PHE B 1 97 ? 16.165 27.302 39.752 1.00 7.82 97 PHE B O 1
ATOM 2747 N N . VAL B 1 98 ? 17.599 26.220 38.351 1.00 8.34 98 VAL B N 1
ATOM 2748 C CA . VAL B 1 98 ? 16.506 25.336 37.822 1.00 9.61 98 VAL B CA 1
ATOM 2749 C C . VAL B 1 98 ? 15.960 24.466 38.952 1.00 9.39 98 VAL B C 1
ATOM 2750 O O . VAL B 1 98 ? 14.732 24.239 38.964 1.00 9.68 98 VAL B O 1
ATOM 2754 N N . ARG B 1 99 ? 16.770 23.988 39.897 1.00 8.64 99 ARG B N 1
ATOM 2755 C CA . ARG B 1 99 ? 16.242 23.212 41.032 1.00 9.89 99 ARG B CA 1
ATOM 2756 C C . ARG B 1 99 ? 15.311 24.026 41.914 1.00 9.42 99 ARG B C 1
ATOM 2757 O O . ARG B 1 99 ? 14.262 23.508 42.364 1.00 10.56 99 ARG B O 1
ATOM 2765 N N . ARG B 1 100 ? 15.598 25.298 42.124 1.00 7.64 100 ARG B N 1
ATOM 2766 C CA . ARG B 1 100 ? 14.691 26.155 42.904 1.00 8.79 100 ARG B CA 1
ATOM 2767 C C . ARG B 1 100 ? 13.412 26.409 42.105 1.00 8.07 100 ARG B C 1
ATOM 2768 O O . ARG B 1 100 ? 12.320 26.382 42.686 1.00 8.26 100 ARG B O 1
ATOM 2776 N N . ALA B 1 101 ? 13.527 26.668 40.807 1.00 7.81 101 ALA B N 1
ATOM 2777 C CA . ALA B 1 101 ? 12.329 26.900 39.961 1.00 7.68 101 ALA B CA 1
ATOM 2778 C C . ALA B 1 101 ? 11.457 25.632 39.983 1.00 7.50 101 ALA B C 1
ATOM 2779 O O . ALA B 1 101 ? 10.216 25.732 40.109 1.00 8.91 101 ALA B O 1
ATOM 2781 N N . LEU B 1 102 ? 12.067 24.465 39.840 1.00 7.98 102 LEU B N 1
ATOM 2782 C CA . LEU B 1 102 ? 11.282 23.204 39.910 1.00 7.99 102 LEU B CA 1
ATOM 2783 C C . LEU B 1 102 ? 10.550 23.104 41.234 1.00 8.03 102 LEU B C 1
ATOM 2784 O O . LEU B 1 102 ? 9.389 22.670 41.220 1.00 9.36 102 LEU B O 1
ATOM 2789 N N . ARG B 1 103 ? 11.193 23.388 42.359 1.00 8.62 103 ARG B N 1
ATOM 2790 C CA . ARG B 1 103 ? 10.563 23.276 43.695 1.00 8.45 103 ARG B CA 1
ATOM 2791 C C . ARG B 1 103 ? 9.407 24.267 43.742 1.00 8.23 103 ARG B C 1
ATOM 2792 O O . ARG B 1 103 ? 8.323 23.898 44.176 1.00 7.94 103 ARG B O 1
ATOM 2800 N N . LEU B 1 104 ? 9.639 25.484 43.308 1.00 7.52 104 LEU B N 1
ATOM 2801 C CA . LEU B 1 104 ? 8.545 26.486 43.353 1.00 8.24 104 LEU B CA 1
ATOM 2802 C C . LEU B 1 104 ? 7.368 26.083 42.467 1.00 8.15 104 LEU B C 1
ATOM 2803 O O . LEU B 1 104 ? 6.196 26.299 42.897 1.00 9.27 104 LEU B O 1
ATOM 2808 N N . LEU B 1 105 ? 7.619 25.539 41.271 1.00 8.42 105 LEU B N 1
ATOM 2809 C CA . LEU B 1 105 ? 6.517 25.107 40.389 1.00 8.32 105 LEU B CA 1
ATOM 2810 C C . LEU B 1 105 ? 5.785 23.908 41.002 1.00 8.63 105 LEU B C 1
ATOM 2811 O O . LEU B 1 105 ? 4.570 23.808 40.858 1.00 9.70 105 LEU B O 1
ATOM 2816 N N . SER B 1 106 ? 6.457 23.090 41.803 1.00 8.19 106 SER B N 1
ATOM 2817 C CA . SER B 1 106 ? 5.829 21.909 42.451 1.00 8.89 106 SER B CA 1
ATOM 2818 C C . SER B 1 106 ? 4.892 22.345 43.587 1.00 9.47 106 SER B C 1
ATOM 2819 O O . SER B 1 106 ? 4.002 21.511 43.959 1.00 12.01 106 SER B O 1
ATOM 2822 N N . GLU B 1 107 ? 5.057 23.569 44.110 1.00 10.22 107 GLU B N 1
ATOM 2823 C CA . GLU B 1 107 ? 4.338 24.127 45.281 1.00 12.71 107 GLU B CA 1
ATOM 2824 C C . GLU B 1 107 ? 3.117 24.921 44.807 1.00 12.94 107 GLU B C 1
ATOM 2825 O O . GLU B 1 107 ? 2.336 25.346 45.688 1.00 14.63 107 GLU B O 1
ATOM 2831 N N . LEU B 1 108 ? 2.920 25.092 43.508 1.00 11.29 108 LEU B N 1
ATOM 2832 C CA . LEU B 1 108 ? 1.747 25.832 42.984 1.00 12.01 108 LEU B CA 1
ATOM 2833 C C . LEU B 1 108 ? 0.446 25.075 43.266 1.00 13.71 108 LEU B C 1
ATOM 2834 O O . LEU B 1 108 ? 0.455 23.839 43.460 1.00 11.81 108 LEU B O 1
ATOM 2839 N N . ASP B 1 109 ? -0.629 25.850 43.307 1.00 15.09 109 ASP B N 1
ATOM 2840 C CA . ASP B 1 109 ? -1.998 25.322 43.500 1.00 17.56 109 ASP B CA 1
ATOM 2841 C C . ASP B 1 109 ? -2.859 25.778 42.322 1.00 17.30 109 ASP B C 1
ATOM 2842 O O . ASP B 1 109 ? -4.098 25.821 42.464 1.00 20.56 109 ASP B O 1
ATOM 2847 N N . ILE B 1 110 ? -2.265 26.028 41.154 1.00 13.43 110 ILE B N 1
ATOM 2848 C CA . ILE B 1 110 ? -3.019 26.472 39.952 1.00 13.18 110 ILE B CA 1
ATOM 2849 C C . ILE B 1 110 ? -3.813 25.283 39.433 1.00 12.59 110 ILE B C 1
ATOM 2850 O O . ILE B 1 110 ? -3.469 24.119 39.649 1.00 12.06 110 ILE B O 1
ATOM 2855 N N . PRO B 1 111 ? -4.933 25.519 38.749 1.00 13.72 111 PRO B N 1
ATOM 2856 C CA . PRO B 1 111 ? -5.790 24.372 38.417 1.00 15.42 111 PRO B CA 1
ATOM 2857 C C . PRO B 1 111 ? -5.286 23.417 37.330 1.00 12.73 111 PRO B C 1
ATOM 2858 O O . PRO B 1 111 ? -5.704 22.241 37.359 1.00 15.03 111 PRO B O 1
ATOM 2862 N N . VAL B 1 112 ? -4.463 23.886 36.404 1.00 11.69 112 VAL B N 1
ATOM 2863 C CA . VAL B 1 112 ? -3.988 23.150 35.211 1.00 10.34 112 VAL B CA 1
ATOM 2864 C C . VAL B 1 112 ? -2.482 23.279 35.112 1.00 10.34 112 VAL B C 1
ATOM 2865 O O . VAL B 1 112 ? -1.969 24.429 35.079 1.00 11.49 112 VAL B O 1
ATOM 2869 N N . GLN B 1 113 ? -1.826 22.136 35.071 1.00 9.48 113 GLN B N 1
ATOM 2870 C CA . GLN B 1 113 ? -0.389 21.996 34.739 1.00 11.00 113 GLN B CA 1
ATOM 2871 C C . GLN B 1 113 ? -0.219 20.819 33.785 1.00 10.59 113 GLN B C 1
ATOM 2872 O O . GLN B 1 113 ? -0.934 19.787 33.942 1.00 11.91 113 GLN B O 1
ATOM 2878 N N . ARG B 1 114 ? 0.685 20.954 32.851 1.00 10.12 114 ARG B N 1
ATOM 2879 C CA . ARG B 1 114 ? 0.900 19.888 31.834 1.00 11.17 114 ARG B CA 1
ATOM 2880 C C . ARG B 1 114 ? 2.372 19.534 31.692 1.00 10.97 114 ARG B C 1
ATOM 2881 O O . ARG B 1 114 ? 2.761 18.497 32.173 1.00 11.02 114 ARG B O 1
ATOM 2889 N N . GLY B 1 115 ? 3.136 20.296 30.929 1.00 11.67 115 GLY B N 1
ATOM 2890 C CA . GLY B 1 115 ? 4.542 19.973 30.669 1.00 12.16 115 GLY B CA 1
ATOM 2891 C C . GLY B 1 115 ? 5.279 21.074 29.960 1.00 14.76 115 GLY B C 1
ATOM 2892 O O . GLY B 1 115 ? 4.622 21.972 29.452 1.00 15.67 115 GLY B O 1
ATOM 2893 N N . THR B 1 116 ? 6.615 20.983 29.956 1.00 12.78 116 THR B N 1
ATOM 2894 C CA . THR B 1 116 ? 7.578 21.998 29.451 1.00 12.35 116 THR B CA 1
ATOM 2895 C C . THR B 1 116 ? 7.403 23.242 30.314 1.00 10.32 116 THR B C 1
ATOM 2896 O O . THR B 1 116 ? 6.989 24.296 29.820 1.00 11.73 116 THR B O 1
ATOM 2900 N N . PHE B 1 117 ? 7.750 23.091 31.562 1.00 9.06 117 PHE B N 1
ATOM 2901 C CA . PHE B 1 117 ? 7.716 24.196 32.547 1.00 8.48 117 PHE B CA 1
ATOM 2902 C C . PHE B 1 117 ? 8.943 25.072 32.458 1.00 9.14 117 PHE B C 1
ATOM 2903 O O . PHE B 1 117 ? 8.860 26.292 32.745 1.00 10.50 117 PHE B O 1
ATOM 2911 N N . ILE B 1 118 ? 10.086 24.477 32.248 1.00 9.16 118 ILE B N 1
ATOM 2912 C CA . ILE B 1 118 ? 11.412 25.142 32.209 1.00 11.06 118 ILE B CA 1
ATOM 2913 C C . ILE B 1 118 ? 12.041 24.852 30.855 1.00 11.36 118 ILE B C 1
ATOM 2914 O O . ILE B 1 118 ? 12.370 23.701 30.594 1.00 13.54 118 ILE B O 1
ATOM 2919 N N . GLU B 1 119 ? 12.143 25.862 29.997 1.00 11.15 119 GLU B N 1
ATOM 2920 C CA . GLU B 1 119 ? 12.720 25.695 28.650 1.00 12.23 119 GLU B CA 1
ATOM 2921 C C . GLU B 1 119 ? 14.070 26.420 28.648 1.00 13.33 119 GLU B C 1
ATOM 2922 O O . GLU B 1 119 ? 14.133 27.642 28.859 1.00 13.56 119 GLU B O 1
ATOM 2928 N N . TYR B 1 120 ? 15.123 25.657 28.425 1.00 11.61 120 TYR B N 1
ATOM 2929 C CA . TYR B 1 120 ? 16.519 26.141 28.413 1.00 11.54 120 TYR B CA 1
ATOM 2930 C C . TYR B 1 120 ? 16.835 26.409 26.956 1.00 11.23 120 TYR B C 1
ATOM 2931 O O . TYR B 1 120 ? 16.917 25.520 26.155 1.00 12.39 120 TYR B O 1
ATOM 2940 N N . ARG B 1 121 ? 16.833 27.683 26.579 1.00 11.14 121 ARG B N 1
ATOM 2941 C CA . ARG B 1 121 ? 16.999 28.094 25.176 1.00 13.37 121 ARG B CA 1
ATOM 2942 C C . ARG B 1 121 ? 18.460 28.498 24.957 1.00 16.99 121 ARG B C 1
ATOM 2943 O O . ARG B 1 121 ? 19.342 27.887 25.601 1.00 23.91 121 ARG B O 1
ATOM 2951 N N . ASN B 1 122 ? 18.771 29.398 24.040 1.00 17.28 122 ASN B N 1
ATOM 2952 C CA . ASN B 1 122 ? 20.204 29.650 23.710 1.00 18.62 122 ASN B CA 1
ATOM 2953 C C . ASN B 1 122 ? 20.832 30.396 24.884 1.00 23.36 122 ASN B C 1
ATOM 2954 O O . ASN B 1 122 ? 21.744 29.823 25.545 1.00 34.59 122 ASN B O 1
ATOM 2959 N N . GLY B 1 123 ? 20.361 31.583 25.168 1.00 20.84 123 GLY B N 1
ATOM 2960 C CA . GLY B 1 123 ? 20.921 32.398 26.272 1.00 15.28 123 GLY B CA 1
ATOM 2961 C C . GLY B 1 123 ? 19.874 32.808 27.275 1.00 14.84 123 GLY B C 1
ATOM 2962 O O . GLY B 1 123 ? 20.115 33.781 28.019 1.00 14.33 123 GLY B O 1
ATOM 2963 N N . MET B 1 124 ? 18.734 32.127 27.349 1.00 11.58 124 MET B N 1
ATOM 2964 C CA . MET B 1 124 ? 17.683 32.472 28.324 1.00 12.06 124 MET B CA 1
ATOM 2965 C C . MET B 1 124 ? 16.982 31.207 28.790 1.00 10.46 124 MET B C 1
ATOM 2966 O O . MET B 1 124 ? 17.048 30.167 28.103 1.00 11.81 124 MET B O 1
ATOM 2971 N N . ILE B 1 125 ? 16.386 31.318 29.936 1.00 10.59 125 ILE B N 1
ATOM 2972 C CA . ILE B 1 125 ? 15.467 30.279 30.462 1.00 9.90 125 ILE B CA 1
ATOM 2973 C C . ILE B 1 125 ? 14.069 30.833 30.453 1.00 10.05 125 ILE B C 1
ATOM 2974 O O . ILE B 1 125 ? 13.894 31.960 30.955 1.00 12.58 125 ILE B O 1
ATOM 2979 N N . ASN B 1 126 ? 13.141 30.042 29.939 1.00 9.36 126 ASN B N 1
ATOM 2980 C CA . ASN B 1 126 ? 11.708 30.413 29.901 1.00 9.77 126 ASN B CA 1
ATOM 2981 C C . ASN B 1 126 ? 11.010 29.597 30.969 1.00 9.63 126 ASN B C 1
ATOM 2982 O O . ASN B 1 126 ? 11.213 28.373 31.026 1.00 10.16 126 ASN B O 1
ATOM 2987 N N . VAL B 1 127 ? 10.249 30.222 31.827 1.00 8.62 127 VAL B N 1
ATOM 2988 C CA . VAL B 1 127 ? 9.530 29.516 32.917 1.00 8.99 127 VAL B CA 1
ATOM 2989 C C . VAL B 1 127 ? 8.055 29.691 32.614 1.00 9.19 127 VAL B C 1
ATOM 2990 O O . VAL B 1 127 ? 7.569 30.819 32.550 1.00 9.71 127 VAL B O 1
ATOM 2994 N N . CYS B 1 128 ? 7.365 28.573 32.509 1.00 8.98 128 CYS B N 1
ATOM 2995 C CA . CYS B 1 128 ? 5.938 28.578 32.142 1.00 9.31 128 CYS B CA 1
ATOM 2996 C C . CYS B 1 128 ? 5.186 27.769 33.194 1.00 11.20 128 CYS B C 1
ATOM 2997 O O . CYS B 1 128 ? 5.275 26.524 33.208 1.00 10.75 128 CYS B O 1
ATOM 3000 N N . PRO B 1 129 ? 4.427 28.393 34.101 1.00 9.44 129 PRO B N 1
ATOM 3001 C CA . PRO B 1 129 ? 3.804 27.683 35.241 1.00 9.69 129 PRO B CA 1
ATOM 3002 C C . PRO B 1 129 ? 2.825 26.565 34.848 1.00 10.10 129 PRO B C 1
ATOM 3003 O O . PRO B 1 129 ? 2.817 25.527 35.483 1.00 10.32 129 PRO B O 1
ATOM 3007 N N . ILE B 1 130 ? 2.054 26.796 33.788 1.00 10.15 130 ILE B N 1
ATOM 3008 C CA . ILE B 1 130 ? 1.080 25.772 33.295 1.00 10.30 130 ILE B CA 1
ATOM 3009 C C . ILE B 1 130 ? 1.831 24.753 32.446 1.00 9.64 130 ILE B C 1
ATOM 3010 O O . ILE B 1 130 ? 1.395 23.582 32.368 1.00 11.04 130 ILE B O 1
ATOM 3015 N N . GLY B 1 131 ? 2.954 25.118 31.845 1.00 9.87 131 GLY B N 1
ATOM 3016 C CA . GLY B 1 131 ? 3.699 24.247 30.938 1.00 10.17 131 GLY B CA 1
ATOM 3017 C C . GLY B 1 131 ? 3.359 24.579 29.508 1.00 11.36 131 GLY B C 1
ATOM 3018 O O . GLY B 1 131 ? 2.182 24.813 29.203 1.00 11.58 131 GLY B O 1
ATOM 3019 N N . ARG B 1 132 ? 4.349 24.631 28.646 1.00 11.61 132 ARG B N 1
ATOM 3020 C CA . ARG B 1 132 ? 4.208 25.072 27.251 1.00 14.50 132 ARG B CA 1
ATOM 3021 C C . ARG B 1 132 ? 3.446 23.995 26.466 1.00 14.37 132 ARG B C 1
ATOM 3022 O O . ARG B 1 132 ? 3.041 24.283 25.327 1.00 15.85 132 ARG B O 1
ATOM 3030 N N . ASN B 1 133 ? 3.280 22.779 26.996 1.00 14.47 133 ASN B N 1
ATOM 3031 C CA . ASN B 1 133 ? 2.584 21.682 26.277 1.00 14.47 133 ASN B CA 1
ATOM 3032 C C . ASN B 1 133 ? 1.058 21.742 26.446 1.00 16.35 133 ASN B C 1
ATOM 3033 O O . ASN B 1 133 ? 0.382 20.762 26.162 1.00 24.01 133 ASN B O 1
ATOM 3038 N N . CYS B 1 134 ? 0.494 22.865 26.839 1.00 17.73 134 CYS B N 1
ATOM 3039 C CA . CYS B 1 134 ? -0.962 22.971 27.082 1.00 17.92 134 CYS B CA 1
ATOM 3040 C C . CYS B 1 134 ? -1.701 23.345 25.787 1.00 17.35 134 CYS B C 1
ATOM 3041 O O . CYS B 1 134 ? -1.067 23.829 24.849 1.00 18.30 134 CYS B O 1
ATOM 3044 N N . THR B 1 135 ? -3.019 23.148 25.746 1.00 15.39 135 THR B N 1
ATOM 3045 C CA . THR B 1 135 ? -3.834 23.524 24.566 1.00 15.47 135 THR B CA 1
ATOM 3046 C C . THR B 1 135 ? -3.982 25.050 24.481 1.00 15.41 135 THR B C 1
ATOM 3047 O O . THR B 1 135 ? -3.722 25.751 25.457 1.00 14.20 135 THR B O 1
ATOM 3051 N N . GLN B 1 136 ? -4.389 25.538 23.320 1.00 15.71 136 GLN B N 1
ATOM 3052 C CA . GLN B 1 136 ? -4.689 26.970 23.140 1.00 16.80 136 GLN B CA 1
ATOM 3053 C C . GLN B 1 136 ? -5.698 27.388 24.223 1.00 15.47 136 GLN B C 1
ATOM 3054 O O . GLN B 1 136 ? -5.544 28.455 24.832 1.00 14.24 136 GLN B O 1
ATOM 3060 N N . SER B 1 137 ? -6.785 26.643 24.415 1.00 15.61 137 SER B N 1
ATOM 3061 C CA . SER B 1 137 ? -7.841 26.968 25.395 1.00 15.53 137 SER B CA 1
ATOM 3062 C C . SER B 1 137 ? -7.208 27.078 26.784 1.00 13.61 137 SER B C 1
ATOM 3063 O O . SER B 1 137 ? -7.515 28.013 27.538 1.00 12.77 137 SER B O 1
ATOM 3066 N N . GLU B 1 138 ? -6.330 26.132 27.123 1.00 11.90 138 GLU B N 1
ATOM 3067 C CA . GLU B 1 138 ? -5.725 26.129 28.475 1.00 12.09 138 GLU B CA 1
ATOM 3068 C C . GLU B 1 138 ? -4.780 27.324 28.631 1.00 10.55 138 GLU B C 1
ATOM 3069 O O . GLU B 1 138 ? -4.658 27.858 29.702 1.00 11.20 138 GLU B O 1
ATOM 3075 N N . ARG B 1 139 ? -4.069 27.653 27.583 1.00 10.24 139 ARG B N 1
ATOM 3076 C CA . ARG B 1 139 ? -3.173 28.829 27.539 1.00 11.25 139 ARG B CA 1
ATOM 3077 C C . ARG B 1 139 ? -3.998 30.099 27.768 1.00 11.15 139 ARG B C 1
ATOM 3078 O O . ARG B 1 139 ? -3.621 30.961 28.587 1.00 11.00 139 ARG B O 1
ATOM 3086 N N . ASP B 1 140 ? -5.109 30.235 27.049 1.00 11.38 140 ASP B N 1
ATOM 3087 C CA . ASP B 1 140 ? -5.948 31.448 27.179 1.00 12.08 140 ASP B CA 1
ATOM 3088 C C . ASP B 1 140 ? -6.541 31.530 28.592 1.00 10.54 140 ASP B C 1
ATOM 3089 O O . ASP B 1 140 ? -6.580 32.613 29.185 1.00 11.14 140 ASP B O 1
ATOM 3094 N N . GLU B 1 141 ? -6.964 30.404 29.151 1.00 9.52 141 GLU B N 1
ATOM 3095 C CA . GLU B 1 141 ? -7.466 30.308 30.533 1.00 10.56 141 GLU B CA 1
ATOM 3096 C C . GLU B 1 141 ? -6.402 30.752 31.524 1.00 10.65 141 GLU B C 1
ATOM 3097 O O . GLU B 1 141 ? -6.691 31.547 32.452 1.00 10.80 141 GLU B O 1
ATOM 3103 N N . PHE B 1 142 ? -5.180 30.265 31.375 1.00 10.03 142 PHE B N 1
ATOM 3104 C CA . PHE B 1 142 ? -4.103 30.599 32.343 1.00 10.82 142 PHE B CA 1
ATOM 3105 C C . PHE B 1 142 ? -3.763 32.098 32.269 1.00 10.06 142 PHE B C 1
ATOM 3106 O O . PHE B 1 142 ? -3.553 32.683 33.326 1.00 10.13 142 PHE B O 1
ATOM 3114 N N . GLU B 1 143 ? -3.787 32.679 31.083 1.00 10.17 143 GLU B N 1
ATOM 3115 C CA . GLU B 1 143 ? -3.559 34.137 30.913 1.00 11.84 143 GLU B CA 1
ATOM 3116 C C . GLU B 1 143 ? -4.505 34.902 31.851 1.00 12.33 143 GLU B C 1
ATOM 3117 O O . GLU B 1 143 ? -4.079 35.793 32.636 1.00 13.66 143 GLU B O 1
ATOM 3123 N N . VAL B 1 144 ? -5.788 34.538 31.846 1.00 11.07 144 VAL B N 1
ATOM 3124 C CA . VAL B 1 144 ? -6.774 35.258 32.680 1.00 11.39 144 VAL B CA 1
ATOM 3125 C C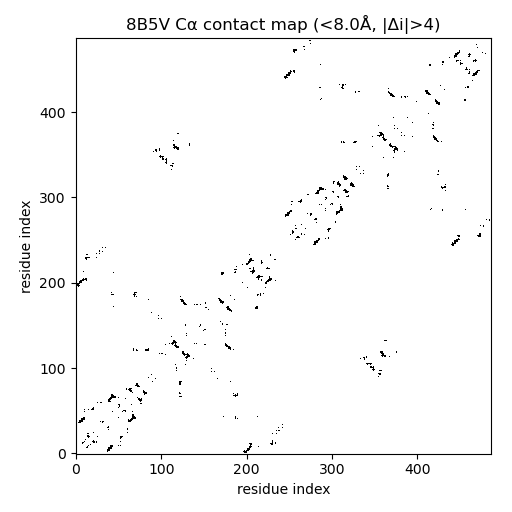 . VAL B 1 144 ? -6.551 34.945 34.164 1.00 10.70 144 VAL B C 1
ATOM 3126 O O . VAL B 1 144 ? -6.616 35.825 35.027 1.00 11.78 144 VAL B O 1
ATOM 3130 N N . TYR B 1 145 ? -6.304 33.677 34.482 1.00 10.12 145 TYR B N 1
ATOM 3131 C CA . TYR B 1 145 ? -5.999 33.227 35.856 1.00 9.99 145 TYR B CA 1
ATOM 3132 C C . TYR B 1 145 ? -4.845 34.066 36.414 1.00 10.59 145 TYR B C 1
ATOM 3133 O O . TYR B 1 145 ? -4.906 34.518 37.562 1.00 10.49 145 TYR B O 1
ATOM 3142 N N . ASP B 1 146 ? -3.793 34.241 35.617 1.00 11.20 146 ASP B N 1
ATOM 3143 C CA . ASP B 1 146 ? -2.556 34.908 36.087 1.00 11.89 146 ASP B CA 1
ATOM 3144 C C . ASP B 1 146 ? -2.842 36.390 36.330 1.00 12.36 146 ASP B C 1
ATOM 3145 O O . ASP B 1 146 ? -2.155 36.970 37.176 1.00 12.43 146 ASP B O 1
ATOM 3150 N N . LYS B 1 147 ? -3.828 37.010 35.663 1.00 13.68 147 LYS B N 1
ATOM 3151 C CA . LYS B 1 147 ? -4.124 38.446 35.952 1.00 15.80 147 LYS B CA 1
ATOM 3152 C C . LYS B 1 147 ? -4.779 38.580 37.329 1.00 15.08 147 LYS B C 1
ATOM 3153 O O . LYS B 1 147 ? -4.582 39.611 37.951 1.00 16.58 147 LYS B O 1
ATOM 3159 N N . GLU B 1 148 ? -5.496 37.562 37.805 1.00 14.30 148 GLU B N 1
ATOM 3160 C CA . GLU B 1 148 ? -6.163 37.582 39.117 1.00 16.06 148 GLU B CA 1
ATOM 3161 C C . GLU B 1 148 ? -5.167 37.178 40.189 1.00 15.56 148 GLU B C 1
ATOM 3162 O O . GLU B 1 148 ? -5.224 37.756 41.247 1.00 17.59 148 GLU B O 1
ATOM 3168 N N . HIS B 1 149 ? -4.358 36.119 39.955 1.00 12.91 149 HIS B N 1
ATOM 3169 C CA . HIS B 1 149 ? -3.606 35.381 40.997 1.00 11.88 149 HIS B CA 1
ATOM 3170 C C . HIS B 1 149 ? -2.113 35.697 40.944 1.00 10.26 149 HIS B C 1
ATOM 3171 O O . HIS B 1 149 ? -1.443 35.356 41.929 1.00 11.58 149 HIS B O 1
ATOM 3178 N N . HIS B 1 150 ? -1.630 36.364 39.894 1.00 9.84 150 HIS B N 1
ATOM 3179 C CA . HIS B 1 150 ? -0.241 36.910 39.822 1.00 9.65 150 HIS B CA 1
ATOM 3180 C C . HIS B 1 150 ? 0.805 35.795 39.991 1.00 10.09 150 HIS B C 1
ATOM 3181 O O . HIS B 1 150 ? 1.733 35.910 40.794 1.00 9.48 150 HIS B O 1
ATOM 3188 N N . VAL B 1 151 ? 0.525 34.652 39.401 1.00 9.19 151 VAL B N 1
ATOM 3189 C CA . VAL B 1 151 ? 1.378 33.453 39.554 1.00 9.21 151 VAL B CA 1
ATOM 3190 C C . VAL B 1 151 ? 2.786 33.804 39.084 1.00 9.03 151 VAL B C 1
ATOM 3191 O O . VAL B 1 151 ? 3.727 33.527 39.805 1.00 8.97 151 VAL B O 1
ATOM 3195 N N . ARG B 1 152 ? 2.960 34.354 37.899 1.00 8.06 152 ARG B N 1
ATOM 3196 C CA . ARG B 1 152 ? 4.326 34.620 37.408 1.00 8.59 152 ARG B CA 1
ATOM 3197 C C . ARG B 1 152 ? 5.052 35.634 38.298 1.00 9.65 152 ARG B C 1
ATOM 3198 O O . ARG B 1 152 ? 6.228 35.511 38.593 1.00 9.56 152 ARG B O 1
ATOM 3206 N N . GLU B 1 153 ? 4.363 36.703 38.672 1.00 10.46 153 GLU B N 1
ATOM 3207 C CA . GLU B 1 153 ? 4.979 37.770 39.497 1.00 11.27 153 GLU B CA 1
ATOM 3208 C C . GLU B 1 153 ? 5.416 37.220 40.852 1.00 10.02 153 GLU B C 1
ATOM 3209 O O . GLU B 1 153 ? 6.540 37.525 41.324 1.00 10.19 153 GLU B O 1
ATOM 3215 N N . LYS B 1 154 ? 4.627 36.347 41.460 1.00 9.58 154 LYS B N 1
ATOM 3216 C CA . LYS B 1 154 ? 4.994 35.720 42.762 1.00 9.74 154 LYS B CA 1
ATOM 3217 C C . LYS B 1 154 ? 6.195 34.802 42.550 1.00 9.42 154 LYS B C 1
ATOM 3218 O O . LYS B 1 154 ? 7.015 34.758 43.429 1.00 9.71 154 LYS B O 1
ATOM 3224 N N . LEU B 1 155 ? 6.240 34.022 41.475 1.00 8.61 155 LEU B N 1
ATOM 3225 C CA . LEU B 1 155 ? 7.406 33.148 41.232 1.00 8.32 155 LEU B CA 1
ATOM 3226 C C . LEU B 1 155 ? 8.661 33.984 41.059 1.00 8.60 155 LEU B C 1
ATOM 3227 O O . LEU B 1 155 ? 9.721 33.600 41.585 1.00 8.13 155 LEU B O 1
ATOM 3232 N N . ILE B 1 156 ? 8.581 35.063 40.284 1.00 7.77 156 ILE B N 1
ATOM 3233 C CA . ILE B 1 156 ? 9.753 35.963 40.087 1.00 8.73 156 ILE B CA 1
ATOM 3234 C C . ILE B 1 156 ? 10.204 36.455 41.471 1.00 8.11 156 ILE B C 1
ATOM 3235 O O . ILE B 1 156 ? 11.429 36.470 41.732 1.00 8.76 156 ILE B O 1
ATOM 3240 N N . LYS B 1 157 ? 9.291 36.940 42.305 1.00 9.03 157 LYS B N 1
ATOM 3241 C CA . LYS B 1 157 ? 9.663 37.442 43.652 1.00 12.26 157 LYS B CA 1
ATOM 3242 C C . LYS B 1 157 ? 10.388 36.363 44.447 1.00 11.79 157 LYS B C 1
ATOM 3243 O O . LYS B 1 157 ? 11.422 36.669 45.060 1.00 13.49 157 LYS B O 1
ATOM 3249 N N . GLU B 1 158 ? 9.920 35.121 44.409 1.00 10.85 158 GLU B N 1
ATOM 3250 C CA . GLU B 1 158 ? 10.585 34.020 45.131 1.00 11.37 158 GLU B CA 1
ATOM 3251 C C . GLU B 1 158 ? 11.978 33.762 44.547 1.00 10.15 158 GLU B C 1
ATOM 3252 O O . GLU B 1 158 ? 12.911 33.515 45.333 1.00 11.02 158 GLU B O 1
ATOM 3258 N N . LEU B 1 159 ? 12.138 33.806 43.234 1.00 9.67 159 LEU B N 1
ATOM 3259 C CA . LEU B 1 159 ? 13.480 33.595 42.623 1.00 9.21 159 LEU B CA 1
ATOM 3260 C C . LEU B 1 159 ? 14.417 34.760 42.941 1.00 9.58 159 LEU B C 1
ATOM 3261 O O . LEU B 1 159 ? 15.605 34.539 43.243 1.00 10.54 159 LEU B O 1
ATOM 3266 N N . GLN B 1 160 ? 13.928 35.984 42.926 1.00 10.99 160 GLN B N 1
ATOM 3267 C CA . GLN B 1 160 ? 14.742 37.147 43.340 1.00 12.30 160 GLN B CA 1
ATOM 3268 C C . GLN B 1 160 ? 15.197 36.985 44.788 1.00 13.26 160 GLN B C 1
ATOM 3269 O O . GLN B 1 160 ? 16.400 37.245 45.091 1.00 13.72 160 GLN B O 1
ATOM 3275 N N . ASN B 1 161 ? 14.312 36.546 45.658 1.00 13.08 161 ASN B N 1
ATOM 3276 C CA . ASN B 1 161 ? 14.638 36.375 47.088 1.00 15.64 161 ASN B CA 1
ATOM 3277 C C . ASN B 1 161 ? 15.704 35.281 47.232 1.00 14.41 161 ASN B C 1
ATOM 3278 O O . ASN B 1 161 ? 16.614 35.441 48.018 1.00 15.70 161 ASN B O 1
ATOM 3283 N N . SER B 1 162 ? 15.604 34.191 46.473 1.00 13.04 162 SER B N 1
ATOM 3284 C CA . SER B 1 162 ? 16.537 33.051 46.563 1.00 12.33 162 SER B CA 1
ATOM 3285 C C . SER B 1 162 ? 17.920 33.395 46.013 1.00 12.57 162 SER B C 1
ATOM 3286 O O . SER B 1 162 ? 18.888 32.789 46.481 1.00 13.90 162 SER B O 1
ATOM 3289 N N . PHE B 1 163 ? 18.003 34.251 45.003 1.00 11.08 163 PHE B N 1
ATOM 3290 C CA . PHE B 1 163 ? 19.191 34.482 44.167 1.00 11.73 163 PHE B CA 1
ATOM 3291 C C . PHE B 1 163 ? 19.456 35.967 43.960 1.00 12.87 163 PHE B C 1
ATOM 3292 O O . PHE B 1 163 ? 19.592 36.413 42.820 1.00 13.51 163 PHE B O 1
ATOM 3300 N N . PRO B 1 164 ? 19.720 36.702 45.056 1.00 16.28 164 PRO B N 1
ATOM 3301 C CA . PRO B 1 164 ? 19.936 38.144 44.951 1.00 19.18 164 PRO B CA 1
ATOM 3302 C C . PRO B 1 164 ? 21.118 38.552 44.059 1.00 20.03 164 PRO B C 1
ATOM 3303 O O . PRO B 1 164 ? 21.057 39.613 43.417 1.00 21.13 164 PRO B O 1
ATOM 3307 N N . ASP B 1 165 ? 22.189 37.777 44.061 1.00 20.95 165 ASP B N 1
ATOM 3308 C CA . ASP B 1 165 ? 23.406 38.280 43.371 1.00 23.93 165 ASP B CA 1
ATOM 3309 C C . ASP B 1 165 ? 23.654 37.507 42.081 1.00 20.75 165 ASP B C 1
ATOM 3310 O O . ASP B 1 165 ? 24.804 37.476 41.602 1.00 19.52 165 ASP B O 1
ATOM 3315 N N . TYR B 1 166 ? 22.622 36.914 41.459 1.00 16.01 166 TYR B N 1
ATOM 3316 C CA . TYR B 1 166 ? 22.858 35.992 40.340 1.00 16.27 166 TYR B CA 1
ATOM 3317 C C . TYR B 1 166 ? 23.085 36.750 39.045 1.00 15.71 166 TYR B C 1
ATOM 3318 O O . TYR B 1 166 ? 23.499 36.127 38.107 1.00 16.47 166 TYR B O 1
ATOM 3327 N N . GLY B 1 167 ? 22.792 38.043 38.956 1.00 13.28 167 GLY B N 1
ATOM 3328 C CA . GLY B 1 167 ? 23.058 38.713 37.676 1.00 12.66 167 GLY B CA 1
ATOM 3329 C C . GLY B 1 167 ? 22.018 38.410 36.621 1.00 11.90 167 GLY B C 1
ATOM 3330 O O . GLY B 1 167 ? 22.365 38.480 35.434 1.00 13.63 167 GLY B O 1
ATOM 3331 N N . LEU B 1 168 ? 20.803 38.085 37.062 1.00 11.05 168 LEU B N 1
ATOM 3332 C CA . LEU B 1 168 ? 19.672 37.762 36.173 1.00 11.16 168 LEU B CA 1
ATOM 3333 C C . LEU B 1 168 ? 18.637 38.881 36.137 1.00 10.50 168 LEU B C 1
ATOM 3334 O O . LEU B 1 168 ? 18.334 39.496 37.145 1.00 11.70 168 LEU B O 1
ATOM 3339 N N . LYS B 1 169 ? 18.110 39.076 34.964 1.00 9.16 169 LYS B N 1
ATOM 3340 C CA . LYS B 1 169 ? 16.930 39.913 34.656 1.00 10.31 169 LYS B CA 1
ATOM 3341 C C . LYS B 1 169 ? 15.747 38.970 34.485 1.00 10.88 169 LYS B C 1
ATOM 3342 O O . LYS B 1 169 ? 15.882 37.959 33.722 1.00 10.87 169 LYS B O 1
ATOM 3348 N N . TYR B 1 170 ? 14.608 39.327 35.068 1.00 9.71 170 TYR B N 1
ATOM 3349 C CA . TYR B 1 170 ? 13.314 38.610 34.973 1.00 10.70 170 TYR B CA 1
ATOM 3350 C C . TYR B 1 170 ? 12.386 39.468 34.140 1.00 12.73 170 TYR B C 1
ATOM 3351 O O . TYR B 1 170 ? 12.296 40.699 34.411 1.00 14.75 170 TYR B O 1
ATOM 3360 N N . SER B 1 171 ? 11.813 38.899 33.094 1.00 12.21 171 SER B N 1
ATOM 3361 C CA . SER B 1 171 ? 11.002 39.676 32.118 1.00 14.02 171 SER B CA 1
ATOM 3362 C C . SER B 1 171 ? 9.736 38.909 31.806 1.00 14.51 171 SER B C 1
ATOM 3363 O O . SER B 1 171 ? 9.845 37.842 31.252 1.00 12.69 171 SER B O 1
ATOM 3366 N N . ILE B 1 172 ? 8.580 39.447 32.156 1.00 14.38 172 ILE B N 1
ATOM 3367 C CA . ILE B 1 172 ? 7.288 38.814 31.793 1.00 16.40 172 ILE B CA 1
ATOM 3368 C C . ILE B 1 172 ? 6.993 39.247 30.367 1.00 19.35 172 ILE B C 1
ATOM 3369 O O . ILE B 1 172 ? 6.363 40.277 30.186 1.00 21.73 172 ILE B O 1
ATOM 3374 N N . GLY B 1 173 ? 7.550 38.543 29.402 1.00 21.45 173 GLY B N 1
ATOM 3375 C CA . GLY B 1 173 ? 7.442 38.899 27.970 1.00 23.97 173 GLY B CA 1
ATOM 3376 C C . GLY B 1 173 ? 6.187 38.330 27.338 1.00 25.35 173 GLY B C 1
ATOM 3377 O O . GLY B 1 173 ? 5.498 39.051 26.574 1.00 28.22 173 GLY B O 1
ATOM 3378 N N . GLY B 1 174 ? 5.882 37.096 27.691 1.00 25.05 174 GLY B N 1
ATOM 3379 C CA . GLY B 1 174 ? 4.992 36.220 26.934 1.00 22.84 174 GLY B CA 1
ATOM 3380 C C . GLY B 1 174 ? 3.588 36.218 27.505 1.00 19.63 174 GLY B C 1
ATOM 3381 O O . GLY B 1 174 ? 3.284 36.937 28.451 1.00 19.28 174 GLY B O 1
ATOM 3382 N N . GLN B 1 175 ? 2.754 35.410 26.899 1.00 17.59 175 GLN B N 1
ATOM 3383 C CA . GLN B 1 175 ? 1.347 35.269 27.304 1.00 15.96 175 GLN B CA 1
ATOM 3384 C C . GLN B 1 175 ? 1.266 34.456 28.601 1.00 16.30 175 GLN B C 1
ATOM 3385 O O . GLN B 1 175 ? 0.466 34.819 29.470 1.00 17.15 175 GLN B O 1
ATOM 3391 N N . ILE B 1 176 ? 2.037 33.367 28.749 1.00 14.68 176 ILE B N 1
ATOM 3392 C CA . ILE B 1 176 ? 1.843 32.444 29.896 1.00 13.73 176 ILE B CA 1
ATOM 3393 C C . ILE B 1 176 ? 3.187 32.159 30.583 1.00 13.11 176 ILE B C 1
ATOM 3394 O O . ILE B 1 176 ? 3.253 31.229 31.374 1.00 14.31 176 ILE B O 1
ATOM 3399 N N . SER B 1 177 ? 4.229 32.883 30.224 1.00 11.63 177 SER B N 1
ATOM 3400 C CA . SER B 1 177 ? 5.577 32.546 30.722 1.00 11.09 177 SER B CA 1
ATOM 3401 C C . SER B 1 177 ? 6.316 33.806 31.130 1.00 10.69 177 SER B C 1
ATOM 3402 O O . SER B 1 177 ? 5.875 34.887 30.820 1.00 10.58 177 SER B O 1
ATOM 3405 N N . PHE B 1 178 ? 7.474 33.609 31.731 1.00 9.13 178 PHE B N 1
ATOM 3406 C CA . PHE B 1 178 ? 8.466 34.691 31.876 1.00 9.38 178 PHE B CA 1
ATOM 3407 C C . PHE B 1 178 ? 9.842 34.169 31.494 1.00 9.24 178 PHE B C 1
ATOM 3408 O O . PHE B 1 178 ? 10.065 32.976 31.535 1.00 10.56 178 PHE B O 1
ATOM 3416 N N . ASP B 1 179 ? 10.678 35.120 31.110 1.00 11.23 179 ASP B N 1
ATOM 3417 C CA . ASP B 1 179 ? 12.039 34.939 30.572 1.00 12.11 179 ASP B CA 1
ATOM 3418 C C . ASP B 1 179 ? 13.005 35.313 31.679 1.00 10.72 179 ASP B C 1
ATOM 3419 O O . ASP B 1 179 ? 12.727 36.235 32.467 1.00 10.67 179 ASP B O 1
ATOM 3424 N N . VAL B 1 180 ? 14.072 34.545 31.771 1.00 10.06 180 VAL B N 1
ATOM 3425 C CA . VAL B 1 180 ? 15.192 34.833 32.678 1.00 11.08 180 VAL B CA 1
ATOM 3426 C C . VAL B 1 180 ? 16.451 34.857 31.836 1.00 9.98 180 VAL B C 1
ATOM 3427 O O . VAL B 1 180 ? 16.747 33.870 31.167 1.00 9.36 180 VAL B O 1
ATOM 3431 N N . PHE B 1 181 ? 17.241 35.916 31.948 1.00 8.86 181 PHE B N 1
ATOM 3432 C CA . PHE B 1 181 ? 18.475 36.019 31.169 1.00 9.40 181 PHE B CA 1
ATOM 3433 C C . PHE B 1 181 ? 19.447 36.902 31.926 1.00 8.90 181 PHE B C 1
ATOM 3434 O O . PHE B 1 181 ? 19.041 37.716 32.748 1.00 9.41 181 PHE B O 1
ATOM 3442 N N . PRO B 1 182 ? 20.747 36.783 31.626 1.00 8.82 182 PRO B N 1
ATOM 3443 C CA . PRO B 1 182 ? 21.733 37.670 32.209 1.00 9.12 182 PRO B CA 1
ATOM 3444 C C . PRO B 1 182 ? 21.450 39.145 31.967 1.00 8.85 182 PRO B C 1
ATOM 3445 O O . PRO B 1 182 ? 20.979 39.537 30.882 1.00 9.30 182 PRO B O 1
ATOM 3449 N N . VAL B 1 183 ? 21.727 39.930 32.993 1.00 9.60 183 VAL B N 1
ATOM 3450 C CA . VAL B 1 183 ? 21.720 41.408 32.856 1.00 9.82 183 VAL B CA 1
ATOM 3451 C C . VAL B 1 183 ? 22.516 41.773 31.581 1.00 10.18 183 VAL B C 1
ATOM 3452 O O . VAL B 1 183 ? 23.624 41.244 31.352 1.00 10.79 183 VAL B O 1
ATOM 3456 N N . GLY B 1 184 ? 21.967 42.657 30.756 1.00 10.58 184 GLY B N 1
ATOM 3457 C CA . GLY B 1 184 ? 22.517 43.096 29.468 1.00 10.39 184 GLY B CA 1
ATOM 3458 C C . GLY B 1 184 ? 22.066 42.252 28.285 1.00 10.60 184 GLY B C 1
ATOM 3459 O O . GLY B 1 184 ? 22.427 42.597 27.146 1.00 13.15 184 GLY B O 1
ATOM 3460 N N . TRP B 1 185 ? 21.358 41.143 28.500 1.00 11.16 185 TRP B N 1
ATOM 3461 C CA . TRP B 1 185 ? 20.923 40.230 27.407 1.00 10.90 185 TRP B CA 1
ATOM 3462 C C . TRP B 1 185 ? 19.442 40.462 27.071 1.00 10.78 185 TRP B C 1
ATOM 3463 O O . TRP B 1 185 ? 18.787 39.597 26.530 1.00 10.94 185 TRP B O 1
ATOM 3474 N N . ASP B 1 186 ? 18.979 41.661 27.377 1.00 11.46 186 ASP B N 1
ATOM 3475 C CA . ASP B 1 186 ? 17.683 42.216 26.936 1.00 12.47 186 ASP B CA 1
ATOM 3476 C C . ASP B 1 186 ? 17.796 42.515 25.439 1.00 11.74 186 ASP B C 1
ATOM 3477 O O . ASP B 1 186 ? 18.809 42.215 24.808 1.00 10.99 186 ASP B O 1
ATOM 3482 N N . LYS B 1 187 ? 16.753 43.080 24.871 1.00 12.13 187 LYS B N 1
ATOM 3483 C CA . LYS B 1 187 ? 16.678 43.329 23.407 1.00 13.38 187 LYS B CA 1
ATOM 3484 C C . LYS B 1 187 ? 17.813 44.239 22.922 1.00 14.26 187 LYS B C 1
ATOM 3485 O O . LYS B 1 187 ? 18.155 44.130 21.730 1.00 18.14 187 LYS B O 1
ATOM 3491 N N . SER B 1 188 ? 18.360 45.129 23.745 1.00 13.36 188 SER B N 1
ATOM 3492 C CA . SER B 1 188 ? 19.536 45.952 23.359 1.00 15.35 188 SER B CA 1
ATOM 3493 C C . SER B 1 188 ? 20.740 45.070 23.018 1.00 13.77 188 SER B C 1
ATOM 3494 O O . SER B 1 188 ? 21.701 45.541 22.397 1.00 15.85 188 SER B O 1
ATOM 3497 N N . TYR B 1 189 ? 20.714 43.793 23.376 1.00 13.40 189 TYR B N 1
ATOM 3498 C CA . TYR B 1 189 ? 21.815 42.851 23.058 1.00 13.97 189 TYR B CA 1
ATOM 3499 C C . TYR B 1 189 ? 22.072 42.823 21.550 1.00 13.67 189 TYR B C 1
ATOM 3500 O O . TYR B 1 189 ? 23.228 42.746 21.184 1.00 14.92 189 TYR B O 1
ATOM 3509 N N . CYS B 1 190 ? 21.027 42.925 20.729 1.00 13.49 190 CYS B N 1
ATOM 3510 C CA . CYS B 1 190 ? 21.133 42.735 19.262 1.00 15.28 190 CYS B CA 1
ATOM 3511 C C . CYS B 1 190 ? 21.943 43.893 18.657 1.00 17.45 190 CYS B C 1
ATOM 3512 O O . CYS B 1 190 ? 22.502 43.691 17.559 1.00 19.87 190 CYS B O 1
ATOM 3515 N N . LEU B 1 191 ? 22.127 45.007 19.378 1.00 16.85 191 LEU B N 1
ATOM 3516 C CA . LEU B 1 191 ? 22.787 46.214 18.804 1.00 18.10 191 LEU B CA 1
ATOM 3517 C C . LEU B 1 191 ? 24.286 45.943 18.604 1.00 20.22 191 LEU B C 1
ATOM 3518 O O . LEU B 1 191 ? 24.877 46.596 17.717 1.00 24.05 191 LEU B O 1
ATOM 3523 N N . ARG B 1 192 ? 24.858 44.929 19.243 1.00 18.95 192 ARG B N 1
ATOM 3524 C CA . ARG B 1 192 ? 26.294 44.592 19.023 1.00 22.07 192 ARG B CA 1
ATOM 3525 C C . ARG B 1 192 ? 26.511 44.126 17.575 1.00 23.82 192 ARG B C 1
ATOM 3526 O O . ARG B 1 192 ? 27.667 44.134 17.127 1.00 26.54 192 ARG B O 1
ATOM 3534 N N . PHE B 1 193 ? 25.478 43.687 16.861 1.00 22.21 193 PHE B N 1
ATOM 3535 C CA . PHE B 1 193 ? 25.642 43.127 15.488 1.00 24.07 193 PHE B CA 1
ATOM 3536 C C . PHE B 1 193 ? 25.402 44.183 14.423 1.00 23.22 193 PHE B C 1
ATOM 3537 O O . PHE B 1 193 ? 25.566 43.874 13.237 1.00 28.69 193 PHE B O 1
ATOM 3545 N N . VAL B 1 194 ? 24.968 45.370 14.807 1.00 21.73 194 VAL B N 1
ATOM 3546 C CA . VAL B 1 194 ? 24.563 46.387 13.804 1.00 22.42 194 VAL B CA 1
ATOM 3547 C C . VAL B 1 194 ? 25.169 47.751 14.104 1.00 22.15 194 VAL B C 1
ATOM 3548 O O . VAL B 1 194 ? 25.048 48.617 13.218 1.00 27.10 194 VAL B O 1
ATOM 3552 N N . GLU B 1 195 ? 25.698 47.967 15.298 1.00 22.30 195 GLU B N 1
ATOM 3553 C CA . GLU B 1 195 ? 26.063 49.321 15.787 1.00 26.68 195 GLU B CA 1
ATOM 3554 C C . GLU B 1 195 ? 27.113 49.941 14.852 1.00 32.35 195 GLU B C 1
ATOM 3555 O O . GLU B 1 195 ? 27.055 51.161 14.664 1.00 35.17 195 GLU B O 1
ATOM 3561 N N . ASN B 1 196 ? 28.002 49.133 14.271 1.00 35.37 196 ASN B N 1
ATOM 3562 C CA . ASN B 1 196 ? 29.146 49.646 13.462 1.00 40.78 196 ASN B CA 1
ATOM 3563 C C . ASN B 1 196 ? 28.787 49.712 11.971 1.00 41.33 196 ASN B C 1
ATOM 3564 O O . ASN B 1 196 ? 29.660 50.126 11.203 1.00 44.04 196 ASN B O 1
ATOM 3569 N N . ASP B 1 197 ? 27.566 49.351 11.568 1.00 41.02 197 ASP B N 1
ATOM 3570 C CA . ASP B 1 197 ? 27.223 49.131 10.138 1.00 40.03 197 ASP B CA 1
ATOM 3571 C C . ASP B 1 197 ? 26.142 50.104 9.664 1.00 38.07 197 ASP B C 1
ATOM 3572 O O . ASP B 1 197 ? 25.744 49.956 8.485 1.00 34.84 197 ASP B O 1
ATOM 3577 N N . PHE B 1 198 ? 25.682 51.048 10.504 1.00 32.48 198 PHE B N 1
ATOM 3578 C CA . PHE B 1 198 ? 24.547 51.949 10.163 1.00 30.51 198 PHE B CA 1
ATOM 3579 C C . PHE B 1 198 ? 24.771 53.367 10.699 1.00 34.22 198 PHE B C 1
ATOM 3580 O O . PHE B 1 198 ? 25.274 53.510 11.819 1.00 37.26 198 PHE B O 1
ATOM 3588 N N . ASP B 1 199 ? 24.361 54.379 9.928 1.00 33.51 199 ASP B N 1
ATOM 3589 C CA . ASP B 1 199 ? 24.403 55.817 10.309 1.00 39.32 199 ASP B CA 1
ATOM 3590 C C . ASP B 1 199 ? 23.340 56.092 11.379 1.00 39.15 199 ASP B C 1
ATOM 3591 O O . ASP B 1 199 ? 23.615 56.872 12.313 1.00 42.47 199 ASP B O 1
ATOM 3596 N N . GLU B 1 200 ? 22.152 55.522 11.193 1.00 34.48 200 GLU B N 1
ATOM 3597 C CA . GLU B 1 200 ? 21.003 55.683 12.107 1.00 32.11 200 GLU B CA 1
ATOM 3598 C C . GLU B 1 200 ? 20.347 54.320 12.308 1.00 26.62 200 GLU B C 1
ATOM 3599 O O . GLU B 1 200 ? 20.201 53.579 11.320 1.00 22.51 200 GLU B O 1
ATOM 3605 N N . ILE B 1 201 ? 19.921 54.042 13.538 1.00 24.04 201 ILE B N 1
ATOM 3606 C CA . ILE B 1 201 ? 19.108 52.835 13.854 1.00 22.20 201 ILE B CA 1
ATOM 3607 C C . ILE B 1 201 ? 17.828 53.305 14.528 1.00 19.14 201 ILE B C 1
ATOM 3608 O O . ILE B 1 201 ? 17.927 53.977 15.561 1.00 20.54 201 ILE B O 1
ATOM 3613 N N . HIS B 1 202 ? 16.699 53.001 13.943 1.00 17.97 202 HIS B N 1
ATOM 3614 C CA . HIS B 1 202 ? 15.379 53.352 14.493 1.00 18.05 202 HIS B CA 1
ATOM 3615 C C . HIS B 1 202 ? 14.824 52.103 15.161 1.00 18.90 202 HIS B C 1
ATOM 3616 O O . HIS B 1 202 ? 14.945 51.010 14.586 1.00 19.64 202 HIS B O 1
ATOM 3623 N N . PHE B 1 203 ? 14.287 52.245 16.369 1.00 14.91 203 PHE B N 1
ATOM 3624 C CA . PHE B 1 203 ? 13.580 51.114 17.011 1.00 14.22 203 PHE B CA 1
ATOM 3625 C C . PHE B 1 203 ? 12.109 51.464 17.159 1.00 14.25 203 PHE B C 1
ATOM 3626 O O . PHE B 1 203 ? 11.838 52.602 17.633 1.00 14.11 203 PHE B O 1
ATOM 3634 N N . PHE B 1 204 ? 11.202 50.541 16.829 1.00 13.46 204 PHE B N 1
ATOM 3635 C CA . PHE B 1 204 ? 9.738 50.704 16.999 1.00 14.83 204 PHE B CA 1
ATOM 3636 C C . PHE B 1 204 ? 9.195 49.625 17.944 1.00 15.21 204 PHE B C 1
ATOM 3637 O O . PHE B 1 204 ? 9.434 48.463 17.708 1.00 13.29 204 PHE B O 1
ATOM 3645 N N . GLY B 1 205 ? 8.457 50.003 18.978 1.00 15.33 205 GLY B N 1
ATOM 3646 C CA . GLY B 1 205 ? 7.915 49.021 19.926 1.00 16.15 205 GLY B CA 1
ATOM 3647 C C . GLY B 1 205 ? 6.788 49.558 20.780 1.00 15.52 205 GLY B C 1
ATOM 3648 O O . GLY B 1 205 ? 6.670 50.799 20.913 1.00 14.60 205 GLY B O 1
ATOM 3649 N N . ASP B 1 206 ? 5.955 48.636 21.236 1.00 15.38 206 ASP B N 1
ATOM 3650 C CA . ASP B 1 206 ? 4.717 48.922 22.006 1.00 17.56 206 ASP B CA 1
ATOM 3651 C C . ASP B 1 206 ? 4.963 48.774 23.525 1.00 18.40 206 ASP B C 1
ATOM 3652 O O . ASP B 1 206 ? 4.071 49.133 24.288 1.00 19.95 206 ASP B O 1
ATOM 3657 N N . LYS B 1 207 ? 6.119 48.266 23.943 1.00 16.28 207 LYS B N 1
ATOM 3658 C CA . LYS B 1 207 ? 6.410 47.945 25.364 1.00 15.24 207 LYS B CA 1
ATOM 3659 C C . LYS B 1 207 ? 7.626 48.744 25.825 1.00 15.69 207 LYS B C 1
ATOM 3660 O O . LYS B 1 207 ? 8.540 48.176 26.466 1.00 15.47 207 LYS B O 1
ATOM 3666 N N . THR B 1 208 ? 7.673 50.033 25.491 1.00 14.29 208 THR B N 1
ATOM 3667 C CA . THR B 1 208 ? 8.875 50.879 25.692 1.00 14.07 208 THR B CA 1
ATOM 3668 C C . THR B 1 208 ? 8.870 51.579 27.057 1.00 14.66 208 THR B C 1
ATOM 3669 O O . THR B 1 208 ? 9.889 52.223 27.377 1.00 16.24 208 THR B O 1
ATOM 3673 N N . HIS B 1 209 ? 7.802 51.494 27.838 1.00 15.95 209 HIS B N 1
ATOM 3674 C CA . HIS B 1 209 ? 7.773 52.041 29.223 1.00 17.92 209 HIS B CA 1
ATOM 3675 C C . HIS B 1 209 ? 8.717 51.236 30.129 1.00 17.46 209 HIS B C 1
ATOM 3676 O O . HIS B 1 209 ? 8.907 50.046 29.881 1.00 18.58 209 HIS B O 1
ATOM 3683 N N . ALA B 1 210 ? 9.291 51.849 31.155 1.00 20.42 210 ALA B N 1
ATOM 3684 C CA . ALA B 1 210 ? 10.132 51.126 32.141 1.00 21.50 210 ALA B CA 1
ATOM 3685 C C . ALA B 1 210 ? 9.334 49.919 32.651 1.00 22.51 210 ALA B C 1
ATOM 3686 O O . ALA B 1 210 ? 8.167 50.092 32.990 1.00 24.53 210 ALA B O 1
ATOM 3688 N N . GLY B 1 211 ? 9.911 48.716 32.642 1.00 25.04 211 GLY B N 1
ATOM 3689 C CA . GLY B 1 211 ? 9.197 47.458 32.964 1.00 23.08 211 GLY B CA 1
ATOM 3690 C C . GLY B 1 211 ? 8.772 46.662 31.743 1.00 21.04 211 GLY B C 1
ATOM 3691 O O . GLY B 1 211 ? 8.434 45.449 31.877 1.00 21.51 211 GLY B O 1
ATOM 3692 N N . GLY B 1 212 ? 8.666 47.328 30.596 1.00 16.92 212 GLY B N 1
ATOM 3693 C CA . GLY B 1 212 ? 8.341 46.675 29.323 1.00 15.61 212 GLY B CA 1
ATOM 3694 C C . GLY B 1 212 ? 9.605 46.114 28.699 1.00 13.12 212 GLY B C 1
ATOM 3695 O O . GLY B 1 212 ? 10.706 46.624 29.013 1.00 12.96 212 GLY B O 1
ATOM 3696 N N . ASN B 1 213 ? 9.458 45.069 27.896 1.00 13.36 213 ASN B N 1
ATOM 3697 C CA . ASN B 1 213 ? 10.642 44.347 27.364 1.00 12.71 213 ASN B CA 1
ATOM 3698 C C . ASN B 1 213 ? 11.235 45.111 26.178 1.00 12.12 213 ASN B C 1
ATOM 3699 O O . ASN B 1 213 ? 12.277 44.666 25.720 1.00 12.53 213 ASN B O 1
ATOM 3704 N N . ASP B 1 214 ? 10.747 46.315 25.851 1.00 11.99 214 ASP B N 1
ATOM 3705 C CA . ASP B 1 214 ? 11.384 47.208 24.839 1.00 12.53 214 ASP B CA 1
ATOM 3706 C C . ASP B 1 214 ? 12.071 48.417 25.473 1.00 12.76 214 ASP B C 1
ATOM 3707 O O . ASP B 1 214 ? 12.656 49.229 24.742 1.00 12.06 214 ASP B O 1
ATOM 3712 N N . TYR B 1 215 ? 12.069 48.535 26.800 1.00 12.55 215 TYR B N 1
ATOM 3713 C CA . TYR B 1 215 ? 12.579 49.747 27.467 1.00 14.34 215 TYR B CA 1
ATOM 3714 C C . TYR B 1 215 ? 14.073 49.933 27.200 1.00 13.35 215 TYR B C 1
ATOM 3715 O O . TYR B 1 215 ? 14.499 51.021 26.862 1.00 14.72 215 TYR B O 1
ATOM 3724 N N . GLU B 1 216 ? 14.860 48.867 27.360 1.00 12.79 216 GLU B N 1
ATOM 3725 C CA . GLU B 1 216 ? 16.341 48.996 27.279 1.00 14.06 216 GLU B CA 1
ATOM 3726 C C . GLU B 1 216 ? 16.698 49.379 25.834 1.00 14.14 216 GLU B C 1
ATOM 3727 O O . GLU B 1 216 ? 17.515 50.279 25.620 1.00 13.99 216 GLU B O 1
ATOM 3733 N N . ILE B 1 217 ? 16.128 48.719 24.844 1.00 13.88 217 ILE B N 1
ATOM 3734 C CA . ILE B 1 217 ? 16.497 49.055 23.440 1.00 13.07 217 ILE B CA 1
ATOM 3735 C C . ILE B 1 217 ? 15.980 50.464 23.117 1.00 14.93 217 ILE B C 1
ATOM 3736 O O . ILE B 1 217 ? 16.733 51.257 22.564 1.00 15.65 217 ILE B O 1
ATOM 3741 N N . TYR B 1 218 ? 14.781 50.823 23.569 1.00 14.80 218 TYR B N 1
ATOM 3742 C CA . TYR B 1 218 ? 14.216 52.168 23.314 1.00 16.55 218 TYR B CA 1
ATOM 3743 C C . TYR B 1 218 ? 15.117 53.278 23.854 1.00 18.37 218 TYR B C 1
ATOM 3744 O O . TYR B 1 218 ? 15.282 54.319 23.148 1.00 18.63 218 TYR B O 1
ATOM 3753 N N . THR B 1 219 ? 15.737 53.069 25.007 1.00 17.92 219 THR B N 1
ATOM 3754 C CA . THR B 1 219 ? 16.494 54.110 25.748 1.00 19.99 219 THR B CA 1
ATOM 3755 C C . THR B 1 219 ? 17.993 53.970 25.478 1.00 21.30 219 THR B C 1
ATOM 3756 O O . THR B 1 219 ? 18.784 54.693 26.104 1.00 23.75 219 THR B O 1
ATOM 3760 N N . ASP B 1 220 ? 18.402 53.053 24.612 1.00 19.67 220 ASP B N 1
ATOM 3761 C CA . ASP B 1 220 ? 19.833 52.884 24.298 1.00 19.70 220 ASP B CA 1
ATOM 3762 C C . ASP B 1 220 ? 20.304 54.118 23.517 1.00 21.72 220 ASP B C 1
ATOM 3763 O O . ASP B 1 220 ? 19.597 54.584 22.599 1.00 18.85 220 ASP B O 1
ATOM 3768 N N . LYS B 1 221 ? 21.448 54.665 23.916 1.00 24.89 221 LYS B N 1
ATOM 3769 C CA . LYS B 1 221 ? 22.003 55.902 23.306 1.00 29.61 221 LYS B CA 1
ATOM 3770 C C . LYS B 1 221 ? 22.273 55.699 21.805 1.00 28.21 221 LYS B C 1
ATOM 3771 O O . LYS B 1 221 ? 22.310 56.705 21.096 1.00 29.92 221 LYS B O 1
ATOM 3777 N N . ARG B 1 222 ? 22.395 54.458 21.323 1.00 27.82 222 ARG B N 1
ATOM 3778 C CA . ARG B 1 222 ? 22.724 54.163 19.894 1.00 26.70 222 ARG B CA 1
ATOM 3779 C C . ARG B 1 222 ? 21.481 54.172 19.005 1.00 26.76 222 ARG B C 1
ATOM 3780 O O . ARG B 1 222 ? 21.638 54.008 17.778 1.00 29.22 222 ARG B O 1
ATOM 3788 N N . ILE B 1 223 ? 20.268 54.284 19.542 1.00 25.12 223 ILE B N 1
ATOM 3789 C CA . ILE B 1 223 ? 19.081 54.181 18.654 1.00 26.19 223 ILE B CA 1
ATOM 3790 C C . ILE B 1 223 ? 18.188 55.408 18.818 1.00 23.15 223 ILE B C 1
ATOM 3791 O O . ILE B 1 223 ? 18.276 56.117 19.853 1.00 23.39 223 ILE B O 1
ATOM 3796 N N . ILE B 1 224 ? 17.351 55.593 17.805 1.00 22.12 224 ILE B N 1
ATOM 3797 C CA . ILE B 1 224 ? 16.238 56.574 17.725 1.00 21.88 224 ILE B CA 1
ATOM 3798 C C . ILE B 1 224 ? 14.944 55.816 18.001 1.00 20.26 224 ILE B C 1
ATOM 3799 O O . ILE B 1 224 ? 14.514 54.999 17.168 1.00 18.98 224 ILE B O 1
ATOM 3804 N N . GLY B 1 225 ? 14.353 56.032 19.177 1.00 18.83 225 GLY B N 1
ATOM 3805 C CA . GLY B 1 225 ? 13.224 55.192 19.596 1.00 19.55 225 GLY B CA 1
ATOM 3806 C C . GLY B 1 225 ? 11.911 55.765 19.139 1.00 19.24 225 GLY B C 1
ATOM 3807 O O . GLY B 1 225 ? 11.714 56.976 19.234 1.00 23.96 225 GLY B O 1
ATOM 3808 N N . HIS B 1 226 ? 10.973 54.917 18.771 1.00 19.91 226 HIS B N 1
ATOM 3809 C CA . HIS B 1 226 ? 9.591 55.310 18.445 1.00 20.15 226 HIS B CA 1
ATOM 3810 C C . HIS B 1 226 ? 8.632 54.448 19.260 1.00 20.93 226 HIS B C 1
ATOM 3811 O O . HIS B 1 226 ? 8.531 53.245 18.982 1.00 19.68 226 HIS B O 1
ATOM 3818 N N . ALA B 1 227 ? 7.993 55.040 20.255 1.00 19.39 227 ALA B N 1
ATOM 3819 C CA . ALA B 1 227 ? 6.936 54.371 21.029 1.00 19.26 227 ALA B CA 1
ATOM 3820 C C . ALA B 1 227 ? 5.683 54.344 20.154 1.00 20.99 227 ALA B C 1
ATOM 3821 O O . ALA B 1 227 ? 5.274 55.434 19.679 1.00 22.55 227 ALA B O 1
ATOM 3823 N N . VAL B 1 228 ? 5.140 53.163 19.887 1.00 20.99 228 VAL B N 1
ATOM 3824 C CA . VAL B 1 228 ? 3.884 52.975 19.107 1.00 22.26 228 VAL B CA 1
ATOM 3825 C C . VAL B 1 228 ? 2.862 52.337 20.022 1.00 23.39 228 VAL B C 1
ATOM 3826 O O . VAL B 1 228 ? 3.250 51.494 20.843 1.00 27.32 228 VAL B O 1
ATOM 3830 N N . LYS B 1 229 ? 1.591 52.714 19.874 1.00 24.36 229 LYS B N 1
ATOM 3831 C CA . LYS B 1 229 ? 0.484 52.090 20.650 1.00 28.10 229 LYS B CA 1
ATOM 3832 C C . LYS B 1 229 ? -0.061 50.898 19.867 1.00 27.65 229 LYS B C 1
ATOM 3833 O O . LYS B 1 229 ? -0.625 49.982 20.490 1.00 30.21 229 LYS B O 1
ATOM 3839 N N . SER B 1 230 ? 0.106 50.886 18.543 1.00 28.68 230 SER B N 1
ATOM 3840 C CA . SER B 1 230 ? -0.423 49.798 17.679 1.00 28.21 230 SER B CA 1
ATOM 3841 C C . SER B 1 230 ? 0.318 49.774 16.348 1.00 23.94 230 SER B C 1
ATOM 3842 O O . SER B 1 230 ? 1.070 50.727 16.038 1.00 23.49 230 SER B O 1
ATOM 3845 N N . TYR B 1 231 ? 0.044 48.759 15.544 1.00 26.15 231 TYR B N 1
ATOM 3846 C CA . TYR B 1 231 ? 0.658 48.619 14.195 1.00 27.70 231 TYR B CA 1
ATOM 3847 C C . TYR B 1 231 ? 0.259 49.802 13.304 1.00 26.73 231 TYR B C 1
ATOM 3848 O O . TYR B 1 231 ? 1.078 50.222 12.448 1.00 23.41 231 TYR B O 1
ATOM 3857 N N . LYS B 1 232 ? -0.908 50.393 13.550 1.00 29.34 232 LYS B N 1
ATOM 3858 C CA . LYS B 1 232 ? -1.328 51.610 12.806 1.00 30.08 232 LYS B CA 1
ATOM 3859 C C . LYS B 1 232 ? -0.328 52.727 13.066 1.00 28.13 232 LYS B C 1
ATOM 3860 O O . LYS B 1 232 ? 0.050 53.395 12.089 1.00 26.03 232 LYS B O 1
ATOM 3866 N N . ASP B 1 233 ? 0.177 52.866 14.306 1.00 25.08 233 ASP B N 1
ATOM 3867 C CA . ASP B 1 233 ? 1.181 53.918 14.627 1.00 26.49 233 ASP B CA 1
ATOM 3868 C C . ASP B 1 233 ? 2.513 53.579 13.950 1.00 23.41 233 ASP B C 1
ATOM 3869 O O . ASP B 1 233 ? 3.228 54.494 13.525 1.00 24.70 233 ASP B O 1
ATOM 3874 N N . THR B 1 234 ? 2.867 52.298 13.896 1.00 22.06 234 THR B N 1
ATOM 3875 C CA . THR B 1 234 ? 4.118 51.855 13.248 1.00 21.05 234 THR B CA 1
ATOM 3876 C C . THR B 1 234 ? 4.081 52.273 11.764 1.00 19.93 234 THR B C 1
ATOM 3877 O O . THR B 1 234 ? 5.051 52.827 11.307 1.00 21.80 234 THR B O 1
ATOM 3881 N N . VAL B 1 235 ? 2.990 51.988 11.079 1.00 21.49 235 VAL B N 1
ATOM 3882 C CA . VAL B 1 235 ? 2.801 52.344 9.628 1.00 23.71 235 VAL B CA 1
ATOM 3883 C C . VAL B 1 235 ? 2.973 53.859 9.445 1.00 23.32 235 VAL B C 1
ATOM 3884 O O . VAL B 1 235 ? 3.810 54.265 8.616 1.00 28.49 235 VAL B O 1
ATOM 3888 N N . ASP B 1 236 ? 2.290 54.672 10.256 1.00 27.56 236 ASP B N 1
ATOM 3889 C CA . ASP B 1 236 ? 2.400 56.159 10.261 1.00 28.41 236 ASP B CA 1
ATOM 3890 C C . ASP B 1 236 ? 3.850 56.594 10.476 1.00 27.95 236 ASP B C 1
ATOM 3891 O O . ASP B 1 236 ? 4.324 57.425 9.749 1.00 25.13 236 ASP B O 1
ATOM 3896 N N . GLU B 1 237 ? 4.563 55.990 11.426 1.00 25.02 237 GLU B N 1
ATOM 3897 C CA . GLU B 1 237 ? 5.946 56.381 11.750 1.00 25.38 237 GLU B CA 1
ATOM 3898 C C . GLU B 1 237 ? 6.881 55.985 10.608 1.00 23.52 237 GLU B C 1
ATOM 3899 O O . GLU B 1 237 ? 7.771 56.774 10.283 1.00 23.36 237 GLU B O 1
ATOM 3905 N N . VAL B 1 238 ? 6.736 54.775 10.058 1.00 23.25 238 VAL B N 1
ATOM 3906 C CA . VAL B 1 238 ? 7.639 54.320 8.961 1.00 22.56 238 VAL B CA 1
ATOM 3907 C C . VAL B 1 238 ? 7.374 55.217 7.737 1.00 24.43 238 VAL B C 1
ATOM 3908 O O . VAL B 1 238 ? 8.358 55.623 7.135 1.00 29.27 238 VAL B O 1
ATOM 3912 N N . ASN B 1 239 ? 6.110 55.513 7.443 1.00 25.48 239 ASN B N 1
ATOM 3913 C CA . ASN B 1 239 ? 5.676 56.415 6.333 1.00 29.15 239 ASN B CA 1
ATOM 3914 C C . ASN B 1 239 ? 6.366 57.771 6.463 1.00 34.86 239 ASN B C 1
ATOM 3915 O O . ASN B 1 239 ? 6.807 58.295 5.428 1.00 33.74 239 ASN B O 1
ATOM 3920 N N . LYS B 1 240 ? 6.463 58.326 7.677 1.00 32.92 240 LYS B N 1
ATOM 3921 C CA . LYS B 1 240 ? 7.171 59.617 7.915 1.00 33.29 240 LYS B CA 1
ATOM 3922 C C . LYS B 1 240 ? 8.643 59.484 7.524 1.00 32.36 240 LYS B C 1
ATOM 3923 O O . LYS B 1 240 ? 9.189 60.421 6.896 1.00 32.03 240 LYS B O 1
ATOM 3929 N N . LEU B 1 241 ? 9.305 58.394 7.916 1.00 30.03 241 LEU B N 1
ATOM 3930 C CA . LEU B 1 241 ? 10.744 58.213 7.614 1.00 28.74 241 LEU B CA 1
ATOM 3931 C C . LEU B 1 241 ? 10.934 58.016 6.106 1.00 29.59 241 LEU B C 1
ATOM 3932 O O . LEU B 1 241 ? 11.969 58.444 5.606 1.00 29.48 241 LEU B O 1
ATOM 3937 N N . ILE B 1 242 ? 10.017 57.318 5.440 1.00 29.58 242 ILE B N 1
ATOM 3938 C CA . ILE B 1 242 ? 10.118 57.060 3.973 1.00 33.09 242 ILE B CA 1
ATOM 3939 C C . ILE B 1 242 ? 10.122 58.425 3.263 1.00 37.28 242 ILE B C 1
ATOM 3940 O O . ILE B 1 242 ? 11.032 58.662 2.450 1.00 39.29 242 ILE B O 1
ATOM 3945 N N . SER B 1 243 ? 9.206 59.319 3.642 1.00 38.21 243 SER B N 1
ATOM 3946 C CA . SER B 1 243 ? 9.194 60.751 3.229 1.00 39.97 243 SER B CA 1
ATOM 3947 C C . SER B 1 243 ? 10.533 61.420 3.578 1.00 45.34 243 SER B C 1
ATOM 3948 O O . SER B 1 243 ? 10.864 61.546 4.776 1.00 45.42 243 SER B O 1
ATOM 3951 N N . SER B 1 244 ? 11.296 61.816 2.555 1.00 48.62 244 SER B N 1
ATOM 3952 C CA . SER B 1 244 ? 12.730 62.205 2.663 1.00 54.33 244 SER B CA 1
ATOM 3953 C C . SER B 1 244 ? 13.417 62.064 1.296 1.00 52.28 244 SER B C 1
ATOM 3954 O O . SER B 1 244 ? 14.624 62.293 1.205 1.00 54.70 244 SER B O 1
#

Foldseek 3Di:
DFAEEEEEEQAQAQADHPAAGDVLSLVLLVLLVVLRHAYEYFYLADPVVVCRRYHPCVLVSHQKYAYNLNCFIDGSNHTPHHAAQCVLQNDVRVVVLVVVLVVLLVPDPDDAADAQQWDRDRFKIKGFSRHPPDDPVVLQVQLVVCVVVVSAVVSVVVSCVVCVPRQWDWAPEDSGIIMIGHDCSQNLVNCVVPLVPGPAYEYEDQQCDVSYSCVVVQPDPSYDYDHARGNVSSSVVSVVVSVD/DAEEEEEEFAQAQDDHPAAGDPLSLVLLVLLVVLPYAYEYFYLAAVVVVCRRYHVCVLVSHQWYQYNLNCFIDGSNHTPHHAAQCVVQNDVRVVVLVVLLVVLLVVDPDDAADAQQWDRGRFKIKGFSNHPPDDPVVLQVQLVVCVVVVSAVVSVVVSCVVCVPRQWDWAPRDSGIIMIGHDVSQNLVNCVVPLVPGPAYEYEDQQCPVRGSCVCVQPPPSHPYDHDNGNVRSSVVSVVVSVD

InterPro domains:
  IPR005002 Phosphomannomutase [PF03332] (27-242)
  IPR005002 Phosphomannomutase [PTHR10466] (2-242)
  IPR005002 Phosphomannomutase [SFLDF00445] (2-242)
  IPR005002 Phosphomannomutase [cd02585] (5-241)
  IPR006379 HAD-superfamily hydrolase, subfamily IIB [TIGR01484] (5-220)
  IPR023214 HAD superfamily [G3DSA:3.40.50.1000] (5-235)
  IPR036412 HAD-like superfamily [SSF56784] (5-241)
  IPR043169 Phosphomannomutase, cap domain [G3DSA:3.30.1240.20] (84-185)

Radius of gyration: 25.37 Å; Cα contacts (8 Å, |Δi|>4): 980; chains: 2; bounding box: 39×79×51 Å

Organism: Trypanosoma cruzi (strain CL Brener) (NCBI:txid353153)

Secondary structure (DSSP, 8-state):
---EEEEE-STTTTSSTTSPPPHHHHHHHHHHHHTT-EEEEE-SS-HHHHHHHH-TTHHHH-SEEEEGGGTEEEETTEEEEE--HHHHHHHHHHHHHHHHHHHHHHT---S---S--EEE-SS-EEE-SS-TTS-HHHHHHHHHHHHHH-HHHHHHHHHHHH-TTS-EEEE--SSS-EEEEETT-SGGGGGGGTTTT-SEEEEEES--STTSTTHHHHT-TT-EEEE-SSHHHHHHHHHHHHT-/--EEEEE-SBTTTBSTTSPPPHHHHHHHHHHHHHT-EEEEE-SS-HHHHHHHH-TTHHHH-SEEEEGGGTEEEETTEEEEE--HHHHH-HHHHHHHHHHHHHHHHT---S---S--EEE-SS-EEE-SS-TTS-HHHHHHHHHHHHHH-HHHHHHHHHHHH-TTS-EEEE--SSS-EEEEETT-SGGGGGGGTTTS-SEEEEEES--STTSTTHHHHT-TTSEEEE-SSHHHHHHHHHHHH--

Sequence (487 aa):
MKKVLLLFDIDGTLTPPRLSQPDEVREVIRRAKSAGFTVGTVGGSDLAKQIEQLGEDVFQQFDYVFAENGLLAYKHGKEIHRQNLLKELGNERIVKFVRRALRLLSELDIPVQRGTFIEYRNGMINVCPIGRNCTQSERDEFEVYDKEHHVREKLIKELQNSFPDYGLKYSIGGQISFDVFPVGWDKSYCLRFVENDFDEIHFFGDKTHAGGNDYEIYTDKRIIGHAVKSYKDTVDEVNKLISSKKVLLLFDIDGTLTPPRLSQPDEVREVIRRAKSAGFTVGTVGGSDLAKQIEQLGEDVFQQFDYVFAENGLLAYKHGKEIHRQNLLKELGNERIVKFVRRALRLLSELDIPVQRGTFIEYRNGMINVCPIGRNCTQSERDEFEVYDKEHHVREKLIKELQNSFPDYGLKYSIGGQISFDVFPVGWDKSYCLRFVENDFDEIHFFGDKTHAGGNDYEIYTDKRIIGHAVKSYKDTVDEVNKLISS

B-factor: mean 23.84, std 12.22, range [0.5, 87.15]

Solvent-accessible surface area: 21534 Å² total; per-residue (Å²): 241,131,126,10,0,0,0,0,12,4,36,5,0,0,0,34,97,108,118,58,13,29,105,67,0,64,83,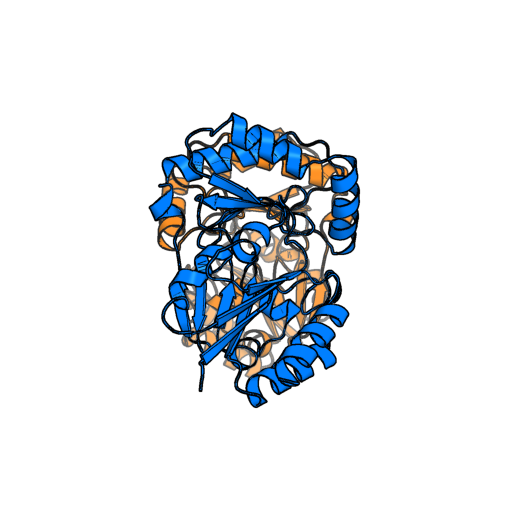2,3,137,108,0,70,103,55,60,30,24,0,0,0,0,4,12,32,51,31,69,76,0,45,118,11,0,16,156,62,0,46,128,24,1,21,5,1,0,0,2,7,0,0,9,0,25,78,122,36,134,78,64,45,121,26,62,1,59,122,78,13,29,49,111,97,0,8,103,1,0,40,75,2,0,76,11,0,14,97,32,131,7,61,19,0,6,0,7,4,1,34,28,27,38,0,0,2,3,1,0,0,2,0,70,50,18,81,111,81,22,48,61,91,6,56,90,54,5,154,123,74,78,10,22,73,126,8,17,125,77,1,84,116,44,26,107,123,33,44,26,86,23,14,48,24,31,11,1,5,0,13,2,6,6,108,35,21,15,2,19,6,0,0,125,45,1,66,136,79,26,104,52,6,9,0,0,0,42,87,16,94,74,73,4,32,0,82,52,0,71,72,29,203,98,18,81,29,30,53,2,166,42,38,106,44,0,14,85,40,0,46,134,34,43,99,133,136,112,24,0,0,0,0,10,7,39,4,0,0,1,36,99,111,112,66,13,23,112,99,0,78,70,0,5,147,89,0,71,97,63,56,32,31,0,0,0,0,4,12,37,56,32,63,70,2,49,119,12,1,20,159,68,0,45,127,25,1,22,7,1,0,0,3,6,0,0,13,0,27,80,116,37,142,78,70,44,122,22,70,1,62,126,76,12,28,51,120,92,0,8,101,2,0,44,74,3,0,74,12,0,14,100,31,128,6,64,19,0,7,0,6,5,1,39,25,32,31,0,0,2,2,2,0,0,2,0,72,52,19,79,117,82,21,51,61,91,7,37,103,49,6,147,129,65,77,10,24,69,121,9,18,117,77,2,87,118,44,26,103,130,35,41,23,77,31,13,70,36,30,17,2,5,0,10,2,6,4,103,37,15,15,3,16,3,0,0,118,42,1,68,139,67,32,104,78,6,8,0,0,0,36,102,14,108,73,81,8,39,0,81,45,0,73,73,28,205,97,18,73,26,29,65,6,193,30,44,129,48,0,22,78,41,0,47,143,40,38,79,152

Nearest PDB structures (foldseek):
  8b5v-assembly1_B  TM=9.895E-01  e=9.637E-53  Trypanosoma cruzi
  3f9r-assembly2_B  TM=9.891E-01  e=5.623E-45  Trypanosoma brucei
  2i54-assembly1_A  TM=8.407E-01  e=6.582E-42  Leishmania mexicana
  7myv-assembly1_A  TM=9.007E-01  e=1.893E-30  Plasmodium falciparum 3D7
  2q4r-assembly1_A  TM=7.860E-01  e=2.696E-32  Homo sapiens